Protein AF-0000000078755987 (afdb_homodimer)

Foldseek 3Di:
DPPPPCDPVNVVVVVVVCPVVDDDPLDDDDDPVRVVLLVQLLVVLVVLLVVVPAAEDDFDQKDAPLLDDPLQVVFWDWDADPVRHIMTGAQDVQSRVLLVVLVVVVVPDFFDKHKYKYWAWHATNDDDPDPDHRIFTKIKMKIKGPPSQVCVLVQLVSVQCSCCPSPVFAKEKEKWWCLLVVLVCVQQNPQSVVCQVVVPLQSQLVSCCPRFVQDSVLSSVQSCCLSPNDVPDDHDPSLVSGDPSNNVSLVVTCVQRVVSVVSCVVVVHHYDYRHDHDDPGPQAHTMKMFMDTPPADGTQKIKHKGQVSSCSNPVDGMTMIMMMGGSVSD/DPPPPCDPVNVVVVVVVCPVPDDDQLDDDDDPVRVVLLVQLLVVLVVLLVVVPAAEDDFDQKDAPLLDDPLQVVFWDWDADPVRHIMTGAQDVQSRVLLVVLVVVVVDDAFDKHKYKYWAWHATNDDNPDPDHRIFTKIKMKIKGPPSQVCVLVQLVSVQCSCCPSPVFAKEKEKWWCLLVVLVCVQQNPQSVVCQVVVPLQSQLVSCCPRFVQDSVLSSVQSCCLNPNDVPDDHDPSLVSGDPSNNVSLVVTCVQRVVSVVSCVVVVHHYDYRYDHDDPGPQAHTMKMFMDTPPADGTQKIKHKGQVSSCSNPVDGMTMIMMMGGSVSD

pLDDT: mean 88.84, std 12.53, range [28.09, 98.62]

Solvent-accessible surface area (backbone atoms only — not comparable to full-atom values): 34770 Å² total; per-residue (Å²): 135,84,76,79,72,78,48,72,70,56,54,53,52,51,52,48,56,48,38,34,62,48,63,45,91,53,36,60,62,35,50,50,68,56,30,51,50,51,50,51,46,49,49,53,42,49,50,54,47,42,74,73,65,37,39,50,38,40,71,42,64,52,34,33,60,66,47,49,63,72,90,48,52,84,29,45,39,45,33,51,46,90,85,61,48,68,34,18,49,37,64,54,64,66,47,53,51,48,35,53,49,51,57,52,39,77,72,45,92,68,67,63,68,43,46,35,27,37,76,50,68,34,32,39,42,67,58,95,85,50,96,58,65,26,59,42,38,27,44,31,39,41,28,35,14,60,70,21,61,75,44,49,61,56,51,55,49,52,55,51,47,39,37,38,74,65,64,70,44,72,56,41,33,40,28,26,22,44,51,28,39,50,42,48,32,75,75,56,37,69,64,44,56,53,24,55,75,64,61,33,36,70,62,40,12,50,48,35,26,73,74,56,64,26,52,66,75,40,13,44,55,46,25,37,44,37,67,57,57,54,90,91,58,72,83,61,76,49,56,72,56,46,56,67,70,44,44,52,23,42,52,50,23,50,53,59,24,46,52,47,41,53,56,35,46,76,69,74,42,54,58,45,69,40,64,48,59,78,70,90,54,86,47,55,67,33,46,31,36,39,27,38,37,86,94,50,92,58,64,47,28,44,35,32,26,27,36,60,50,44,44,72,58,35,99,50,90,43,36,23,24,38,36,40,32,42,57,73,80,107,136,84,75,80,71,78,48,72,69,55,54,52,52,52,52,46,55,47,38,33,60,48,64,46,91,53,36,58,64,36,49,51,68,58,30,50,53,50,51,52,47,49,51,51,44,49,49,54,46,40,74,74,65,37,40,49,39,42,73,42,63,52,32,34,59,66,47,47,61,74,90,49,54,83,28,43,41,44,33,52,47,88,86,61,51,67,33,18,49,36,63,56,65,66,48,53,53,50,36,51,49,49,58,52,40,77,73,45,90,68,66,63,67,44,48,36,26,40,76,48,67,32,32,38,45,66,59,89,89,43,96,56,65,26,59,43,38,26,44,31,42,42,30,34,13,60,71,21,60,75,45,49,61,54,51,55,48,51,55,49,47,39,39,38,73,65,64,68,44,72,58,41,33,40,30,26,22,44,52,29,41,51,42,48,33,75,74,57,37,69,63,44,57,52,23,57,75,66,61,33,36,68,59,39,11,50,48,36,24,75,74,57,66,26,51,66,75,39,14,45,56,46,26,38,45,36,66,56,58,54,91,90,58,73,82,59,78,51,56,74,54,46,54,68,69,43,44,51,23,42,53,50,22,50,54,59,25,47,53,46,40,54,56,34,46,77,70,74,41,54,57,44,69,40,62,49,60,77,70,90,52,86,45,56,67,34,48,32,37,38,27,38,39,88,94,51,92,58,63,45,27,42,35,31,26,27,35,60,50,44,44,72,58,35,100,51,91,43,34,22,24,38,37,39,31,43,59,73,81,108

InterPro domains:
  IPR004516 Histidine-tRNA ligase/ATP phosphoribosyltransferase regulatory subunit [PIRSF001549] (20-326)
  IPR004516 Histidine-tRNA ligase/ATP phosphoribosyltransferase regulatory subunit [PTHR43707] (21-166)
  IPR041715 Class II Histidinyl-tRNA synthetase (HisRS)-like catalytic core domain [PF13393] (33-329)
  IPR045864 Class II Aminoacyl-tRNA synthetase/Biotinyl protein ligase (BPL) and lipoyl protein ligase (LPL) [G3DSA:3.30.930.10] (18-330)
  IPR045864 Class II Aminoacyl-tRNA synthetase/Biotinyl protein ligase (BPL) and lipoyl protein ligase (LPL) [SSF55681] (33-327)

Radius of gyration: 30.18 Å; Cα contacts (8 Å, |Δi|>4): 1213; chains: 2; bounding box: 79×99×68 Å

Organism: Turneriella parva (strain ATCC BAA-1111 / DSM 21527 / NCTC 11395 / H) (NCBI:txid869212)

Secondary structure (DSSP, 8-state):
-------HHHHHHHHHHHHHHS--TT---B-HHHHHHHHHHHHHHHHHHHHTT-EE-B--SEE-GGGS-GGGGGG--EEE-TT--EEEE-S-HHHHHHHHHHHHHTTSSS---EEEEEEEEEE----TT----SEEEEEEEEEEETTGGGGHHHHHHHHHHHHHHHH---EEEEEEEHHHHHHHHHHH-HHHHHHHHTT-HHHHHHHHHHHH---HHHHHHHHHHHHSPPTTPPPPGGGGGS-HHHHHHHHHHHHHHHHHHHHHHHTT--EEE-SS---SSTT--SEEEEEEETT-SS-SEEEEE-HHHHHHHSS---EEEEEEEESTT-/-------HHHHHHHHHHHHHHS--TT---B-HHHHHHHHHHHHHHHHHHHHTT-EE-B--SEE-GGGS-GGGGGG--EEE-TT--EEEE-S-HHHHHHHHHHHHHTTSSS---EEEEEEEEEE----TTS---SEEEEEEEEEEETTGGGGHHHHHHHHHHHHHHHH---EEEEEEEHHHHHHHHHHH-HHHHHHHHTT-HHHHHHHHHHHH---HHHHHHHHHHHHSPPTTPPPPGGGGGS-HHHHHHHHHHHHHHHHHHHHHHHTT--EEE-S----SSTT--SEEEEEEETT-SS-SEEEEE-HHHHHHHSS---EEEEEEEESTT-

Nearest PDB structures (foldseek):
  1z7m-assembly1_B  TM=8.258E-01  e=7.450E-22  Lactococcus lactis
  8oy0-assembly1_D  TM=8.133E-01  e=8.380E-22  Acinetobacter baumannii ATCC 17978
  1adj-assembly1_A  TM=7.287E-01  e=1.320E-19  Thermus thermophilus
  4rdx-assembly1_A-2  TM=7.490E-01  e=2.984E-18  Thermus thermophilus HB27
  4yrn-assembly1_B  TM=6.758E-01  e=9.124E-18  Trypanosoma cruzi strain CL Brener

Sequence (660 aa):
MSGSANTPQAQGSAVEAYRKVSSPYGFSMYDVEATAAIEKASRHAQDIVRAHGFERIMPAMVDFPETFSEGTHAQMFTMKDNSGERLALRNDITSQVIKGYVRQISEKSGQKLRRFYYAAPVYKDVRKNYPLPREIYQIGCEVVGEKASAELGRLIAISDEILKKVFSLQAVTQITEVSLYNAFFEALGAPLAEAVARRDAPYFGSLLAEKLGVTTASASSLALWLLYPQENEAAPAAVADLPEAIRRALQQSEGAAQAKVADAAKNKIRTFWQPLAEPRSSYYSGVFFETFVAGFTDPIARGGEYHELVKRYAPVEAEACGFALDLLAIMSGSANTPQAQGSAVEAYRKVSSPYGFSMYDVEATAAIEKASRHAQDIVRAHGFERIMPAMVDFPETFSEGTHAQMFTMKDNSGERLALRNDITSQVIKGYVRQISEKSGQKLRRFYYAAPVYKDVRKNYPLPREIYQIGCEVVGEKASAELGRLIAISDEILKKVFSLQAVTQITEVSLYNAFFEALGAPLAEAVARRDAPYFGSLLAEKLGVTTASASSLALWLLYPQENEAAPAAVADLPEAIRRALQQSEGAAQAKVADAAKNKIRTFWQPLAEPRSSYYSGVFFETFVAGFTDPIARGGEYHELVKRYAPVEAEACGFALDLLAI

Structure (mmCIF, N/CA/C/O backbone):
data_AF-0000000078755987-model_v1
#
loop_
_entity.id
_entity.type
_entity.pdbx_description
1 polymer 'tRNA synthetase class II (G H P and S)'
#
loop_
_atom_site.group_PDB
_atom_site.id
_atom_site.type_symbol
_atom_site.label_atom_id
_atom_site.label_alt_id
_atom_site.label_comp_id
_atom_site.label_asym_id
_atom_site.label_entity_id
_atom_site.label_seq_id
_atom_site.pdbx_PDB_ins_code
_atom_site.Cartn_x
_atom_site.Cartn_y
_atom_site.Cartn_z
_atom_site.occupancy
_atom_site.B_iso_or_equiv
_atom_site.auth_seq_id
_atom_site.auth_comp_id
_atom_site.auth_asym_id
_atom_site.auth_atom_id
_atom_site.pdbx_PDB_model_num
ATOM 1 N N . MET A 1 1 ? 36.625 12.562 -37.469 1 28.09 1 MET A N 1
ATOM 2 C CA . MET A 1 1 ? 36.25 12.453 -36.062 1 28.09 1 MET A CA 1
ATOM 3 C C . MET A 1 1 ? 34.781 12.109 -35.906 1 28.09 1 MET A C 1
ATOM 5 O O . MET A 1 1 ? 33.938 12.992 -35.938 1 28.09 1 MET A O 1
ATOM 9 N N . SER A 1 2 ? 34.312 10.992 -36.5 1 33 2 SER A N 1
ATOM 10 C CA . SER A 1 2 ? 32.969 10.477 -36.719 1 33 2 SER A CA 1
ATOM 11 C C . SER A 1 2 ? 32.25 10.172 -35.375 1 33 2 SER A C 1
ATOM 13 O O . SER A 1 2 ? 32.75 9.375 -34.594 1 33 2 SER A O 1
ATOM 15 N N . GLY A 1 3 ? 31.641 11.219 -34.719 1 34.16 3 GLY A N 1
ATOM 16 C CA . GLY A 1 3 ? 30.828 11.117 -33.531 1 34.16 3 GLY A CA 1
ATOM 17 C C . GLY A 1 3 ? 29.781 10.023 -33.594 1 34.16 3 GLY A C 1
ATOM 18 O O . GLY A 1 3 ? 28.953 10.008 -34.5 1 34.16 3 GLY A O 1
ATOM 19 N N . SER A 1 4 ? 30.078 8.812 -33.25 1 31.98 4 SER A N 1
ATOM 20 C CA . SER A 1 4 ? 29.156 7.688 -33.156 1 31.98 4 SER A CA 1
ATOM 21 C C . SER A 1 4 ? 27.922 8.055 -32.344 1 31.98 4 SER A C 1
ATOM 23 O O . SER A 1 4 ? 27.984 8.195 -31.141 1 31.98 4 SER A O 1
ATOM 25 N N . ALA A 1 5 ? 27.031 8.82 -32.938 1 39.09 5 ALA A N 1
ATOM 26 C CA . ALA A 1 5 ? 25.656 9.062 -32.469 1 39.09 5 ALA A CA 1
ATOM 27 C C . ALA A 1 5 ? 25 7.766 -32.031 1 39.09 5 ALA A C 1
ATOM 29 O O . ALA A 1 5 ? 24.812 6.848 -32.844 1 39.09 5 ALA A O 1
ATOM 30 N N . ASN A 1 6 ? 25.031 7.43 -30.766 1 42.62 6 ASN A N 1
ATOM 31 C CA . ASN A 1 6 ? 24.266 6.344 -30.172 1 42.62 6 ASN A CA 1
ATOM 32 C C . ASN A 1 6 ? 22.828 6.34 -30.672 1 42.62 6 ASN A C 1
ATOM 34 O O . ASN A 1 6 ? 22.109 7.34 -30.547 1 42.62 6 ASN A O 1
ATOM 38 N N . THR A 1 7 ? 22.469 5.504 -31.469 1 46.44 7 THR A N 1
ATOM 39 C CA . THR A 1 7 ? 21.172 5.375 -32.125 1 46.44 7 THR A CA 1
ATOM 40 C C . THR A 1 7 ? 20.047 5.281 -31.109 1 46.44 7 THR A C 1
ATOM 42 O O . THR A 1 7 ? 20.234 4.75 -30.016 1 46.44 7 THR A O 1
ATOM 45 N N . PRO A 1 8 ? 18.938 6.004 -31.359 1 49.03 8 PRO A N 1
ATOM 46 C CA . PRO A 1 8 ? 17.734 5.969 -30.516 1 49.03 8 PRO A CA 1
ATOM 47 C C . PRO A 1 8 ? 17.375 4.559 -30.062 1 49.03 8 PRO A C 1
ATOM 49 O O . PRO A 1 8 ? 16.891 4.375 -28.938 1 49.03 8 PRO A O 1
ATOM 52 N N . GLN A 1 9 ? 17.594 3.564 -30.875 1 48.84 9 GLN A N 1
ATOM 53 C CA . GLN A 1 9 ? 17.328 2.184 -30.484 1 48.84 9 GLN A CA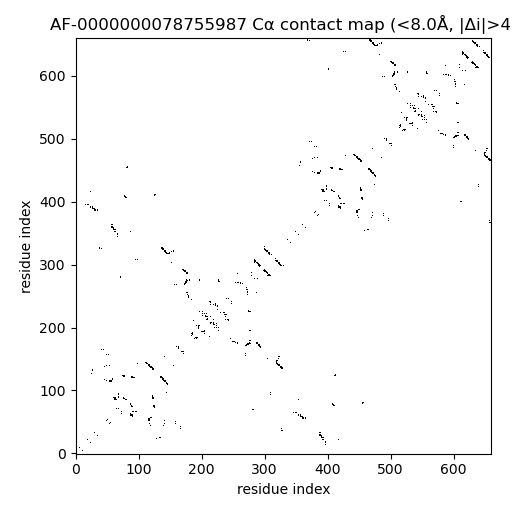 1
ATOM 54 C C . GLN A 1 9 ? 18.234 1.743 -29.344 1 48.84 9 GLN A C 1
ATOM 56 O O . GLN A 1 9 ? 17.797 1.031 -28.438 1 48.84 9 GLN A O 1
ATOM 61 N N . ALA A 1 10 ? 19.391 2.209 -29.375 1 53.59 10 ALA A N 1
ATOM 62 C CA . ALA A 1 10 ? 20.375 1.846 -28.359 1 53.59 10 ALA A CA 1
ATOM 63 C C . ALA A 1 10 ? 20.062 2.52 -27.031 1 53.59 10 ALA A C 1
ATOM 65 O O . ALA A 1 10 ? 20.203 1.908 -25.969 1 53.59 10 ALA A O 1
ATOM 66 N N . GLN A 1 11 ? 19.609 3.727 -27.078 1 50.91 11 GLN A N 1
ATOM 67 C CA . GLN A 1 11 ? 19.234 4.473 -25.875 1 50.91 11 GLN A CA 1
ATOM 68 C C . GLN A 1 11 ? 18.016 3.854 -25.203 1 50.91 11 GLN A C 1
ATOM 70 O O . GLN A 1 11 ? 17.938 3.785 -23.984 1 50.91 11 GLN A O 1
ATOM 75 N N . GLY A 1 12 ? 17.062 3.318 -25.984 1 56.19 12 GLY A N 1
ATOM 76 C CA . GLY A 1 12 ? 15.891 2.641 -25.453 1 56.19 12 GLY A CA 1
ATOM 77 C C . GLY A 1 12 ? 16.219 1.37 -24.703 1 56.19 12 GLY A C 1
ATOM 78 O O . GLY A 1 12 ? 15.688 1.122 -23.625 1 56.19 12 GLY A O 1
ATOM 79 N N . SER A 1 13 ? 17.234 0.667 -25.312 1 70.31 13 SER A N 1
ATOM 80 C CA . SER A 1 13 ? 17.641 -0.594 -24.703 1 70.31 13 SER A CA 1
ATOM 81 C C . SER A 1 13 ? 18.359 -0.36 -23.391 1 70.31 13 SER A C 1
ATOM 83 O O . SER A 1 13 ? 18.125 -1.065 -22.406 1 70.31 13 SER A O 1
ATOM 85 N N . ALA A 1 14 ? 19.172 0.733 -23.297 1 68.44 14 ALA A N 1
ATOM 86 C CA . ALA A 1 14 ? 19.906 1.025 -22.062 1 68.44 14 ALA A CA 1
ATOM 87 C C . ALA A 1 14 ? 18.953 1.477 -20.953 1 68.44 14 ALA A C 1
ATOM 89 O O . ALA A 1 14 ? 19.125 1.102 -19.797 1 68.44 14 ALA A O 1
ATOM 90 N N . VAL A 1 15 ? 17.984 2.283 -21.406 1 77.31 15 VAL A N 1
ATOM 91 C CA . VAL A 1 15 ? 17 2.779 -20.453 1 77.31 15 VAL A CA 1
ATOM 92 C C . VAL A 1 15 ? 16.188 1.614 -19.906 1 77.31 15 VAL A C 1
ATOM 94 O O . VAL A 1 15 ? 15.938 1.532 -18.688 1 77.31 15 VAL A O 1
ATOM 97 N N . GLU A 1 16 ? 15.898 0.765 -20.734 1 79.56 16 GLU A N 1
ATOM 98 C CA . GLU A 1 16 ? 15.141 -0.407 -20.312 1 79.56 16 GLU A CA 1
ATOM 99 C C . GLU A 1 16 ? 15.953 -1.289 -19.375 1 79.56 16 GLU A C 1
ATOM 101 O O . GLU A 1 16 ? 15.43 -1.804 -18.375 1 79.56 16 GLU A O 1
ATOM 106 N N . ALA A 1 17 ? 17.156 -1.492 -19.688 1 77.31 17 ALA A N 1
ATOM 107 C CA . ALA A 1 17 ? 18.047 -2.293 -18.859 1 77.31 17 ALA A CA 1
ATOM 108 C C . ALA A 1 17 ? 18.203 -1.665 -17.484 1 77.31 17 ALA A C 1
ATOM 110 O O . ALA A 1 17 ? 18.203 -2.369 -16.469 1 77.31 17 ALA A O 1
ATOM 111 N N . TYR A 1 18 ? 18.359 -0.397 -17.516 1 78.5 18 TYR A N 1
ATOM 112 C CA . TYR A 1 18 ? 18.469 0.331 -16.25 1 78.5 18 TYR A CA 1
ATOM 113 C C . TYR A 1 18 ? 17.203 0.165 -15.414 1 78.5 18 TYR A C 1
ATOM 115 O O . TYR A 1 18 ? 17.281 -0.13 -14.219 1 78.5 18 TYR A O 1
ATOM 123 N N . ARG A 1 19 ? 16.109 0.266 -16.062 1 82.69 19 ARG A N 1
ATOM 124 C CA . ARG A 1 19 ? 14.828 0.232 -15.367 1 82.69 19 ARG A CA 1
ATOM 125 C C . ARG A 1 19 ? 14.523 -1.168 -14.836 1 82.69 19 ARG A C 1
ATOM 127 O O . ARG A 1 19 ? 13.812 -1.325 -13.844 1 82.69 19 ARG A O 1
ATOM 134 N N . LYS A 1 20 ? 15.117 -2.043 -15.43 1 78.62 20 LYS A N 1
ATOM 135 C CA . LYS A 1 20 ? 14.914 -3.43 -15.031 1 78.62 20 LYS A CA 1
ATOM 136 C C . LYS A 1 20 ? 15.578 -3.721 -13.688 1 78.62 20 LYS A C 1
ATOM 138 O O . LYS A 1 20 ? 15.117 -4.574 -12.93 1 78.62 20 LYS A O 1
ATOM 143 N N . VAL A 1 21 ? 16.578 -2.939 -13.359 1 80.5 21 VAL A N 1
ATOM 144 C CA . VAL A 1 21 ? 17.344 -3.312 -12.18 1 80.5 21 VAL A CA 1
ATOM 145 C C . VAL A 1 21 ? 17.328 -2.162 -11.172 1 80.5 21 VAL A C 1
ATOM 147 O O . VAL A 1 21 ? 17.938 -2.264 -10.094 1 80.5 21 VAL A O 1
ATOM 150 N N . SER A 1 22 ? 16.656 -1.163 -11.492 1 86.06 22 SER A N 1
ATOM 151 C CA . SER A 1 22 ? 16.609 0.005 -10.625 1 86.06 22 SER A CA 1
ATOM 152 C C . SER A 1 22 ? 15.18 0.272 -10.148 1 86.06 22 SER A C 1
ATOM 154 O O . SER A 1 22 ? 14.234 -0.373 -10.609 1 86.06 22 SER A O 1
ATOM 156 N N . SER A 1 23 ? 15.086 1.089 -9.141 1 88.69 23 SER A N 1
ATOM 157 C CA . SER A 1 23 ? 13.781 1.535 -8.656 1 88.69 23 SER A CA 1
ATOM 158 C C . SER A 1 23 ? 13.516 2.986 -9.047 1 88.69 23 SER A C 1
ATOM 160 O O . SER A 1 23 ? 14.445 3.793 -9.125 1 88.69 23 SER A O 1
ATOM 162 N N . PRO A 1 24 ? 12.25 3.285 -9.305 1 90.94 24 PRO A N 1
ATOM 163 C CA . PRO A 1 24 ? 11.945 4.695 -9.562 1 90.94 24 PRO A CA 1
ATOM 164 C C . PRO A 1 24 ? 12.328 5.605 -8.398 1 90.94 24 PRO A C 1
ATOM 166 O O . PRO A 1 24 ? 12.359 5.164 -7.246 1 90.94 24 PRO A O 1
ATOM 169 N N . TYR A 1 25 ? 12.562 6.867 -8.711 1 88.5 25 TYR A N 1
ATOM 170 C CA . TYR A 1 25 ? 12.898 7.863 -7.703 1 88.5 25 TYR A CA 1
ATOM 171 C C . TYR A 1 25 ? 11.828 7.922 -6.621 1 88.5 25 TYR A C 1
ATOM 173 O O . TYR A 1 25 ? 10.633 8 -6.922 1 88.5 25 TYR A O 1
ATOM 181 N N . GLY A 1 26 ? 12.266 7.859 -5.367 1 88.44 26 GLY A N 1
ATOM 182 C CA . GLY A 1 26 ? 11.367 8.031 -4.234 1 88.44 26 GLY A CA 1
ATOM 183 C C . GLY A 1 26 ? 10.703 6.742 -3.801 1 88.44 26 GLY A C 1
ATOM 184 O O . GLY A 1 26 ? 9.922 6.73 -2.844 1 88.44 26 GLY A O 1
ATOM 185 N N . PHE A 1 27 ? 10.938 5.738 -4.551 1 89.62 27 PHE A N 1
ATOM 186 C CA . PHE A 1 27 ? 10.398 4.426 -4.219 1 89.62 27 PHE A CA 1
ATOM 187 C C . PHE A 1 27 ? 11.516 3.418 -3.994 1 89.62 27 PHE A C 1
ATOM 189 O O . PHE A 1 27 ? 12.484 3.375 -4.762 1 89.62 27 PHE A O 1
ATOM 196 N N . SER A 1 28 ? 11.469 2.734 -2.922 1 82 28 SER A N 1
ATOM 197 C CA . SER A 1 28 ? 12.516 1.756 -2.641 1 82 28 SER A CA 1
ATOM 198 C C . SER A 1 28 ? 11.953 0.544 -1.904 1 82 28 SER A C 1
ATOM 200 O O . SER A 1 28 ? 10.977 0.661 -1.161 1 82 28 SER A O 1
ATOM 202 N N . MET A 1 29 ? 12.609 -0.524 -2.145 1 85.44 29 MET A N 1
ATOM 203 C CA . MET A 1 29 ? 12.367 -1.691 -1.302 1 85.44 29 MET A CA 1
ATOM 204 C C . MET A 1 29 ? 13.141 -1.584 0.008 1 85.44 29 MET A C 1
ATOM 206 O O . MET A 1 29 ? 14.312 -1.202 0.013 1 85.44 29 MET A O 1
ATOM 210 N N . TYR A 1 30 ? 12.5 -1.856 1.082 1 89.12 30 TYR A N 1
ATOM 211 C CA . TYR A 1 30 ? 13.188 -1.934 2.365 1 89.12 30 TYR A CA 1
ATOM 212 C C . TYR A 1 30 ? 13.711 -3.342 2.621 1 89.12 30 TYR A C 1
ATOM 214 O O . TYR A 1 30 ? 12.969 -4.32 2.494 1 89.12 30 TYR A O 1
ATOM 222 N N . ASP A 1 31 ? 14.93 -3.424 2.963 1 90.44 31 ASP A N 1
ATOM 223 C CA . ASP A 1 31 ? 15.523 -4.73 3.234 1 90.44 31 ASP A CA 1
ATOM 224 C C . ASP A 1 31 ? 15.094 -5.25 4.605 1 90.44 31 ASP A C 1
ATOM 226 O O . ASP A 1 31 ? 14.25 -4.648 5.27 1 90.44 31 ASP A O 1
ATOM 230 N N . VAL A 1 32 ? 15.641 -6.34 5 1 93.75 32 VAL A N 1
ATOM 231 C CA . VAL A 1 32 ? 15.227 -7.062 6.199 1 93.75 32 VAL A CA 1
ATOM 232 C C . VAL A 1 32 ? 15.414 -6.176 7.43 1 93.75 32 VAL A C 1
ATOM 234 O O . VAL A 1 32 ? 14.508 -6.047 8.258 1 93.75 32 VAL A O 1
ATOM 237 N N . GLU A 1 33 ? 16.562 -5.543 7.52 1 93.94 33 GLU A N 1
ATOM 238 C CA . GLU A 1 33 ? 16.875 -4.723 8.688 1 93.94 33 GLU A CA 1
ATOM 239 C C . GLU A 1 33 ? 15.961 -3.504 8.766 1 93.94 33 GLU A C 1
ATOM 241 O O . GLU A 1 33 ? 15.375 -3.221 9.812 1 93.94 33 GLU A O 1
ATOM 246 N N . ALA A 1 34 ? 15.867 -2.807 7.672 1 92.62 34 ALA A N 1
ATOM 247 C CA . ALA A 1 34 ? 14.992 -1.637 7.617 1 92.62 34 ALA A CA 1
ATOM 248 C C . ALA A 1 34 ? 13.539 -2.025 7.875 1 92.62 34 ALA A C 1
ATOM 250 O O . ALA A 1 34 ? 12.828 -1.323 8.594 1 92.62 34 ALA A O 1
ATOM 251 N N . THR A 1 35 ? 13.117 -3.119 7.301 1 94.88 35 THR A N 1
ATOM 252 C CA . THR A 1 35 ? 11.758 -3.607 7.492 1 94.88 35 THR A CA 1
ATOM 253 C C . THR A 1 35 ? 11.484 -3.906 8.961 1 94.88 35 THR A C 1
ATOM 255 O O . THR A 1 35 ? 10.445 -3.527 9.5 1 94.88 35 THR A O 1
ATOM 258 N N . ALA A 1 36 ? 12.406 -4.543 9.602 1 95.62 36 ALA A N 1
ATOM 259 C CA . ALA A 1 36 ? 12.25 -4.875 11.016 1 95.62 36 ALA A CA 1
ATOM 260 C C . ALA A 1 36 ? 12.133 -3.615 11.867 1 95.62 36 ALA A C 1
ATOM 262 O O . ALA A 1 36 ? 11.32 -3.562 12.797 1 95.62 36 ALA A O 1
ATOM 263 N N . ALA A 1 37 ? 12.906 -2.621 11.531 1 95.31 37 ALA A N 1
ATOM 264 C CA . ALA A 1 37 ? 12.859 -1.356 12.266 1 95.31 37 ALA A CA 1
ATOM 265 C C . ALA A 1 37 ? 11.516 -0.658 12.07 1 95.31 37 ALA A C 1
ATOM 267 O O . ALA A 1 37 ? 10.922 -0.169 13.039 1 95.31 37 ALA A O 1
ATOM 268 N N . ILE A 1 38 ? 11.062 -0.636 10.883 1 94.5 38 ILE A N 1
ATOM 269 C CA . ILE A 1 38 ? 9.781 -0.01 10.555 1 94.5 38 ILE A CA 1
ATOM 270 C C . ILE A 1 38 ? 8.648 -0.745 11.273 1 94.5 38 ILE A C 1
ATOM 272 O O . ILE A 1 38 ? 7.777 -0.116 11.875 1 94.5 38 ILE A O 1
ATOM 276 N N . GLU A 1 39 ? 8.68 -2.029 11.172 1 94.88 39 GLU A N 1
ATOM 277 C CA . GLU A 1 39 ? 7.641 -2.842 11.797 1 94.88 39 GLU A CA 1
ATOM 278 C C . GLU A 1 39 ? 7.609 -2.627 13.305 1 94.88 39 GLU A C 1
ATOM 280 O O . GLU A 1 39 ? 6.535 -2.516 13.898 1 94.88 39 GLU A O 1
ATOM 285 N N . LYS A 1 40 ? 8.773 -2.643 13.906 1 96.31 40 LYS A N 1
ATOM 286 C CA . LYS A 1 40 ? 8.859 -2.445 15.352 1 96.31 40 LYS A CA 1
ATOM 287 C C . LYS A 1 40 ? 8.289 -1.088 15.75 1 96.31 40 LYS A C 1
ATOM 289 O O . LYS A 1 40 ? 7.457 -1.001 16.656 1 96.31 40 LYS A O 1
ATOM 294 N N . ALA A 1 41 ? 8.711 -0.06 15.094 1 97 41 ALA A N 1
ATOM 295 C CA . ALA A 1 41 ? 8.242 1.292 15.391 1 97 41 ALA A CA 1
ATOM 296 C C . ALA A 1 41 ? 6.734 1.415 15.156 1 97 41 ALA A C 1
ATOM 298 O O . ALA A 1 41 ? 6.016 1.987 15.977 1 97 41 ALA A O 1
ATOM 299 N N . SER A 1 42 ? 6.309 0.899 14.055 1 97.31 42 SER A N 1
ATOM 300 C CA . SER A 1 42 ? 4.895 0.956 13.703 1 97.31 42 SER A CA 1
ATOM 301 C C . SER A 1 42 ? 4.039 0.231 14.734 1 97.31 42 SER A C 1
ATOM 303 O O . SER A 1 42 ? 3.006 0.749 15.172 1 97.31 42 SER A O 1
ATOM 305 N N . ARG A 1 43 ? 4.445 -0.924 15.086 1 96.44 43 ARG A N 1
ATOM 306 C CA . ARG A 1 43 ? 3.695 -1.71 16.062 1 96.44 43 ARG A CA 1
ATOM 307 C C . ARG A 1 43 ? 3.6 -0.979 17.391 1 96.44 43 ARG A C 1
ATOM 309 O O . ARG A 1 43 ? 2.523 -0.907 18 1 96.44 43 ARG A O 1
ATOM 316 N N . HIS A 1 44 ? 4.711 -0.499 17.828 1 98.25 44 HIS A N 1
ATOM 317 C CA . HIS A 1 44 ? 4.723 0.222 19.094 1 98.25 44 HIS A CA 1
ATOM 318 C C . HIS A 1 44 ? 3.826 1.454 19.031 1 98.25 44 HIS A C 1
ATOM 320 O O . HIS A 1 44 ? 3.066 1.719 19.969 1 98.25 44 HIS A O 1
ATOM 326 N N . ALA A 1 45 ? 3.891 2.221 17.984 1 98.38 45 ALA A N 1
ATOM 327 C CA . ALA A 1 45 ? 3.047 3.4 17.812 1 98.38 45 ALA A CA 1
ATOM 328 C C . ALA A 1 45 ? 1.569 3.021 17.797 1 98.38 45 ALA A C 1
ATOM 330 O O . ALA A 1 45 ? 0.744 3.693 18.422 1 98.38 45 ALA A O 1
ATOM 331 N N . GLN A 1 46 ? 1.272 1.984 17.094 1 98.25 46 GLN A N 1
ATOM 332 C CA . GLN A 1 46 ? -0.11 1.52 17.031 1 98.25 46 GLN A CA 1
ATOM 333 C C . GLN A 1 46 ? -0.607 1.079 18.406 1 98.25 46 GLN A C 1
ATOM 335 O O . GLN A 1 46 ? -1.771 1.297 18.75 1 98.25 46 GLN A O 1
ATOM 340 N N . ASP A 1 47 ? 0.268 0.423 19.125 1 98.38 47 ASP A N 1
ATOM 341 C CA . ASP A 1 47 ? -0.102 0.014 20.469 1 98.38 47 ASP A CA 1
ATOM 342 C C . ASP A 1 47 ? -0.491 1.221 21.328 1 98.38 47 ASP A C 1
ATOM 344 O O . ASP A 1 47 ? -1.455 1.161 22.094 1 98.38 47 ASP A O 1
ATOM 348 N N . ILE A 1 48 ? 0.222 2.271 21.219 1 98.56 48 ILE A N 1
ATOM 349 C CA . ILE A 1 48 ? -0.062 3.496 21.953 1 98.56 48 ILE A CA 1
ATOM 350 C C . ILE A 1 48 ? -1.435 4.035 21.562 1 98.56 48 ILE A C 1
ATOM 352 O O . ILE A 1 48 ? -2.262 4.344 22.422 1 98.56 48 ILE A O 1
ATOM 356 N N . VAL A 1 49 ? -1.695 4.125 20.297 1 98.56 49 VAL A N 1
ATOM 357 C CA . VAL A 1 49 ? -2.945 4.68 19.781 1 98.56 49 VAL A CA 1
ATOM 358 C C . VAL A 1 49 ? -4.117 3.801 20.219 1 98.56 49 VAL A C 1
ATOM 360 O O . VAL A 1 49 ? -5.156 4.309 20.641 1 98.56 49 VAL A O 1
ATOM 363 N N . ARG A 1 50 ? -3.924 2.506 20.141 1 98 50 ARG A N 1
ATOM 364 C CA . ARG A 1 50 ? -4.961 1.57 20.562 1 98 50 ARG A CA 1
ATOM 365 C C . ARG A 1 50 ? -5.262 1.723 22.062 1 98 50 ARG A C 1
ATOM 367 O O . ARG A 1 50 ? -6.418 1.63 22.469 1 98 50 ARG A O 1
ATOM 374 N N . ALA A 1 51 ? -4.23 1.886 22.812 1 98.38 51 ALA A N 1
ATOM 375 C CA . ALA A 1 51 ? -4.395 2.053 24.25 1 98.38 51 ALA A CA 1
ATOM 376 C C . ALA A 1 51 ? -5.219 3.297 24.578 1 98.38 51 ALA A C 1
ATOM 378 O O . ALA A 1 51 ? -5.844 3.381 25.641 1 98.38 51 ALA A O 1
ATOM 379 N N . HIS A 1 52 ? -5.242 4.246 23.672 1 98.12 52 HIS A N 1
ATOM 380 C CA . HIS A 1 52 ? -6.02 5.469 23.844 1 98.12 52 HIS A CA 1
ATOM 381 C C . HIS A 1 52 ? -7.43 5.305 23.297 1 98.12 52 HIS A C 1
ATOM 383 O O . HIS A 1 52 ? -8.188 6.277 23.219 1 98.12 52 HIS A O 1
ATOM 389 N N . GLY A 1 53 ? -7.777 4.105 22.797 1 97.69 53 GLY A N 1
ATOM 390 C CA . GLY A 1 53 ? -9.156 3.793 22.469 1 97.69 53 GLY A CA 1
ATOM 391 C C . GLY A 1 53 ? -9.477 3.986 21 1 97.69 53 GLY A C 1
ATOM 392 O O . GLY A 1 53 ? -10.648 4.055 20.625 1 97.69 53 GLY A O 1
ATOM 393 N N . PHE A 1 54 ? -8.531 4.121 20.188 1 98.25 54 PHE A N 1
ATOM 394 C CA . PHE A 1 54 ? -8.773 4.258 18.766 1 98.25 54 PHE A CA 1
ATOM 395 C C . PHE A 1 54 ? -8.914 2.891 18.094 1 98.25 54 PHE A C 1
ATOM 397 O O . PHE A 1 54 ? -8.297 1.919 18.547 1 98.25 54 PHE A O 1
ATOM 404 N N . GLU A 1 55 ? -9.727 2.867 17.031 1 97 55 GLU A N 1
ATOM 405 C CA . GLU A 1 55 ? -9.945 1.643 16.266 1 97 55 GLU A CA 1
ATOM 406 C C . GLU A 1 55 ? -9.367 1.756 14.859 1 97 55 GLU A C 1
ATOM 408 O O . GLU A 1 55 ? -9.5 2.795 14.211 1 97 55 GLU A O 1
ATOM 413 N N . ARG A 1 56 ? -8.797 0.696 14.43 1 97.31 56 ARG A N 1
ATOM 414 C CA . ARG A 1 56 ? -8.078 0.743 13.156 1 97.31 56 ARG A CA 1
ATOM 415 C C . ARG A 1 56 ? -9.039 0.593 11.984 1 97.31 56 ARG A C 1
ATOM 417 O O . ARG A 1 56 ? -9.977 -0.209 12.039 1 97.31 56 ARG A O 1
ATOM 424 N N . ILE A 1 57 ? -8.805 1.338 10.977 1 95.88 57 ILE A N 1
ATOM 425 C CA . ILE A 1 57 ? -9.445 1.176 9.68 1 95.88 57 ILE A CA 1
ATOM 426 C C . ILE A 1 57 ? -8.375 1.067 8.586 1 95.88 57 ILE A C 1
ATOM 428 O O . ILE A 1 57 ? -7.223 1.446 8.805 1 95.88 57 ILE A O 1
ATOM 432 N N . MET A 1 58 ? -8.773 0.532 7.492 1 94.5 58 MET A N 1
ATOM 433 C CA . MET A 1 58 ? -7.867 0.373 6.363 1 94.5 58 MET A CA 1
ATOM 434 C C . MET A 1 58 ? -8.461 0.984 5.098 1 94.5 58 MET A C 1
ATOM 436 O O . MET A 1 58 ? -9.203 0.321 4.371 1 94.5 58 MET A O 1
ATOM 440 N N . PRO A 1 59 ? -8.094 2.213 4.809 1 93.56 59 PRO A N 1
ATOM 441 C CA . PRO A 1 59 ? -8.562 2.826 3.562 1 93.56 59 PRO A CA 1
ATOM 442 C C . PRO A 1 59 ? -7.906 2.217 2.324 1 93.56 59 PRO A C 1
ATOM 444 O O . PRO A 1 59 ? -6.812 1.654 2.412 1 93.56 59 PRO A O 1
ATOM 447 N N . ALA A 1 60 ? -8.609 2.385 1.246 1 91.69 60 ALA A N 1
ATOM 448 C CA . ALA A 1 60 ? -8.094 1.861 -0.017 1 91.69 60 ALA A CA 1
ATOM 449 C C . ALA A 1 60 ? -6.875 2.646 -0.481 1 91.69 60 ALA A C 1
ATOM 451 O O . ALA A 1 60 ? -6.758 3.844 -0.213 1 91.69 60 ALA A O 1
ATOM 452 N N . MET A 1 61 ? -6.051 1.963 -1.196 1 94.5 61 MET A N 1
ATOM 453 C CA . MET A 1 61 ? -4.859 2.615 -1.73 1 94.5 61 MET A CA 1
ATOM 454 C C . MET A 1 61 ? -5.215 3.518 -2.906 1 94.5 61 MET A C 1
ATOM 456 O O . MET A 1 61 ? -4.547 4.527 -3.146 1 94.5 61 MET A O 1
ATOM 460 N N . VAL A 1 62 ? -6.18 3.113 -3.645 1 95.69 62 VAL A N 1
ATOM 461 C CA . VAL A 1 62 ? -6.617 3.82 -4.844 1 95.69 62 VAL A CA 1
ATOM 462 C C . VAL A 1 62 ? -8.031 4.363 -4.637 1 95.69 62 VAL A C 1
ATOM 464 O O . VAL A 1 62 ? -8.883 3.686 -4.055 1 95.69 62 VAL A O 1
ATOM 467 N N . ASP A 1 63 ? -8.234 5.602 -5.039 1 95.69 63 ASP A N 1
ATOM 468 C CA . ASP A 1 63 ? -9.539 6.25 -4.969 1 95.69 63 ASP A CA 1
ATOM 469 C C . ASP A 1 63 ? -9.734 7.211 -6.141 1 95.69 63 ASP A C 1
ATOM 471 O O . ASP A 1 63 ? -8.852 7.348 -6.992 1 95.69 63 ASP A O 1
ATOM 475 N N . PHE A 1 64 ? -10.961 7.746 -6.234 1 95.31 64 PHE A N 1
ATOM 476 C CA . PHE A 1 64 ? -11.188 8.805 -7.211 1 95.31 64 PHE A CA 1
ATOM 477 C C . PHE A 1 64 ? -10.43 10.07 -6.824 1 95.31 64 PHE A C 1
ATOM 479 O O . PHE A 1 64 ? -10.359 10.414 -5.645 1 95.31 64 PHE A O 1
ATOM 486 N N . PRO A 1 65 ? -9.883 10.781 -7.855 1 94.81 65 PRO A N 1
ATOM 487 C CA . PRO A 1 65 ? -9.219 12.055 -7.547 1 94.81 65 PRO A CA 1
ATOM 488 C C . PRO A 1 65 ? -10.125 13.016 -6.773 1 94.81 65 PRO A C 1
ATOM 490 O O . PRO A 1 65 ? -9.633 13.805 -5.957 1 94.81 65 PRO A O 1
ATOM 493 N N . GLU A 1 66 ? -11.414 12.953 -6.949 1 93.06 66 GLU A N 1
ATOM 494 C CA . GLU A 1 66 ? -12.398 13.859 -6.355 1 93.06 66 GLU A CA 1
ATOM 495 C C . GLU A 1 66 ? -12.484 13.656 -4.844 1 93.06 66 GLU A C 1
ATOM 497 O O . GLU A 1 66 ? -13.039 14.5 -4.137 1 93.06 66 GLU A O 1
ATOM 502 N N . THR A 1 67 ? -11.984 12.523 -4.426 1 93.06 67 THR A N 1
ATOM 503 C CA . THR A 1 67 ? -11.969 12.258 -2.992 1 93.06 67 THR A CA 1
ATOM 504 C C . THR A 1 67 ? -11.055 13.234 -2.268 1 93.06 67 THR A C 1
ATOM 506 O O . THR A 1 67 ? -11.312 13.609 -1.12 1 93.06 67 THR A O 1
ATOM 509 N N . PHE A 1 68 ? -10.062 13.711 -2.951 1 92.06 68 PHE A N 1
ATOM 510 C CA . PHE A 1 68 ? -9 14.469 -2.297 1 92.06 68 PHE A CA 1
ATOM 511 C C . PHE A 1 68 ? -9.148 15.961 -2.58 1 92.06 68 PHE A C 1
ATOM 513 O O . PHE A 1 68 ? -9.703 16.344 -3.609 1 92.06 68 PHE A O 1
ATOM 520 N N . SER A 1 69 ? -8.625 16.688 -1.625 1 81.5 69 SER A N 1
ATOM 521 C CA . SER A 1 69 ? -8.719 18.141 -1.737 1 81.5 69 SER A CA 1
ATOM 522 C C . SER A 1 69 ? -7.965 18.656 -2.959 1 81.5 69 SER A C 1
ATOM 524 O O . SER A 1 69 ? -6.914 18.109 -3.318 1 81.5 69 SER A O 1
ATOM 526 N N . GLU A 1 70 ? -8.422 19.703 -3.414 1 73.75 70 GLU A N 1
ATOM 527 C CA . GLU A 1 70 ? -7.891 20.281 -4.641 1 73.75 70 GLU A CA 1
ATOM 528 C C . GLU A 1 70 ? -6.434 20.719 -4.465 1 73.75 70 GLU A C 1
ATOM 530 O O . GLU A 1 70 ? -5.633 20.594 -5.395 1 73.75 70 GLU A O 1
ATOM 535 N N . GLY A 1 71 ? -6.121 21.172 -3.385 1 71.75 71 GLY A N 1
ATOM 536 C CA . GLY A 1 71 ? -4.773 21.656 -3.127 1 71.75 71 GLY A CA 1
ATOM 537 C C . GLY A 1 71 ? -3.725 20.562 -3.236 1 71.75 71 GLY A C 1
ATOM 538 O O . GLY A 1 71 ? -2.531 20.859 -3.355 1 71.75 71 GLY A O 1
ATOM 539 N N . THR A 1 72 ? -4.137 19.328 -3.338 1 74.31 72 THR A N 1
ATOM 540 C CA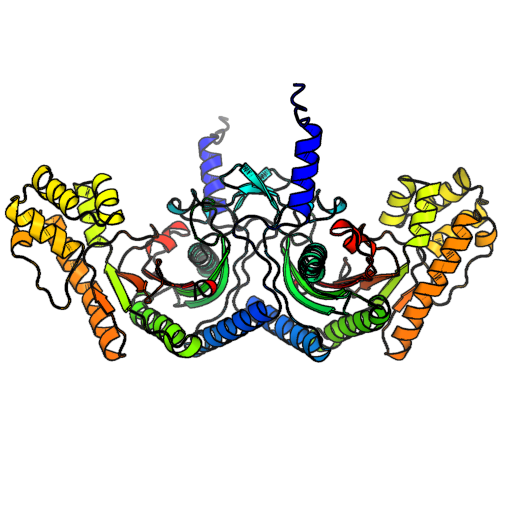 . THR A 1 72 ? -3.176 18.234 -3.361 1 74.31 72 THR A CA 1
ATOM 541 C C . THR A 1 72 ? -3.064 17.641 -4.766 1 74.31 72 THR A C 1
ATOM 543 O O . THR A 1 72 ? -2.24 16.766 -5.008 1 74.31 72 THR A O 1
ATOM 546 N N . HIS A 1 73 ? -3.795 18.156 -5.645 1 77.31 73 HIS A N 1
ATOM 547 C CA . HIS A 1 73 ? -3.908 17.531 -6.957 1 77.31 73 HIS A CA 1
ATOM 548 C C . HIS A 1 73 ? -2.602 17.641 -7.734 1 77.31 73 HIS A C 1
ATOM 550 O O . HIS A 1 73 ? -2.27 16.766 -8.531 1 77.31 73 HIS A O 1
ATOM 556 N N . ALA A 1 74 ? -1.909 18.672 -7.398 1 80.75 74 ALA A N 1
ATOM 557 C CA . ALA A 1 74 ? -0.669 18.891 -8.141 1 80.75 74 ALA A CA 1
ATOM 558 C C . ALA A 1 74 ? 0.346 17.781 -7.844 1 80.75 74 ALA A C 1
ATOM 560 O O . ALA A 1 74 ? 1.214 17.5 -8.672 1 80.75 74 ALA A O 1
ATOM 561 N N . GLN A 1 75 ? 0.172 17.141 -6.738 1 87.44 75 GLN A N 1
ATOM 562 C CA . GLN A 1 75 ? 1.129 16.109 -6.34 1 87.44 75 GLN A CA 1
ATOM 563 C C . GLN A 1 75 ? 0.484 14.727 -6.336 1 87.44 75 GLN A C 1
ATOM 565 O O . GLN A 1 75 ? 0.947 13.82 -5.641 1 87.44 75 GLN A O 1
ATOM 570 N N . MET A 1 76 ? -0.473 14.68 -7.102 1 93.19 76 MET A N 1
ATOM 571 C CA . MET A 1 76 ? -1.213 13.422 -7.09 1 93.19 76 MET A CA 1
ATOM 572 C C . MET A 1 76 ? -0.769 12.516 -8.234 1 93.19 76 MET A C 1
ATOM 574 O O . MET A 1 76 ? -0.587 12.984 -9.359 1 93.19 76 MET A O 1
ATOM 578 N N . PHE A 1 77 ? -0.497 11.25 -7.93 1 96.06 77 PHE A N 1
ATOM 579 C CA . PHE A 1 77 ? -0.343 10.25 -8.977 1 96.06 77 PHE A CA 1
ATOM 580 C C . PHE A 1 77 ? -1.701 9.828 -9.523 1 96.06 77 PHE A C 1
ATOM 582 O O . PHE A 1 77 ? -2.555 9.344 -8.781 1 96.06 77 PHE A O 1
ATOM 589 N N . THR A 1 78 ? -1.853 10 -10.766 1 95.81 78 THR A N 1
ATOM 590 C CA . THR A 1 78 ? -3.119 9.617 -11.383 1 95.81 78 THR A CA 1
ATOM 591 C C . THR A 1 78 ? -2.9 8.547 -12.445 1 95.81 78 THR A C 1
ATOM 593 O O . THR A 1 78 ? -1.799 8.414 -12.984 1 95.81 78 THR A O 1
ATOM 596 N N . MET A 1 79 ? -3.926 7.773 -12.695 1 96.19 79 MET A N 1
ATOM 597 C CA . MET A 1 79 ? -3.906 6.727 -13.711 1 96.19 79 MET A CA 1
ATOM 598 C C . MET A 1 79 ? -5.297 6.508 -14.289 1 96.19 79 MET A C 1
ATOM 600 O O . MET A 1 79 ? -6.281 7.043 -13.773 1 96.19 79 MET A O 1
ATOM 604 N N . LYS A 1 80 ? -5.316 5.805 -15.414 1 94.69 80 LYS A N 1
ATOM 605 C CA . LYS A 1 80 ? -6.574 5.363 -16 1 94.69 80 LYS A CA 1
ATOM 606 C C . LYS A 1 80 ? -6.699 3.842 -15.961 1 94.69 80 LYS A C 1
ATOM 608 O O . LYS A 1 80 ? -5.734 3.127 -16.25 1 94.69 80 LYS A O 1
ATOM 613 N N . ASP A 1 81 ? -7.867 3.477 -15.562 1 92.81 81 ASP A N 1
ATOM 614 C CA . ASP A 1 81 ? -8.055 2.029 -15.594 1 92.81 81 ASP A CA 1
ATOM 615 C C . ASP A 1 81 ? -8.469 1.56 -16.984 1 92.81 81 ASP A C 1
ATOM 617 O O . ASP A 1 81 ? -8.523 2.355 -17.922 1 92.81 81 ASP A O 1
ATOM 621 N N . ASN A 1 82 ? -8.75 0.271 -17.094 1 88.94 82 ASN A N 1
ATOM 622 C CA . ASN A 1 82 ? -9.016 -0.32 -18.406 1 88.94 82 ASN A CA 1
ATOM 623 C C . ASN A 1 82 ? -10.32 0.198 -19 1 88.94 82 ASN A C 1
ATOM 625 O O . ASN A 1 82 ? -10.562 0.056 -20.188 1 88.94 82 ASN A O 1
ATOM 629 N N . SER A 1 83 ? -11.18 0.774 -18.203 1 88.56 83 SER A N 1
ATOM 630 C CA . SER A 1 83 ? -12.422 1.353 -18.703 1 88.56 83 SER A CA 1
ATOM 631 C C . SER A 1 83 ? -12.258 2.834 -19.016 1 88.56 83 SER A C 1
ATOM 633 O O . SER A 1 83 ? -13.195 3.484 -19.484 1 88.56 83 SER A O 1
ATOM 635 N N . GLY A 1 84 ? -11.133 3.338 -18.672 1 91.75 84 GLY A N 1
ATOM 636 C CA . GLY A 1 84 ? -10.867 4.746 -18.922 1 91.75 84 GLY A CA 1
ATOM 637 C C . GLY A 1 84 ? -11.172 5.633 -17.734 1 91.75 84 GLY A C 1
ATOM 638 O O . GLY A 1 84 ? -11.016 6.852 -17.812 1 91.75 84 GLY A O 1
ATOM 639 N N . GLU A 1 85 ? -11.555 5.008 -16.719 1 92.38 85 GLU A N 1
ATOM 640 C CA . GLU A 1 85 ? -11.859 5.762 -15.508 1 92.38 85 GLU A CA 1
ATOM 641 C C . GLU A 1 85 ? -10.586 6.312 -14.859 1 92.38 85 GLU A C 1
ATOM 643 O O . GLU A 1 85 ? -9.602 5.59 -14.703 1 92.38 85 GLU A O 1
ATOM 648 N N . ARG A 1 86 ? -10.688 7.609 -14.477 1 94.5 86 ARG A N 1
ATOM 649 C CA . ARG A 1 86 ? -9.547 8.25 -13.836 1 94.5 86 ARG A CA 1
ATOM 650 C C . ARG A 1 86 ? -9.477 7.891 -12.359 1 94.5 86 ARG A C 1
ATOM 652 O O . ARG A 1 86 ? -10.453 8.062 -11.625 1 94.5 86 ARG A O 1
ATOM 659 N N . LEU A 1 87 ? -8.328 7.398 -11.945 1 96.12 87 LEU A N 1
ATOM 660 C CA . LEU A 1 87 ? -8.062 7.004 -10.57 1 96.12 87 LEU A CA 1
ATOM 661 C C . LEU A 1 87 ? -6.832 7.719 -10.031 1 96.12 87 LEU A C 1
ATOM 663 O O . LEU A 1 87 ? -6.074 8.32 -10.789 1 96.12 87 LEU A O 1
ATOM 667 N N . ALA A 1 88 ? -6.672 7.707 -8.727 1 96.62 88 ALA A N 1
ATOM 668 C CA . ALA A 1 88 ? -5.512 8.32 -8.086 1 96.62 88 ALA A CA 1
ATOM 669 C C . ALA A 1 88 ? -4.988 7.445 -6.953 1 96.62 88 ALA A C 1
ATOM 671 O O . ALA A 1 88 ? -5.766 6.801 -6.246 1 96.62 88 ALA A O 1
ATOM 672 N N . LEU A 1 89 ? -3.646 7.402 -6.812 1 96.69 89 LEU A N 1
ATOM 673 C CA . LEU A 1 89 ? -3.102 6.938 -5.543 1 96.69 89 LEU A CA 1
ATOM 674 C C . LEU A 1 89 ? -3.461 7.898 -4.414 1 96.69 89 LEU A C 1
ATOM 676 O O . LEU A 1 89 ? -3.416 9.117 -4.594 1 96.69 89 LEU A O 1
ATOM 680 N N . ARG A 1 90 ? -3.773 7.301 -3.324 1 96.12 90 ARG A N 1
ATOM 681 C CA . ARG A 1 90 ? -4.137 8.164 -2.205 1 96.12 90 ARG A CA 1
ATOM 682 C C . ARG A 1 90 ? -2.979 9.078 -1.817 1 96.12 90 ARG A C 1
ATOM 684 O O . ARG A 1 90 ? -1.832 8.633 -1.731 1 96.12 90 ARG A O 1
ATOM 691 N N . ASN A 1 91 ? -3.252 10.297 -1.549 1 94.5 91 ASN A N 1
ATOM 692 C CA . ASN A 1 91 ? -2.24 11.242 -1.083 1 94.5 91 ASN A CA 1
ATOM 693 C C . ASN A 1 91 ? -2.65 11.898 0.232 1 94.5 91 ASN A C 1
ATOM 695 O O . ASN A 1 91 ? -1.961 12.797 0.726 1 94.5 91 ASN A O 1
ATOM 699 N N . ASP A 1 92 ? -3.801 11.461 0.737 1 94.69 92 ASP A N 1
ATOM 700 C CA . ASP A 1 92 ? -4.352 11.938 2.004 1 94.69 92 ASP A CA 1
ATOM 701 C C . ASP A 1 92 ? -5.355 10.938 2.576 1 94.69 92 ASP A C 1
ATOM 703 O O . ASP A 1 92 ? -6.449 10.773 2.037 1 94.69 92 ASP A O 1
ATOM 707 N N . ILE A 1 93 ? -5.07 10.383 3.686 1 96.44 93 ILE A N 1
ATOM 708 C CA . ILE A 1 93 ? -5.918 9.336 4.238 1 96.44 93 ILE A CA 1
ATOM 709 C C . ILE A 1 93 ? -7.078 9.961 5.012 1 96.44 93 ILE A C 1
ATOM 711 O O . ILE A 1 93 ? -8.172 9.398 5.059 1 96.44 93 ILE A O 1
ATOM 715 N N . THR A 1 94 ? -6.883 11.156 5.559 1 96.06 94 THR A N 1
ATOM 716 C CA . THR A 1 94 ? -7.938 11.844 6.297 1 96.06 94 THR A CA 1
ATOM 717 C C . THR A 1 94 ? -9.188 11.992 5.438 1 96.06 94 THR A C 1
ATOM 719 O O . THR A 1 94 ? -10.297 11.688 5.891 1 96.06 94 THR A O 1
ATOM 722 N N . SER A 1 95 ? -9.016 12.438 4.242 1 94.38 95 SER A N 1
ATOM 723 C CA . SER A 1 95 ? -10.141 12.602 3.318 1 94.38 95 SER A CA 1
ATOM 724 C C . SER A 1 95 ? -10.898 11.297 3.127 1 94.38 95 SER A C 1
ATOM 726 O O . SER A 1 95 ? -12.133 11.281 3.115 1 94.38 95 SER A O 1
ATOM 728 N N . GLN A 1 96 ? -10.172 10.219 2.99 1 95 96 GLN A N 1
ATOM 729 C CA . GLN A 1 96 ? -10.797 8.922 2.777 1 95 96 GLN A CA 1
ATOM 730 C C . GLN A 1 96 ? -11.562 8.469 4.02 1 95 96 GLN A C 1
ATOM 732 O O . GLN A 1 96 ? -12.648 7.895 3.91 1 95 96 GLN A O 1
ATOM 737 N N . VAL A 1 97 ? -11 8.688 5.188 1 94.44 97 VAL A N 1
ATOM 738 C CA . VAL A 1 97 ? -11.641 8.281 6.438 1 94.44 97 VAL A CA 1
ATOM 739 C C . VAL A 1 97 ? -12.961 9.031 6.609 1 94.44 97 VAL A C 1
ATOM 741 O O . VAL A 1 97 ? -13.984 8.43 6.93 1 94.44 97 VAL A O 1
ATOM 744 N N . ILE A 1 98 ? -12.914 10.312 6.367 1 92.31 98 ILE A N 1
ATOM 745 C CA . ILE A 1 98 ? -14.109 11.125 6.543 1 92.31 98 ILE A CA 1
ATOM 746 C C . ILE A 1 98 ? -15.156 10.734 5.504 1 92.31 98 ILE A C 1
ATOM 748 O O . ILE A 1 98 ? -16.344 10.617 5.82 1 92.31 98 ILE A O 1
ATOM 752 N N . LYS A 1 99 ? -14.742 10.539 4.266 1 91 99 LYS A N 1
ATOM 753 C CA . LYS A 1 99 ? -15.633 10.031 3.219 1 91 99 LYS A CA 1
ATOM 754 C C . LYS A 1 99 ? -16.312 8.734 3.646 1 91 99 LYS A C 1
ATOM 756 O O . LYS A 1 99 ? -17.516 8.578 3.48 1 91 99 LYS A O 1
ATOM 761 N N . GLY A 1 100 ? -15.539 7.793 4.195 1 87.56 100 GLY A N 1
ATOM 762 C CA . GLY A 1 100 ? -16.078 6.523 4.668 1 87.56 100 GLY A CA 1
ATOM 763 C C . GLY A 1 100 ? -17.031 6.68 5.832 1 87.56 100 GLY A C 1
ATOM 764 O O . GLY A 1 100 ? -18.062 5.996 5.895 1 87.56 100 GLY A O 1
ATOM 765 N N . TYR A 1 101 ? -16.75 7.504 6.77 1 83.88 101 TYR A N 1
ATOM 766 C CA . TYR A 1 101 ? -17.594 7.77 7.934 1 83.88 101 TYR A CA 1
ATOM 767 C C . TYR A 1 101 ? -18.953 8.305 7.512 1 83.88 101 TYR A C 1
ATOM 769 O O . TYR A 1 101 ? -19.984 7.84 8 1 83.88 101 TYR A O 1
ATOM 777 N N . VAL A 1 102 ? -18.922 9.234 6.637 1 83.06 102 VAL A N 1
ATOM 778 C CA . VAL A 1 102 ? -20.156 9.883 6.219 1 83.06 102 VAL A CA 1
ATOM 779 C C . VAL A 1 102 ? -21.047 8.883 5.492 1 83.06 102 VAL A C 1
ATOM 781 O O . VAL A 1 102 ? -22.281 8.938 5.613 1 83.06 102 VAL A O 1
ATOM 784 N N . ARG A 1 103 ? -20.391 8.047 4.758 1 77.81 103 ARG A N 1
ATOM 785 C CA . ARG A 1 103 ? -21.156 7.012 4.062 1 77.81 103 ARG A CA 1
ATOM 786 C C . ARG A 1 103 ? -21.844 6.082 5.055 1 77.81 103 ARG A C 1
ATOM 788 O O . ARG A 1 103 ? -22.969 5.637 4.82 1 77.81 103 ARG A O 1
ATOM 795 N N . GLN A 1 104 ? -21.203 5.832 6.129 1 71.62 104 GLN A N 1
ATOM 796 C CA . GLN A 1 104 ? -21.75 4.918 7.129 1 71.62 104 GLN A CA 1
ATOM 797 C C . GLN A 1 104 ? -22.844 5.586 7.945 1 71.62 104 GLN A C 1
ATOM 799 O O . GLN A 1 104 ? -23.828 4.938 8.32 1 71.62 104 GLN A O 1
ATOM 804 N N . ILE A 1 105 ? -22.672 6.797 8.414 1 64.69 105 ILE A N 1
ATOM 805 C CA . ILE A 1 105 ? -23.641 7.488 9.258 1 64.69 105 ILE A CA 1
ATOM 806 C C . ILE A 1 105 ? -24.891 7.832 8.43 1 64.69 105 ILE A C 1
ATOM 808 O O . ILE A 1 105 ? -25.984 7.914 8.969 1 64.69 105 ILE A O 1
ATOM 812 N N . SER A 1 106 ? -24.703 8.32 7.27 1 56.72 106 SER A N 1
ATOM 813 C CA . SER A 1 106 ? -25.906 8.594 6.488 1 56.72 106 SER A CA 1
ATOM 814 C C . SER A 1 106 ? -26.875 7.414 6.527 1 56.72 106 SER A C 1
ATOM 816 O O . SER A 1 106 ? -28.094 7.594 6.418 1 56.72 106 SER A O 1
ATOM 818 N N . GLU A 1 107 ? -26.312 6.25 6.734 1 53.94 107 GLU A N 1
ATOM 819 C CA . GLU A 1 107 ? -27.172 5.066 6.785 1 53.94 107 GLU A CA 1
ATOM 820 C C . GLU A 1 107 ? -27.75 4.863 8.188 1 53.94 107 GLU A C 1
ATOM 822 O O . GLU A 1 107 ? -28.797 4.242 8.344 1 53.94 107 GLU A O 1
ATOM 827 N N . LYS A 1 108 ? -26.906 5.141 9.219 1 52.28 108 LYS A N 1
ATOM 828 C CA . LYS A 1 108 ? -27.391 4.844 10.57 1 52.28 108 LYS A CA 1
ATOM 829 C C . LYS A 1 108 ? -27.719 6.129 11.328 1 52.28 108 LYS A C 1
ATOM 831 O O . LYS A 1 108 ? -27.281 7.215 10.938 1 52.28 108 LYS A O 1
ATOM 836 N N . SER A 1 109 ? -28.516 6.098 12.359 1 46.69 109 SER A N 1
ATOM 837 C CA . SER A 1 109 ? -29.031 7.027 13.352 1 46.69 109 SER A CA 1
ATOM 838 C C . SER A 1 109 ? -27.906 7.637 14.18 1 46.69 109 SER A C 1
ATOM 840 O O . SER A 1 109 ? -27.031 6.922 14.672 1 46.69 109 SER A O 1
ATOM 842 N N . GLY A 1 110 ? -27.609 8.961 14.172 1 57.97 110 GLY A N 1
ATOM 843 C CA . GLY A 1 110 ? -27.016 10.031 14.961 1 57.97 110 GLY A CA 1
ATOM 844 C C . GLY A 1 110 ? -25.516 10.172 14.766 1 57.97 110 GLY A C 1
ATOM 845 O O . GLY A 1 110 ? -24.875 9.281 14.211 1 57.97 110 GLY A O 1
ATOM 846 N N . GLN A 1 111 ? -24.938 11.391 14.891 1 67.38 111 GLN A N 1
ATOM 847 C CA . GLN A 1 111 ? -23.547 11.852 14.797 1 67.38 111 GLN A CA 1
ATOM 848 C C . GLN A 1 111 ? -22.734 11.391 16 1 67.38 111 GLN A C 1
ATOM 850 O O . GLN A 1 111 ? -22.25 12.211 16.781 1 67.38 111 GLN A O 1
ATOM 855 N N . LYS A 1 112 ? -22.609 10.031 16.188 1 80.88 112 LYS A N 1
ATOM 856 C CA . LYS A 1 112 ? -21.828 9.484 17.297 1 80.88 112 LYS A CA 1
ATOM 857 C C . LYS A 1 112 ? -20.344 9.711 17.094 1 80.88 112 LYS A C 1
ATOM 859 O O . LYS A 1 112 ? -19.859 9.648 15.953 1 80.88 112 LYS A O 1
ATOM 864 N N . LEU A 1 113 ? -19.703 10.039 18.25 1 91.25 113 LEU A N 1
ATOM 865 C CA . LEU A 1 113 ? -18.25 10.25 18.25 1 91.25 113 LEU A CA 1
ATOM 866 C C . LEU A 1 113 ? -17.516 8.961 17.891 1 91.25 113 LEU A C 1
ATOM 868 O O . LEU A 1 113 ? -17.766 7.91 18.484 1 91.25 113 LEU A O 1
ATOM 872 N N . ARG A 1 114 ? -16.672 9.008 16.875 1 93.69 114 ARG A N 1
ATOM 873 C CA . ARG A 1 114 ? -15.867 7.875 16.453 1 93.69 114 ARG A CA 1
ATOM 874 C C . ARG A 1 114 ? -14.383 8.227 16.469 1 93.69 114 ARG A C 1
ATOM 876 O O . ARG A 1 114 ? -14.008 9.359 16.141 1 93.69 114 ARG A O 1
ATOM 883 N N . ARG A 1 115 ? -13.555 7.293 16.875 1 97.25 115 ARG A N 1
ATOM 884 C CA . ARG A 1 115 ? -12.102 7.41 16.906 1 97.25 115 ARG A CA 1
ATOM 885 C C . ARG A 1 115 ? -11.445 6.348 16.047 1 97.25 115 ARG A C 1
ATOM 887 O O . ARG A 1 115 ? -11.477 5.16 16.375 1 97.25 115 ARG A O 1
ATOM 894 N N . PHE A 1 116 ? -10.844 6.773 14.977 1 97.44 116 PHE A N 1
ATOM 895 C CA . PHE A 1 116 ? -10.195 5.863 14.039 1 97.44 116 PHE A CA 1
ATOM 896 C C . PHE A 1 116 ? -8.688 6.098 14.008 1 97.44 116 PHE A C 1
ATOM 898 O O . PHE A 1 116 ? -8.219 7.199 14.305 1 97.44 116 PHE A O 1
ATOM 905 N N . TYR A 1 117 ? -7.953 5.066 13.719 1 98.31 117 TYR A N 1
ATOM 906 C CA . TYR A 1 117 ? -6.559 5.27 13.344 1 98.31 117 TYR A CA 1
ATOM 907 C C . TYR A 1 117 ? -6.176 4.391 12.156 1 98.31 117 TYR A C 1
ATOM 909 O O . TYR A 1 117 ? -6.906 3.461 11.812 1 98.31 117 TYR A O 1
ATOM 917 N N . TYR A 1 118 ? -5.168 4.742 11.531 1 97.94 118 TYR A N 1
ATOM 918 C CA . TYR A 1 118 ? -4.605 3.979 10.422 1 97.94 118 TYR A CA 1
ATOM 919 C C . TYR A 1 118 ? -3.084 3.963 10.492 1 97.94 118 TYR A C 1
ATOM 921 O O . TYR A 1 118 ? -2.477 4.801 11.164 1 97.94 118 TYR A O 1
ATOM 929 N N . ALA A 1 119 ? -2.496 2.975 9.961 1 97.19 119 ALA A N 1
ATOM 930 C CA . ALA A 1 119 ? -1.065 2.842 9.695 1 97.19 119 ALA A CA 1
ATOM 931 C C . ALA A 1 119 ? -0.81 2.424 8.25 1 97.19 119 ALA A C 1
ATOM 933 O O . ALA A 1 119 ? -0.934 1.245 7.906 1 97.19 119 ALA A O 1
ATOM 934 N N . ALA A 1 120 ? -0.533 3.352 7.441 1 95.81 120 ALA A N 1
ATOM 935 C CA . ALA A 1 120 ? -0.469 3.088 6.004 1 95.81 120 ALA A CA 1
ATOM 936 C C . ALA A 1 120 ? 0.277 4.203 5.277 1 95.81 120 ALA A C 1
ATOM 938 O O . ALA A 1 120 ? 0.394 5.316 5.789 1 95.81 120 ALA A O 1
ATOM 939 N N . PRO A 1 121 ? 0.743 3.936 4.109 1 95 121 PRO A N 1
ATOM 940 C CA . PRO A 1 121 ? 1.462 4.965 3.354 1 95 121 PRO A CA 1
ATOM 941 C C . PRO A 1 121 ? 0.526 5.887 2.576 1 95 121 PRO A C 1
ATOM 943 O O . PRO A 1 121 ? -0.605 5.504 2.266 1 95 121 PRO A O 1
ATOM 946 N N . VAL A 1 122 ? 0.981 7.078 2.299 1 95.25 122 VAL A N 1
ATOM 947 C CA . VAL A 1 122 ? 0.444 7.98 1.284 1 95.25 122 VAL A CA 1
ATOM 948 C C . VAL A 1 122 ? 1.508 8.258 0.225 1 95.25 122 VAL A C 1
ATOM 950 O O . VAL A 1 122 ? 2.697 8.031 0.456 1 95.25 122 VAL A O 1
ATOM 953 N N . TYR A 1 123 ? 1.038 8.75 -0.905 1 94.69 123 TYR A N 1
ATOM 954 C CA . TYR A 1 123 ? 1.938 8.938 -2.037 1 94.69 123 TYR A CA 1
ATOM 955 C C . TYR A 1 123 ? 1.835 10.359 -2.584 1 94.69 123 TYR A C 1
ATOM 957 O O . TYR A 1 123 ? 0.733 10.875 -2.797 1 94.69 123 TYR A O 1
ATOM 965 N N . LYS A 1 124 ? 2.963 10.945 -2.773 1 92.38 124 LYS A N 1
ATOM 966 C CA . LYS A 1 124 ? 3.018 12.297 -3.324 1 92.38 124 LYS A CA 1
ATOM 967 C C . LYS A 1 124 ? 3.975 12.367 -4.512 1 92.38 124 LYS A C 1
ATOM 969 O O . LYS A 1 124 ? 5.137 11.977 -4.398 1 92.38 124 LYS A O 1
ATOM 974 N N . ASP A 1 125 ? 3.457 12.828 -5.605 1 93.06 125 ASP A N 1
ATOM 975 C CA . ASP A 1 125 ? 4.262 12.984 -6.812 1 93.06 125 ASP A CA 1
ATOM 976 C C . ASP A 1 125 ? 5.098 14.258 -6.758 1 93.06 125 ASP A C 1
ATOM 978 O O . ASP A 1 125 ? 4.809 15.227 -7.465 1 93.06 125 ASP A O 1
ATOM 982 N N . VAL A 1 126 ? 6.117 14.188 -5.996 1 85.25 126 VAL A N 1
ATOM 983 C CA . VAL A 1 126 ? 6.996 15.344 -5.863 1 85.25 126 VAL A CA 1
ATOM 984 C C . VAL A 1 126 ? 8.102 15.281 -6.914 1 85.25 126 VAL A C 1
ATOM 986 O O . VAL A 1 126 ? 8.469 14.203 -7.367 1 85.25 126 VAL A O 1
ATOM 989 N N . ARG A 1 127 ? 8.414 16.438 -7.41 1 73.94 127 ARG A N 1
ATOM 990 C CA . ARG A 1 127 ? 9.43 16.516 -8.453 1 73.94 127 ARG A CA 1
ATOM 991 C C . ARG A 1 127 ? 10.773 15.992 -7.957 1 73.94 127 ARG A C 1
ATOM 993 O O . ARG A 1 127 ? 11.055 16.031 -6.758 1 73.94 127 ARG A O 1
ATOM 1000 N N . LYS A 1 128 ? 11.484 15.656 -9.156 1 64.69 128 LYS A N 1
ATOM 1001 C CA . LYS A 1 128 ? 12.852 15.172 -8.977 1 64.69 128 LYS A CA 1
ATOM 1002 C C . LYS A 1 128 ? 13.75 16.266 -8.406 1 64.69 128 LYS A C 1
ATOM 1004 O O . LYS A 1 128 ? 13.547 17.453 -8.695 1 64.69 128 LYS A O 1
ATOM 1009 N N . ASN A 1 129 ? 14.266 16.312 -7.113 1 59.19 129 ASN A N 1
ATOM 1010 C CA . ASN A 1 129 ? 15.211 17.188 -6.426 1 59.19 129 ASN A CA 1
ATOM 1011 C C . ASN A 1 129 ? 14.633 17.703 -5.105 1 59.19 129 ASN A C 1
ATOM 1013 O O . ASN A 1 129 ? 15.281 18.484 -4.406 1 59.19 129 ASN A O 1
ATOM 1017 N N . TYR A 1 130 ? 13.492 17.281 -4.996 1 59.38 130 TYR A N 1
ATOM 1018 C CA . TYR A 1 130 ? 12.977 17.547 -3.66 1 59.38 130 TYR A CA 1
ATOM 1019 C C . TYR A 1 130 ? 13.219 16.359 -2.73 1 59.38 130 TYR A C 1
ATOM 1021 O O . TYR A 1 130 ? 12.945 15.219 -3.088 1 59.38 130 TYR A O 1
ATOM 1029 N N . PRO A 1 131 ? 13.984 16.547 -1.809 1 61.09 131 PRO A N 1
ATOM 1030 C CA . PRO A 1 131 ? 14.383 15.461 -0.903 1 61.09 131 PRO A CA 1
ATOM 1031 C C . PRO A 1 131 ? 13.195 14.852 -0.155 1 61.09 131 PRO A C 1
ATOM 1033 O O . PRO A 1 131 ? 13.25 14.688 1.065 1 61.09 131 PRO A O 1
ATOM 1036 N N . LEU A 1 132 ? 12.031 14.945 -0.796 1 65.94 132 LEU A N 1
ATOM 1037 C CA . LEU A 1 132 ? 10.914 14.344 -0.08 1 65.94 132 LEU A CA 1
ATOM 1038 C C . LEU A 1 132 ? 10.586 12.961 -0.64 1 65.94 132 LEU A C 1
ATOM 1040 O O . LEU A 1 132 ? 10.711 12.727 -1.845 1 65.94 132 LEU A O 1
ATOM 1044 N N . PRO A 1 133 ? 10.227 12.164 0.282 1 78.5 133 PRO A N 1
ATOM 1045 C CA . PRO A 1 133 ? 9.828 10.828 -0.169 1 78.5 133 PRO A CA 1
ATOM 1046 C C . PRO A 1 133 ? 8.492 10.836 -0.91 1 78.5 133 PRO A C 1
ATOM 1048 O O . PRO A 1 133 ? 7.648 11.695 -0.661 1 78.5 133 PRO A O 1
ATOM 1051 N N . ARG A 1 134 ? 8.398 10.016 -1.888 1 91.69 134 ARG A N 1
ATOM 1052 C CA . ARG A 1 134 ? 7.152 9.875 -2.629 1 91.69 134 ARG A CA 1
ATOM 1053 C C . ARG A 1 134 ? 6.227 8.875 -1.953 1 91.69 134 ARG A C 1
ATOM 1055 O O . ARG A 1 134 ? 5.023 8.852 -2.225 1 91.69 134 ARG A O 1
ATOM 1062 N N . GLU A 1 135 ? 6.789 8.023 -1.195 1 91.69 135 GLU A N 1
ATOM 1063 C CA . GLU A 1 135 ? 6.059 7.094 -0.332 1 91.69 135 GLU A CA 1
ATOM 1064 C C . GLU A 1 135 ? 6.273 7.43 1.142 1 91.69 135 GLU A C 1
ATOM 1066 O O . GLU A 1 135 ? 7.395 7.336 1.648 1 91.69 135 GLU A O 1
ATOM 1071 N N . ILE A 1 136 ? 5.223 7.84 1.82 1 92.19 136 ILE A N 1
ATOM 1072 C CA . ILE A 1 136 ? 5.293 8.297 3.205 1 92.19 136 ILE A CA 1
ATOM 1073 C C . ILE A 1 136 ? 4.449 7.383 4.09 1 92.19 136 ILE A C 1
ATOM 1075 O O . ILE A 1 136 ? 3.219 7.363 3.98 1 92.19 136 ILE A O 1
ATOM 1079 N N . TYR A 1 137 ? 5.09 6.641 4.977 1 93.69 137 TYR A N 1
ATOM 1080 C CA . TYR A 1 137 ? 4.359 5.781 5.902 1 93.69 137 TYR A CA 1
ATOM 1081 C C . TYR A 1 137 ? 3.867 6.574 7.109 1 93.69 137 TYR A C 1
ATOM 1083 O O . TYR A 1 137 ? 4.668 7.148 7.852 1 93.69 137 TYR A O 1
ATOM 1091 N N . GLN A 1 138 ? 2.578 6.559 7.273 1 96.38 138 GLN A N 1
ATOM 1092 C CA . GLN A 1 138 ? 1.981 7.402 8.305 1 96.38 138 GLN A CA 1
ATOM 1093 C C . GLN A 1 138 ? 1.24 6.562 9.336 1 96.38 138 GLN A C 1
ATOM 1095 O O . GLN A 1 138 ? 0.669 5.52 9.008 1 96.38 138 GLN A O 1
ATOM 1100 N N . ILE A 1 139 ? 1.31 7.055 10.523 1 97.75 139 ILE A N 1
ATOM 1101 C CA . ILE A 1 139 ? 0.338 6.707 11.555 1 97.75 139 ILE A CA 1
ATOM 1102 C C . ILE A 1 139 ? -0.578 7.898 11.82 1 97.75 139 ILE A C 1
ATOM 1104 O O . ILE A 1 139 ? -0.107 8.984 12.164 1 97.75 139 ILE A O 1
ATOM 1108 N N . GLY A 1 140 ? -1.852 7.688 11.648 1 98.12 140 GLY A N 1
ATOM 1109 C CA . GLY A 1 140 ? -2.768 8.805 11.82 1 98.12 140 GLY A CA 1
ATOM 1110 C C . GLY A 1 140 ? -3.982 8.453 12.656 1 98.12 140 GLY A C 1
ATOM 1111 O O . GLY A 1 140 ? -4.34 7.277 12.781 1 98.12 140 GLY A O 1
ATOM 1112 N N . CYS A 1 141 ? -4.52 9.438 13.25 1 98.62 141 CYS A N 1
ATOM 1113 C CA . CYS A 1 141 ? -5.738 9.359 14.047 1 98.62 141 CYS A CA 1
ATOM 1114 C C . CYS A 1 141 ? -6.777 10.359 13.562 1 98.62 141 CYS A C 1
ATOM 1116 O O . CYS A 1 141 ? -6.434 11.492 13.203 1 98.62 141 CYS A O 1
ATOM 1118 N N . GLU A 1 142 ? -7.98 9.898 13.531 1 97.81 142 GLU A N 1
ATOM 1119 C CA . GLU A 1 142 ? -9.117 10.742 13.156 1 97.81 142 GLU A CA 1
ATOM 1120 C C . GLU A 1 142 ? -10.242 10.633 14.172 1 97.81 142 GLU A C 1
ATOM 1122 O O . GLU A 1 142 ? -10.641 9.531 14.555 1 97.81 142 GLU A O 1
ATOM 1127 N N . VAL A 1 143 ? -10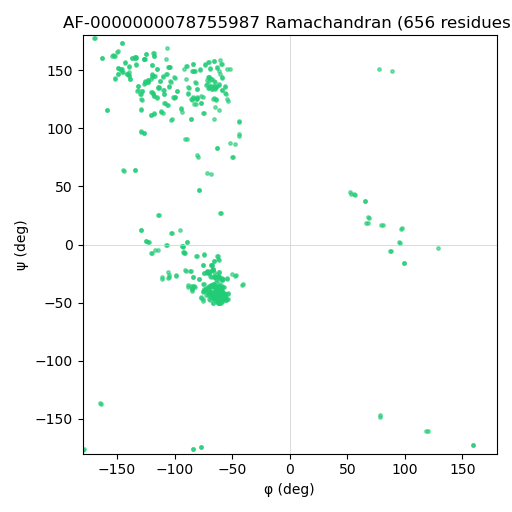.703 11.742 14.609 1 97.44 143 VAL A N 1
ATOM 1128 C CA . VAL A 1 143 ? -11.867 11.812 15.484 1 97.44 143 VAL A CA 1
ATOM 1129 C C . VAL A 1 143 ? -12.984 12.586 14.789 1 97.44 143 VAL A C 1
ATOM 1131 O O . VAL A 1 143 ? -12.781 13.711 14.336 1 97.44 143 VAL A O 1
ATOM 1134 N N . VAL A 1 144 ? -14.141 12 14.734 1 94.5 144 VAL A N 1
ATOM 1135 C CA . VAL A 1 144 ? -15.25 12.625 14.031 1 94.5 144 VAL A CA 1
ATOM 1136 C C . VAL A 1 144 ? -16.547 12.422 14.812 1 94.5 144 VAL A C 1
ATOM 1138 O O . VAL A 1 144 ? -16.734 11.383 15.445 1 94.5 144 VAL A O 1
ATOM 1141 N N . GLY A 1 145 ? -17.438 13.422 14.719 1 91.75 145 GLY A N 1
ATOM 1142 C CA . GLY A 1 145 ? -18.734 13.359 15.391 1 91.75 145 GLY A CA 1
ATOM 1143 C C . GLY A 1 145 ? -18.938 14.477 16.391 1 91.75 145 GLY A C 1
ATOM 1144 O O . GLY A 1 145 ? -18.266 15.508 16.328 1 91.75 145 GLY A O 1
ATOM 1145 N N . GLU A 1 146 ? -19.859 14.273 17.297 1 88.75 146 GLU A N 1
ATOM 1146 C CA . GLU A 1 146 ? -20.203 15.289 18.281 1 88.75 146 GLU A CA 1
ATOM 1147 C C . GLU A 1 146 ? -19.047 15.555 19.234 1 88.75 146 GLU A C 1
ATOM 1149 O O . GLU A 1 146 ? -18.453 14.617 19.781 1 88.75 146 GLU A O 1
ATOM 1154 N N . LYS A 1 147 ? -18.625 16.781 19.375 1 91.38 147 LYS A N 1
ATOM 1155 C CA . LYS A 1 147 ? -17.625 17.266 20.312 1 91.38 147 LYS A CA 1
ATOM 1156 C C . LYS A 1 147 ? -16.234 16.75 19.969 1 91.38 147 LYS A C 1
ATOM 1158 O O . LYS A 1 147 ? -15.391 16.578 20.844 1 91.38 147 LYS A O 1
ATOM 1163 N N . ALA A 1 148 ? -16.031 16.391 18.734 1 94.75 148 ALA A N 1
ATOM 1164 C CA . ALA A 1 148 ? -14.742 15.875 18.312 1 94.75 148 ALA A CA 1
ATOM 1165 C C . ALA A 1 148 ? -13.633 16.891 18.562 1 94.75 148 ALA A C 1
ATOM 1167 O O . ALA A 1 148 ? -12.5 16.516 18.891 1 94.75 148 ALA A O 1
ATOM 1168 N N . SER A 1 149 ? -13.922 18.156 18.5 1 93.19 149 SER A N 1
ATOM 1169 C CA . SER A 1 149 ? -12.922 19.219 18.625 1 93.19 149 SER A CA 1
ATOM 1170 C C . SER A 1 149 ? -12.312 19.219 20.031 1 93.19 149 SER A C 1
ATOM 1172 O O . SER A 1 149 ? -11.164 19.625 20.203 1 93.19 149 SER A O 1
ATOM 1174 N N . ALA A 1 150 ? -13.062 18.766 20.969 1 94.06 150 ALA A N 1
ATOM 1175 C CA . ALA A 1 150 ? -12.594 18.719 22.344 1 94.06 150 ALA A CA 1
ATOM 1176 C C . ALA A 1 150 ? -11.43 17.734 22.5 1 94.06 150 ALA A C 1
ATOM 1178 O O . ALA A 1 150 ? -10.688 17.797 23.484 1 94.06 150 ALA A O 1
ATOM 1179 N N . GLU A 1 151 ? -11.227 16.906 21.516 1 95.75 151 GLU A N 1
ATOM 1180 C CA . GLU A 1 151 ? -10.211 15.852 21.594 1 95.75 151 GLU A CA 1
ATOM 1181 C C . GLU A 1 151 ? -8.883 16.328 21.016 1 95.75 151 GLU A C 1
ATOM 1183 O O . GLU A 1 151 ? -7.875 15.617 21.094 1 95.75 151 GLU A O 1
ATOM 1188 N N . LEU A 1 152 ? -8.781 17.516 20.5 1 96.56 152 LEU A N 1
ATOM 1189 C CA . LEU A 1 152 ? -7.57 17.969 19.812 1 96.56 152 LEU A CA 1
ATOM 1190 C C . LEU A 1 152 ? -6.383 17.969 20.781 1 96.56 152 LEU A C 1
ATOM 1192 O O . LEU A 1 152 ? -5.273 17.578 20.391 1 96.56 152 LEU A O 1
ATOM 1196 N N . GLY A 1 153 ? -6.613 18.438 21.984 1 95.31 153 GLY A N 1
ATOM 1197 C CA . GLY A 1 153 ? -5.547 18.375 22.984 1 95.31 153 GLY A CA 1
ATOM 1198 C C . GLY A 1 153 ? -5.012 16.969 23.203 1 95.31 153 GLY A C 1
ATOM 1199 O O . GLY A 1 153 ? -3.799 16.781 23.297 1 95.31 153 GLY A O 1
ATOM 1200 N N . ARG A 1 154 ? -5.895 16.031 23.297 1 95.75 154 ARG A N 1
ATOM 1201 C CA . ARG A 1 154 ? -5.531 14.633 23.453 1 95.75 154 ARG A CA 1
ATOM 1202 C C . ARG A 1 154 ? -4.727 14.133 22.266 1 95.75 154 ARG A C 1
ATOM 1204 O O . ARG A 1 154 ? -3.768 13.375 22.422 1 95.75 154 ARG A O 1
ATOM 1211 N N . LEU A 1 155 ? -5.102 14.523 21.094 1 97.75 155 LEU A N 1
ATOM 1212 C CA . LEU A 1 155 ? -4.41 14.109 19.891 1 97.75 155 LEU A CA 1
ATOM 1213 C C . LEU A 1 155 ? -2.982 14.648 19.859 1 97.75 155 LEU A C 1
ATOM 1215 O O . LEU A 1 155 ? -2.055 13.938 19.469 1 97.75 155 LEU A O 1
ATOM 1219 N N . ILE A 1 156 ? -2.824 15.875 20.25 1 97.38 156 ILE A N 1
ATOM 1220 C CA . ILE A 1 156 ? -1.487 16.438 20.359 1 97.38 156 ILE A CA 1
ATOM 1221 C C . ILE A 1 156 ? -0.661 15.617 21.344 1 97.38 156 ILE A C 1
ATOM 1223 O O . ILE A 1 156 ? 0.501 15.305 21.078 1 97.38 156 ILE A O 1
ATOM 1227 N N . ALA A 1 157 ? -1.257 15.203 22.453 1 97.19 157 ALA A N 1
ATOM 1228 C CA . ALA A 1 157 ? -0.572 14.422 23.469 1 97.19 157 ALA A CA 1
ATOM 1229 C C . ALA A 1 157 ? -0.182 13.047 22.938 1 97.19 157 ALA A C 1
ATOM 1231 O O . ALA A 1 157 ? 0.91 12.547 23.234 1 97.19 157 ALA A O 1
ATOM 1232 N N . ILE A 1 158 ? -1.058 12.406 22.234 1 97.75 158 ILE A N 1
ATOM 1233 C CA . ILE A 1 158 ? -0.786 11.094 21.656 1 97.75 158 ILE A CA 1
ATOM 1234 C C . ILE A 1 158 ? 0.392 11.188 20.688 1 97.75 158 ILE A C 1
ATOM 1236 O O . ILE A 1 158 ? 1.296 10.352 20.719 1 97.75 158 ILE A O 1
ATOM 1240 N N . SER A 1 159 ? 0.355 12.203 19.844 1 97.62 159 SER A N 1
ATOM 1241 C CA . SER A 1 159 ? 1.458 12.422 18.922 1 97.62 159 SER A CA 1
ATOM 1242 C C . SER A 1 159 ? 2.779 12.594 19.656 1 97.62 159 SER A C 1
ATOM 1244 O O . SER A 1 159 ? 3.789 11.992 19.281 1 97.62 159 SER A O 1
ATOM 1246 N N . ASP A 1 160 ? 2.768 13.359 20.672 1 97.38 160 ASP A N 1
ATOM 1247 C CA . ASP A 1 160 ? 3.963 13.586 21.484 1 97.38 160 ASP A CA 1
ATOM 1248 C C . ASP A 1 160 ? 4.418 12.297 22.156 1 97.38 160 ASP A C 1
ATOM 1250 O O . ASP A 1 160 ? 5.613 12.016 22.234 1 97.38 160 ASP A O 1
ATOM 1254 N N . GLU A 1 161 ? 3.496 11.562 22.688 1 97.56 161 GLU A N 1
ATOM 1255 C CA . GLU A 1 161 ? 3.795 10.297 23.344 1 97.56 161 GLU A CA 1
ATOM 1256 C C . GLU A 1 161 ? 4.496 9.336 22.391 1 97.56 161 GLU A C 1
ATOM 1258 O O . GLU A 1 161 ? 5.473 8.68 22.766 1 97.56 161 GLU A O 1
ATOM 1263 N N . ILE A 1 162 ? 4.027 9.227 21.188 1 98.12 162 ILE A N 1
ATOM 1264 C CA . ILE A 1 162 ? 4.648 8.359 20.203 1 98.12 162 ILE A CA 1
ATOM 1265 C C . ILE A 1 162 ? 6.09 8.797 19.953 1 98.12 162 ILE A C 1
ATOM 1267 O O . ILE A 1 162 ? 7.004 7.969 19.969 1 98.12 162 ILE A O 1
ATOM 1271 N N . LEU A 1 163 ? 6.297 10.078 19.781 1 97.38 163 LEU A N 1
ATOM 1272 C CA . LEU A 1 163 ? 7.629 10.594 19.5 1 97.38 163 LEU A CA 1
ATOM 1273 C C . LEU A 1 163 ? 8.586 10.305 20.641 1 97.38 163 LEU A C 1
ATOM 1275 O O . LEU A 1 163 ? 9.734 9.922 20.422 1 97.38 163 LEU A O 1
ATOM 1279 N N . LYS A 1 164 ? 8.133 10.422 21.828 1 96.81 164 LYS A N 1
ATOM 1280 C CA . LYS A 1 164 ? 8.961 10.211 23.016 1 96.81 164 LYS A CA 1
ATOM 1281 C C . LYS A 1 164 ? 9.203 8.727 23.25 1 96.81 164 LYS A C 1
ATOM 1283 O O . LYS A 1 164 ? 10.352 8.297 23.422 1 96.81 164 LYS A O 1
ATOM 1288 N N . LYS A 1 165 ? 8.195 7.91 23.219 1 97.56 165 LYS A N 1
ATOM 1289 C CA . LYS A 1 165 ? 8.289 6.523 23.656 1 97.56 165 LYS A CA 1
ATOM 1290 C C . LYS A 1 165 ? 8.812 5.621 22.547 1 97.56 165 LYS A C 1
ATOM 1292 O O . LYS A 1 165 ? 9.508 4.637 22.812 1 97.56 165 LYS A O 1
ATOM 1297 N N . VAL A 1 166 ? 8.438 5.91 21.344 1 97.62 166 VAL A N 1
ATOM 1298 C CA . VAL A 1 166 ? 8.82 5.035 20.25 1 97.62 166 VAL A CA 1
ATOM 1299 C C . VAL A 1 166 ? 10.18 5.469 19.688 1 97.62 166 VAL A C 1
ATOM 1301 O O . VAL A 1 166 ? 11.023 4.633 19.375 1 97.62 166 VAL A O 1
ATOM 1304 N N . PHE A 1 167 ? 10.414 6.785 19.688 1 95.62 167 PHE A N 1
ATOM 1305 C CA . PHE A 1 167 ? 11.57 7.258 18.938 1 95.62 167 PHE A CA 1
ATOM 1306 C C . PHE A 1 167 ? 12.547 7.988 19.844 1 95.62 167 PHE A C 1
ATOM 1308 O O . PHE A 1 167 ? 13.617 8.406 19.406 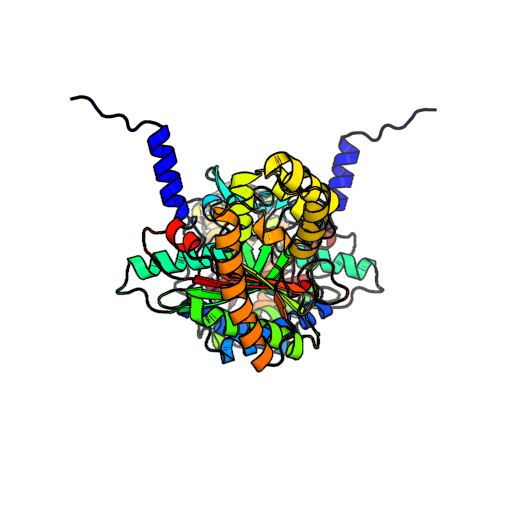1 95.62 167 PHE A O 1
ATOM 1315 N N . SER A 1 168 ? 12.203 8.234 21.078 1 95.38 168 SER A N 1
ATOM 1316 C CA . SER A 1 168 ? 13.039 8.953 22.031 1 95.38 168 SER A CA 1
ATOM 1317 C C . SER A 1 168 ? 13.414 10.336 21.516 1 95.38 168 SER A C 1
ATOM 1319 O O . SER A 1 168 ? 14.57 10.742 21.609 1 95.38 168 SER A O 1
ATOM 1321 N N . LEU A 1 169 ? 12.453 10.969 20.953 1 94.06 169 LEU A N 1
ATOM 1322 C CA . LEU A 1 169 ? 12.688 12.289 20.375 1 94.06 169 LEU A CA 1
ATOM 1323 C C . LEU A 1 169 ? 11.992 13.367 21.203 1 94.06 169 LEU A C 1
ATOM 1325 O O . LEU A 1 169 ? 10.883 13.156 21.688 1 94.06 169 LEU A O 1
ATOM 1329 N N . GLN A 1 170 ? 12.648 14.461 21.25 1 93.19 170 GLN A N 1
ATOM 1330 C CA . GLN A 1 170 ? 12.047 15.68 21.781 1 93.19 170 GLN A CA 1
ATOM 1331 C C . GLN A 1 170 ? 11.57 16.594 20.656 1 93.19 170 GLN A C 1
ATOM 1333 O O . GLN A 1 170 ? 12.328 16.906 19.75 1 93.19 170 GLN A O 1
ATOM 1338 N N . ALA A 1 171 ? 10.312 16.922 20.812 1 95.69 171 ALA A N 1
ATOM 1339 C CA . ALA A 1 171 ? 9.711 17.703 19.734 1 95.69 171 ALA A CA 1
ATOM 1340 C C . ALA A 1 171 ? 9.07 18.984 20.266 1 95.69 171 ALA A C 1
ATOM 1342 O O . ALA A 1 171 ? 8.938 19.156 21.484 1 95.69 171 ALA A O 1
ATOM 1343 N N . VAL A 1 172 ? 8.914 19.875 19.375 1 95.5 172 VAL A N 1
ATOM 1344 C CA . VAL A 1 172 ? 8.164 21.094 19.656 1 95.5 172 VAL A CA 1
ATOM 1345 C C . VAL A 1 172 ? 6.965 21.188 18.719 1 95.5 172 VAL A C 1
ATOM 1347 O O . VAL A 1 172 ? 7.102 20.984 17.516 1 95.5 172 VAL A O 1
ATOM 1350 N N . THR A 1 173 ? 5.84 21.453 19.312 1 96.38 173 THR A N 1
ATOM 1351 C CA . THR A 1 173 ? 4.617 21.531 18.531 1 96.38 173 THR A CA 1
ATOM 1352 C C . THR A 1 173 ? 4.164 22.984 18.375 1 96.38 173 THR A C 1
ATOM 1354 O O . THR A 1 173 ? 3.947 23.672 19.375 1 96.38 173 THR A O 1
ATOM 1357 N N . GLN A 1 174 ? 4.09 23.422 17.125 1 95.12 174 GLN A N 1
ATOM 1358 C CA . GLN A 1 174 ? 3.543 24.734 16.766 1 95.12 174 GLN A CA 1
ATOM 1359 C C . GLN A 1 174 ? 2.023 24.672 16.656 1 95.12 174 GLN A C 1
ATOM 1361 O O . GLN A 1 174 ? 1.479 23.828 15.938 1 95.12 174 GLN A O 1
ATOM 1366 N N . ILE A 1 175 ? 1.336 25.562 17.375 1 96 175 ILE A N 1
ATOM 1367 C CA . ILE A 1 175 ? -0.123 25.594 17.359 1 96 175 ILE A CA 1
ATOM 1368 C C . ILE A 1 175 ? -0.599 26.906 16.75 1 96 175 ILE A C 1
ATOM 1370 O O . ILE A 1 175 ? -0.127 27.984 17.141 1 96 175 ILE A O 1
ATOM 1374 N N . THR A 1 176 ? -1.46 26.781 15.75 1 95.12 176 THR A N 1
ATOM 1375 C CA . THR A 1 176 ? -2.018 27.938 15.062 1 95.12 176 THR A CA 1
ATOM 1376 C C . THR A 1 176 ? -3.523 27.781 14.867 1 95.12 176 THR A C 1
ATOM 1378 O O . THR A 1 176 ? -4.074 26.703 15.117 1 95.12 176 THR A O 1
ATOM 1381 N N . GLU A 1 177 ? -4.176 28.875 14.633 1 94.19 177 GLU A N 1
ATOM 1382 C CA . GLU A 1 177 ? -5.59 28.875 14.266 1 94.19 177 GLU A CA 1
ATOM 1383 C C . GLU A 1 177 ? -5.824 29.625 12.969 1 94.19 177 GLU A C 1
ATOM 1385 O O . GLU A 1 177 ? -5.227 30.688 12.742 1 94.19 177 GLU A O 1
ATOM 1390 N N . VAL A 1 178 ? -6.68 29.125 12.141 1 93.06 178 VAL A N 1
ATOM 1391 C CA . VAL A 1 178 ? -6.73 29.438 10.719 1 93.06 178 VAL A CA 1
ATOM 1392 C C . VAL A 1 178 ? -7.32 30.844 10.523 1 93.06 178 VAL A C 1
ATOM 1394 O O . VAL A 1 178 ? -7.07 31.484 9.508 1 93.06 178 VAL A O 1
ATOM 1397 N N . SER A 1 179 ? -8.109 31.391 11.406 1 92.56 179 SER A N 1
ATOM 1398 C CA . SER A 1 179 ? -8.914 32.594 11.18 1 92.56 179 SER A CA 1
ATOM 1399 C C . SER A 1 179 ? -8.047 33.781 10.797 1 92.56 179 SER A C 1
ATOM 1401 O O . SER A 1 179 ? -8.43 34.594 9.945 1 92.56 179 SER A O 1
ATOM 1403 N N . LEU A 1 180 ? -6.91 33.875 11.453 1 94.44 180 LEU A N 1
ATOM 1404 C CA . LEU A 1 180 ? -6.059 35.031 11.172 1 94.44 180 LEU A CA 1
ATOM 1405 C C . LEU A 1 180 ? -5.52 34.969 9.75 1 94.44 180 LEU A C 1
ATOM 1407 O O . LEU A 1 180 ? -5.52 35.969 9.039 1 94.44 180 LEU A O 1
ATOM 1411 N N . TYR A 1 181 ? -5.031 33.812 9.359 1 95.81 181 TYR A N 1
ATOM 1412 C CA . TYR A 1 181 ? -4.566 33.656 7.984 1 95.81 181 TYR A CA 1
ATOM 1413 C C . TYR A 1 181 ? -5.664 34 6.992 1 95.81 181 TYR A C 1
ATOM 1415 O O . TYR A 1 181 ? -5.422 34.75 6.027 1 95.81 181 TYR A O 1
ATOM 1423 N N . ASN A 1 182 ? -6.844 33.562 7.25 1 93.94 182 ASN A N 1
ATOM 1424 C CA . ASN A 1 182 ? -7.969 33.812 6.355 1 93.94 182 ASN A CA 1
ATOM 1425 C C . ASN A 1 182 ? -8.266 35.312 6.258 1 93.94 182 ASN A C 1
ATOM 1427 O O . ASN A 1 182 ? -8.516 35.844 5.168 1 93.94 182 ASN A O 1
ATOM 1431 N N . ALA A 1 183 ? -8.289 35.938 7.328 1 95.81 183 ALA A N 1
ATOM 1432 C CA . ALA A 1 183 ? -8.578 37.375 7.359 1 95.81 183 ALA A CA 1
ATOM 1433 C C . ALA A 1 183 ? -7.531 38.156 6.57 1 95.81 183 ALA A C 1
ATOM 1435 O O . ALA A 1 183 ? -7.875 39.031 5.781 1 95.81 183 ALA A O 1
ATOM 1436 N N . PHE A 1 184 ? -6.262 37.812 6.797 1 96.75 184 PHE A N 1
ATOM 1437 C CA . PHE A 1 184 ? -5.195 38.469 6.051 1 96.75 184 PHE A CA 1
ATOM 1438 C C . PHE A 1 184 ? -5.309 38.156 4.562 1 96.75 184 PHE A C 1
ATOM 1440 O O . PHE A 1 184 ? -5.039 39.031 3.719 1 96.75 184 PHE A O 1
ATOM 1447 N N . PHE A 1 185 ? -5.645 36.938 4.27 1 95.56 185 PHE A N 1
ATOM 1448 C CA . PHE A 1 185 ? -5.73 36.531 2.873 1 95.56 185 PHE A CA 1
ATOM 1449 C C . PHE A 1 185 ? -6.832 37.312 2.154 1 95.56 185 PHE A C 1
ATOM 1451 O O . PHE A 1 185 ? -6.688 37.656 0.981 1 95.56 185 PHE A O 1
ATOM 1458 N N . GLU A 1 186 ? -7.93 37.469 2.779 1 95.25 186 GLU A N 1
ATOM 1459 C CA . GLU A 1 186 ? -9.016 38.25 2.201 1 95.25 186 GLU A CA 1
ATOM 1460 C C . GLU A 1 186 ? -8.562 39.656 1.866 1 95.25 186 GLU A C 1
ATOM 1462 O O . GLU A 1 186 ? -8.977 40.25 0.857 1 95.25 186 GLU A O 1
ATOM 1467 N N . ALA A 1 187 ? -7.758 40.188 2.654 1 95.5 187 ALA A N 1
ATOM 1468 C CA . ALA A 1 187 ? -7.328 41.594 2.516 1 95.5 187 ALA A CA 1
ATOM 1469 C C . ALA A 1 187 ? -6.16 41.688 1.541 1 95.5 187 ALA A C 1
ATOM 1471 O O . ALA A 1 187 ? -6.059 42.688 0.797 1 95.5 187 ALA A O 1
ATOM 1472 N N . LEU A 1 188 ? -5.254 40.719 1.583 1 96.56 188 LEU A N 1
ATOM 1473 C CA . LEU A 1 188 ? -3.984 40.906 0.887 1 96.56 188 LEU A CA 1
ATOM 1474 C C . LEU A 1 188 ? -3.9 39.969 -0.323 1 96.56 188 LEU A C 1
ATOM 1476 O O . LEU A 1 188 ? -3.074 40.188 -1.213 1 96.56 188 LEU A O 1
ATOM 1480 N N . GLY A 1 189 ? -4.574 38.844 -0.268 1 94.5 189 GLY A N 1
ATOM 1481 C CA . GLY A 1 189 ? -4.602 37.938 -1.395 1 94.5 189 GLY A CA 1
ATOM 1482 C C . GLY A 1 189 ? -3.342 37.094 -1.513 1 94.5 189 GLY A C 1
ATOM 1483 O O . GLY A 1 189 ? -2.758 36.688 -0.503 1 94.5 189 GLY A O 1
ATOM 1484 N N . ALA A 1 190 ? -2.951 36.75 -2.756 1 93.31 190 ALA A N 1
ATOM 1485 C CA . ALA A 1 190 ? -1.877 35.844 -3.102 1 93.31 190 ALA A CA 1
ATOM 1486 C C . ALA A 1 190 ? -0.542 36.312 -2.529 1 93.31 190 ALA A C 1
ATOM 1488 O O . ALA A 1 190 ? 0.281 35.469 -2.111 1 93.31 190 ALA A O 1
ATOM 1489 N N . PRO A 1 191 ? -0.326 37.562 -2.494 1 95.19 191 PRO A N 1
ATOM 1490 C CA . PRO A 1 191 ? 0.946 38.031 -1.933 1 95.19 191 PRO A CA 1
ATOM 1491 C C . PRO A 1 191 ? 1.151 37.594 -0.488 1 95.19 191 PRO A C 1
ATOM 1493 O O . PRO A 1 191 ? 2.287 37.344 -0.066 1 95.19 191 PRO A O 1
ATOM 1496 N N . LEU A 1 192 ? 0.08 37.406 0.274 1 96.06 192 LEU A N 1
ATOM 1497 C CA . LEU A 1 192 ? 0.198 36.906 1.635 1 96.06 192 LEU A CA 1
ATOM 1498 C C . LEU A 1 192 ? 0.788 35.5 1.637 1 96.06 192 LEU A C 1
ATOM 1500 O O . LEU A 1 192 ? 1.688 35.188 2.424 1 96.06 192 LEU A O 1
ATOM 1504 N N . ALA A 1 193 ? 0.188 34.719 0.815 1 93.19 193 ALA A N 1
ATOM 1505 C CA . ALA A 1 193 ? 0.625 33.312 0.75 1 93.19 193 ALA A CA 1
ATOM 1506 C C . ALA A 1 193 ? 2.127 33.219 0.497 1 93.19 193 ALA A C 1
ATOM 1508 O O . ALA A 1 193 ? 2.824 32.438 1.138 1 93.19 193 ALA A O 1
ATOM 1509 N N . GLU A 1 194 ? 2.613 34 -0.352 1 93.94 194 GLU A N 1
ATOM 1510 C CA . GLU A 1 194 ? 4.039 34.031 -0.666 1 93.94 194 GLU A CA 1
ATOM 1511 C C . GLU A 1 194 ? 4.859 34.5 0.54 1 93.94 194 GLU A C 1
ATOM 1513 O O . GLU A 1 194 ? 5.875 33.875 0.869 1 93.94 194 GLU A O 1
ATOM 1518 N N . ALA A 1 195 ? 4.418 35.531 1.16 1 95.62 195 ALA A N 1
ATOM 1519 C CA . ALA A 1 195 ? 5.137 36.094 2.305 1 95.62 195 ALA A CA 1
ATOM 1520 C C . ALA A 1 195 ? 5.211 35.062 3.447 1 95.62 195 ALA A C 1
ATOM 1522 O O . ALA A 1 195 ? 6.254 34.938 4.082 1 95.62 195 ALA A O 1
ATOM 1523 N N . VAL A 1 196 ? 4.113 34.438 3.676 1 94.75 196 VAL A N 1
ATOM 1524 C CA . VAL A 1 196 ? 4.027 33.469 4.789 1 94.75 196 VAL A CA 1
ATOM 1525 C C . VAL A 1 196 ? 4.824 32.219 4.465 1 94.75 196 VAL A C 1
ATOM 1527 O O . VAL A 1 196 ? 5.582 31.734 5.305 1 94.75 196 VAL A O 1
ATOM 1530 N N . ALA A 1 197 ? 4.699 31.734 3.232 1 88.88 197 ALA A N 1
ATOM 1531 C CA . ALA A 1 197 ? 5.422 30.531 2.814 1 88.88 197 ALA A CA 1
ATOM 1532 C C . ALA A 1 197 ? 6.93 30.734 2.928 1 88.88 197 ALA A C 1
ATOM 1534 O O . ALA A 1 197 ? 7.656 29.828 3.332 1 88.88 197 ALA A O 1
ATOM 1535 N N . ARG A 1 198 ? 7.367 31.891 2.621 1 91.62 198 ARG A N 1
ATOM 1536 C CA . ARG A 1 198 ? 8.797 32.188 2.643 1 91.62 198 ARG A CA 1
ATOM 1537 C C . ARG A 1 198 ? 9.219 32.75 4 1 91.62 198 ARG A C 1
ATOM 1539 O O . ARG A 1 198 ? 10.398 33 4.227 1 91.62 198 ARG A O 1
ATOM 1546 N N . ARG A 1 199 ? 8.266 32.969 4.793 1 93.06 199 ARG A N 1
ATOM 1547 C CA . ARG A 1 199 ? 8.5 33.625 6.07 1 93.06 199 ARG A CA 1
ATOM 1548 C C . ARG A 1 199 ? 9.258 34.938 5.875 1 93.06 199 ARG A C 1
ATOM 1550 O O . ARG A 1 199 ? 10.258 35.188 6.547 1 93.06 199 ARG A O 1
ATOM 1557 N N . ASP A 1 200 ? 8.812 35.688 4.895 1 96.12 200 ASP A N 1
ATOM 1558 C CA . ASP A 1 200 ? 9.445 36.938 4.488 1 96.12 200 ASP A CA 1
ATOM 1559 C C . ASP A 1 200 ? 8.844 38.125 5.234 1 96.12 200 ASP A C 1
ATOM 1561 O O . ASP A 1 200 ? 8.008 38.844 4.691 1 96.12 200 ASP A O 1
ATOM 1565 N N . ALA A 1 201 ? 9.484 38.406 6.371 1 94.94 201 ALA A N 1
ATOM 1566 C CA . ALA A 1 201 ? 8.945 39.438 7.246 1 94.94 201 ALA A CA 1
ATOM 1567 C C . ALA A 1 201 ? 9.039 40.812 6.586 1 94.94 201 ALA A C 1
ATOM 1569 O O . ALA A 1 201 ? 8.094 41.625 6.641 1 94.94 201 ALA A O 1
ATOM 1570 N N . PRO A 1 202 ? 10.141 41.156 5.926 1 95.56 202 PRO A N 1
ATOM 1571 C CA . PRO A 1 202 ? 10.211 42.469 5.258 1 95.56 202 PRO A CA 1
ATOM 1572 C C . PRO A 1 202 ? 9.141 42.625 4.176 1 95.56 202 PRO A C 1
ATOM 1574 O O . PRO A 1 202 ? 8.492 43.656 4.102 1 95.56 202 PRO A O 1
ATOM 1577 N N . TYR A 1 203 ? 9.031 41.625 3.434 1 96.75 203 TYR A N 1
ATOM 1578 C CA . TYR A 1 203 ? 8.016 41.688 2.387 1 96.75 203 TYR A CA 1
ATOM 1579 C C . TYR A 1 203 ? 6.617 41.781 2.982 1 96.75 203 TYR A C 1
ATOM 1581 O O . TYR A 1 203 ? 5.809 42.594 2.537 1 96.75 203 TYR A O 1
ATOM 1589 N N . PHE A 1 204 ? 6.344 41.031 3.93 1 97.06 204 PHE A N 1
ATOM 1590 C CA . PHE A 1 204 ? 5.051 41.094 4.602 1 97.06 204 PHE A CA 1
ATOM 1591 C C . PHE A 1 204 ? 4.812 42.469 5.199 1 97.06 204 PHE A C 1
ATOM 1593 O O . PHE A 1 204 ? 3.711 43.031 5.098 1 97.06 204 PHE A O 1
ATOM 1600 N N . GLY A 1 205 ? 5.801 43.031 5.801 1 96.25 205 GLY A N 1
ATOM 1601 C CA . GLY A 1 205 ? 5.707 44.375 6.324 1 96.25 205 GLY A CA 1
ATOM 1602 C C . GLY A 1 205 ? 5.34 45.406 5.266 1 96.25 205 GLY A C 1
ATOM 1603 O O . GLY A 1 205 ? 4.523 46.312 5.516 1 96.25 205 GLY A O 1
ATOM 1604 N N . SER A 1 206 ? 5.949 45.25 4.152 1 96.75 206 SER A N 1
ATOM 1605 C CA . SER A 1 206 ? 5.645 46.156 3.059 1 96.75 206 SER A CA 1
ATOM 1606 C C . SER A 1 206 ? 4.188 46.062 2.629 1 96.75 206 SER A C 1
ATOM 1608 O O . SER A 1 206 ? 3.553 47.062 2.281 1 96.75 206 SER A O 1
ATOM 1610 N N . LEU A 1 207 ? 3.67 44.844 2.619 1 96.88 207 LEU A N 1
ATOM 1611 C CA . LEU A 1 207 ? 2.27 44.625 2.279 1 96.88 207 LEU A CA 1
ATOM 1612 C C . LEU A 1 207 ? 1.351 45.281 3.299 1 96.88 207 LEU A C 1
ATOM 1614 O O . LEU A 1 207 ? 0.341 45.875 2.932 1 96.88 207 LEU A O 1
ATOM 1618 N N . LEU A 1 208 ? 1.698 45.188 4.562 1 96.56 208 LEU A N 1
ATOM 1619 C CA . LEU A 1 208 ? 0.91 45.781 5.629 1 96.56 208 LEU A CA 1
ATOM 1620 C C . LEU A 1 208 ? 0.857 47.281 5.473 1 96.56 208 LEU A C 1
ATOM 1622 O O . LEU A 1 208 ? -0.205 47.906 5.625 1 96.56 208 LEU A O 1
ATOM 1626 N N . ALA A 1 209 ? 1.959 47.844 5.16 1 95.06 209 ALA A N 1
ATOM 1627 C CA . ALA A 1 209 ? 2.053 49.281 5.023 1 95.06 209 ALA A CA 1
ATOM 1628 C C . ALA A 1 209 ? 1.298 49.781 3.789 1 95.06 209 ALA A C 1
ATOM 1630 O O . ALA A 1 209 ? 0.517 50.719 3.865 1 95.06 209 ALA A O 1
ATOM 1631 N N . GLU A 1 210 ? 1.517 49.156 2.754 1 95.25 210 GLU A N 1
ATOM 1632 C CA . GLU A 1 210 ? 0.998 49.594 1.466 1 95.25 210 GLU A CA 1
ATOM 1633 C C . GLU A 1 210 ? -0.5 49.344 1.352 1 95.25 210 GLU A C 1
ATOM 1635 O O . GLU A 1 210 ? -1.241 50.156 0.809 1 95.25 210 GLU A O 1
ATOM 1640 N N . LYS A 1 211 ? -0.913 48.219 1.863 1 95.25 211 LYS A N 1
ATOM 1641 C CA . LYS A 1 211 ? -2.27 47.781 1.552 1 95.25 211 LYS A CA 1
ATOM 1642 C C . LYS A 1 211 ? -3.197 47.969 2.748 1 95.25 211 LYS A C 1
ATOM 1644 O O . LYS A 1 211 ? -4.414 48.094 2.586 1 95.25 211 LYS A O 1
ATOM 1649 N N . LEU A 1 212 ? -2.641 48 3.914 1 95.19 212 LEU A N 1
ATOM 1650 C CA . LEU A 1 212 ? -3.514 48.062 5.082 1 95.19 212 LEU A CA 1
ATOM 1651 C C . LEU A 1 212 ? -3.297 49.344 5.844 1 95.19 212 LEU A C 1
ATOM 1653 O O . LEU A 1 212 ? -3.949 49.594 6.863 1 95.19 212 LEU A O 1
ATOM 1657 N N . GLY A 1 213 ? -2.326 50.156 5.426 1 91.56 213 GLY A N 1
ATOM 1658 C CA . GLY A 1 213 ? -2.143 51.5 5.992 1 91.56 213 GLY A CA 1
ATOM 1659 C C . GLY A 1 213 ? -1.424 51.469 7.328 1 91.56 213 GLY A C 1
ATOM 1660 O O . GLY A 1 213 ? -1.485 52.438 8.086 1 91.56 213 GLY A O 1
ATOM 1661 N N . VAL A 1 214 ? -0.825 50.438 7.609 1 92.38 214 VAL A N 1
ATOM 1662 C CA . VAL A 1 214 ? -0.009 50.375 8.82 1 92.38 214 VAL A CA 1
ATOM 1663 C C . VAL A 1 214 ? 1.262 51.188 8.633 1 92.38 214 VAL A C 1
ATOM 1665 O O . VAL A 1 214 ? 1.866 51.188 7.555 1 92.38 214 VAL A O 1
ATOM 1668 N N . THR A 1 215 ? 1.651 51.969 9.672 1 91.19 215 THR A N 1
ATOM 1669 C CA . THR A 1 215 ? 2.869 52.75 9.539 1 91.19 215 THR A CA 1
ATOM 1670 C C . THR A 1 215 ? 4.078 51.844 9.32 1 91.19 215 THR A C 1
ATOM 1672 O O . THR A 1 215 ? 4.137 50.75 9.844 1 91.19 215 THR A O 1
ATOM 1675 N N . THR A 1 216 ? 5.039 52.344 8.609 1 86.62 216 THR A N 1
ATOM 1676 C CA . THR A 1 216 ? 6.199 51.531 8.242 1 86.62 216 THR A CA 1
ATOM 1677 C C . THR A 1 216 ? 6.906 51 9.477 1 86.62 216 THR A C 1
ATOM 1679 O O . THR A 1 216 ? 7.316 49.844 9.508 1 86.62 216 THR A O 1
ATOM 1682 N N . ALA A 1 217 ? 7.055 51.844 10.414 1 84.12 217 ALA A N 1
ATOM 1683 C CA . ALA A 1 217 ? 7.723 51.438 11.641 1 84.12 217 ALA A CA 1
ATOM 1684 C C . ALA A 1 217 ? 6.941 50.312 12.344 1 84.12 217 ALA A C 1
ATOM 1686 O O . ALA A 1 217 ? 7.531 49.344 12.828 1 84.12 217 ALA A O 1
ATOM 1687 N N . SER A 1 218 ? 5.688 50.438 12.305 1 91.31 218 SER A N 1
ATOM 1688 C CA . SER A 1 218 ? 4.824 49.469 12.984 1 91.31 218 SER A CA 1
ATOM 1689 C C . SER A 1 218 ? 4.684 48.188 12.172 1 91.31 218 SER A C 1
ATOM 1691 O O . SER A 1 218 ? 4.531 47.125 12.734 1 91.31 218 SER A O 1
ATOM 1693 N N . ALA A 1 219 ? 4.793 48.375 10.883 1 94.25 219 ALA A N 1
ATOM 1694 C CA . ALA A 1 219 ? 4.59 47.25 9.969 1 94.25 219 ALA A CA 1
ATOM 1695 C C . ALA A 1 219 ? 5.684 46.219 10.141 1 94.25 219 ALA A C 1
ATOM 1697 O O . ALA A 1 219 ? 5.41 45 10.125 1 94.25 219 ALA A O 1
ATOM 1698 N N . SER A 1 220 ? 6.891 46.688 10.273 1 92.5 220 SER A N 1
ATOM 1699 C CA . SER A 1 220 ? 8.023 45.781 10.438 1 92.5 220 SER A CA 1
ATOM 1700 C C . SER A 1 220 ? 7.906 44.969 11.727 1 92.5 220 SER A C 1
ATOM 1702 O O . SER A 1 220 ? 8.086 43.75 11.711 1 92.5 220 SER A O 1
ATOM 1704 N N . SER A 1 221 ? 7.641 45.656 12.781 1 91.62 221 SER A N 1
ATOM 1705 C CA . SER A 1 221 ? 7.52 45 14.07 1 91.62 221 SER A CA 1
ATOM 1706 C C . SER A 1 221 ? 6.348 44 14.078 1 91.62 221 SER A C 1
ATOM 1708 O O . SER A 1 221 ? 6.445 42.906 14.641 1 91.62 221 SER A O 1
ATOM 1710 N N . LEU A 1 222 ? 5.297 44.406 13.523 1 94.25 222 LEU A N 1
ATOM 1711 C CA . LEU A 1 222 ? 4.113 43.562 13.453 1 94.25 222 LEU A CA 1
ATOM 1712 C C . LEU A 1 222 ? 4.383 42.312 12.625 1 94.25 222 LEU A C 1
ATOM 1714 O O . LEU A 1 222 ? 4.023 41.188 13.023 1 94.25 222 LEU A O 1
ATOM 1718 N N . ALA A 1 223 ? 4.984 42.469 11.477 1 95.75 223 ALA A N 1
ATOM 1719 C CA . ALA A 1 223 ? 5.324 41.375 10.609 1 95.75 223 ALA A CA 1
ATOM 1720 C C . ALA A 1 223 ? 6.242 40.375 11.32 1 95.75 223 ALA A C 1
ATOM 1722 O O . ALA A 1 223 ? 6.051 39.156 11.211 1 95.75 223 ALA A O 1
ATOM 1723 N N . LEU A 1 224 ? 7.23 40.844 12.016 1 93.81 224 LEU A N 1
ATOM 1724 C CA . LEU A 1 224 ? 8.172 40 12.742 1 93.81 224 LEU A CA 1
ATOM 1725 C C . LEU A 1 224 ? 7.461 39.219 13.836 1 93.81 224 LEU A C 1
ATOM 1727 O O . LEU A 1 224 ? 7.727 38.031 14.016 1 93.81 224 LEU A O 1
ATOM 1731 N N . TRP A 1 225 ? 6.605 39.844 14.539 1 94.25 225 TRP A N 1
ATOM 1732 C CA . TRP A 1 225 ? 5.883 39.188 15.617 1 94.25 225 TRP A CA 1
ATOM 1733 C C . TRP A 1 225 ? 4.953 38.125 15.062 1 94.25 225 TRP A C 1
ATOM 1735 O O . TRP A 1 225 ? 4.84 37.031 15.633 1 94.25 225 TRP A O 1
ATOM 1745 N N . LEU A 1 226 ? 4.277 38.375 14 1 95.25 226 LEU A N 1
ATOM 1746 C CA . LEU A 1 226 ? 3.309 37.469 13.414 1 95.25 226 LEU A CA 1
ATOM 1747 C C . LEU A 1 226 ? 4 36.219 12.836 1 95.25 226 LEU A C 1
ATOM 1749 O O . LEU A 1 226 ? 3.467 35.125 12.906 1 95.25 226 LEU A O 1
ATOM 1753 N N . LEU A 1 227 ? 5.203 36.406 12.297 1 94.88 227 LEU A N 1
ATOM 1754 C CA . LEU A 1 227 ? 5.883 35.312 11.609 1 94.88 227 LEU A CA 1
ATOM 1755 C C . LEU A 1 227 ? 6.91 34.656 12.516 1 94.88 227 LEU A C 1
ATOM 1757 O O . LEU A 1 227 ? 7.25 33.5 12.328 1 94.88 227 LEU A O 1
ATOM 1761 N N . TYR A 1 228 ? 7.43 35.438 13.5 1 92.75 2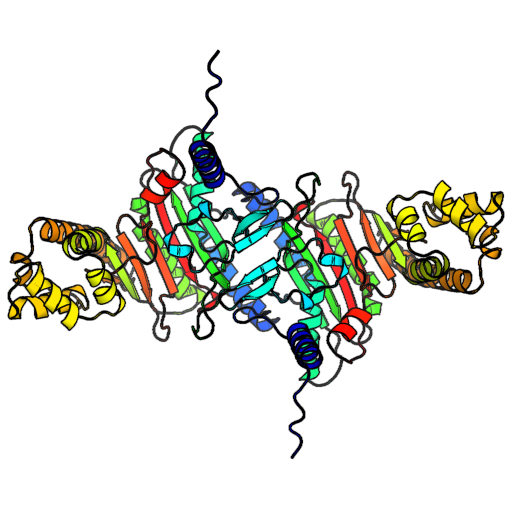28 TYR A N 1
ATOM 1762 C CA . TYR A 1 228 ? 8.477 34.938 14.383 1 92.75 228 TYR A CA 1
ATOM 1763 C C . TYR A 1 228 ? 8.18 35.281 15.836 1 92.75 228 TYR A C 1
ATOM 1765 O O . TYR A 1 228 ? 8.984 35.938 16.5 1 92.75 228 TYR A O 1
ATOM 1773 N N . PRO A 1 229 ? 7.117 34.719 16.297 1 89.06 229 PRO A N 1
ATOM 1774 C CA . PRO A 1 229 ? 6.809 35.062 17.688 1 89.06 229 PRO A CA 1
ATOM 1775 C C . PRO A 1 229 ? 7.824 34.469 18.672 1 89.06 229 PRO A C 1
ATOM 1777 O O . PRO A 1 229 ? 8.32 33.375 18.484 1 89.06 229 PRO A O 1
ATOM 1780 N N . GLN A 1 230 ? 8.195 35.312 19.609 1 83.19 230 GLN A N 1
ATOM 1781 C CA . GLN A 1 230 ? 9.023 34.812 20.703 1 83.19 230 GLN A CA 1
ATOM 1782 C C . GLN A 1 230 ? 8.164 34.312 21.859 1 83.19 230 GLN A C 1
ATOM 1784 O O . GLN A 1 230 ? 7.008 34.688 22 1 83.19 230 GLN A O 1
ATOM 1789 N N . GLU A 1 231 ? 8.766 33.375 22.594 1 76.12 231 GLU A N 1
ATOM 1790 C CA . GLU A 1 231 ? 8.055 32.844 23.75 1 76.12 231 GLU A CA 1
ATOM 1791 C C . GLU A 1 231 ? 7.598 33.938 24.688 1 76.12 231 GLU A C 1
ATOM 1793 O O . GLU A 1 231 ? 8.391 34.812 25.047 1 76.12 231 GLU A O 1
ATOM 1798 N N . ASN A 1 232 ? 6.32 34.031 25 1 70.31 232 ASN A N 1
ATOM 1799 C CA . ASN A 1 232 ? 5.703 34.938 25.953 1 70.31 232 ASN A CA 1
ATOM 1800 C C . ASN A 1 232 ? 5.77 36.375 25.469 1 70.31 232 ASN A C 1
ATOM 1802 O O . ASN A 1 232 ? 5.68 37.312 26.281 1 70.31 232 ASN A O 1
ATOM 1806 N N . GLU A 1 233 ? 5.988 36.531 24.234 1 80.5 233 GLU A N 1
ATOM 1807 C CA . GLU A 1 233 ? 6.012 37.906 23.703 1 80.5 233 GLU A CA 1
ATOM 1808 C C . GLU A 1 233 ? 4.602 38.469 23.547 1 80.5 233 GLU A C 1
ATOM 1810 O O . GLU A 1 233 ? 3.717 37.781 23 1 80.5 233 GLU A O 1
ATOM 1815 N N . ALA A 1 234 ? 4.434 39.594 24.094 1 82.5 234 ALA A N 1
ATOM 1816 C CA . ALA A 1 234 ? 3.139 40.25 23.953 1 82.5 234 ALA A CA 1
ATOM 1817 C C . ALA A 1 234 ? 2.945 40.812 22.547 1 82.5 234 ALA A C 1
ATOM 1819 O O . ALA A 1 234 ? 3.918 41.125 21.859 1 82.5 234 ALA A O 1
ATOM 1820 N N . ALA A 1 235 ? 1.717 40.938 22.172 1 87.69 235 ALA A N 1
ATOM 1821 C CA . ALA A 1 235 ? 1.391 41.562 20.875 1 87.69 235 ALA A CA 1
ATOM 1822 C C . ALA A 1 235 ? 1.834 43 20.844 1 87.69 235 ALA A C 1
ATOM 1824 O O . ALA A 1 235 ? 1.671 43.75 21.828 1 87.69 235 ALA A O 1
ATOM 1825 N N . PRO A 1 236 ? 2.412 43.406 19.781 1 88 236 PRO A N 1
ATOM 1826 C CA . PRO A 1 236 ? 2.805 44.812 19.656 1 88 236 PRO A CA 1
ATOM 1827 C C . PRO A 1 236 ? 1.606 45.75 19.609 1 88 236 PRO A C 1
ATOM 1829 O O . PRO A 1 236 ? 0.522 45.375 19.172 1 88 236 PRO A O 1
ATOM 1832 N N . ALA A 1 237 ? 1.895 46.969 19.953 1 87.44 237 ALA A N 1
ATOM 1833 C CA . ALA A 1 237 ? 0.861 48 19.938 1 87.44 237 ALA A CA 1
ATOM 1834 C C . ALA A 1 237 ? 0.319 48.219 18.531 1 87.44 237 ALA A C 1
ATOM 1836 O O . ALA A 1 237 ? -0.844 48.594 18.359 1 87.44 237 ALA A O 1
ATOM 1837 N N . ALA A 1 238 ? 1.132 47.938 17.609 1 88.25 238 ALA A N 1
ATOM 1838 C CA . ALA A 1 238 ? 0.812 48.156 16.203 1 88.25 238 ALA A CA 1
ATOM 1839 C C . ALA A 1 238 ? -0.387 47.312 15.773 1 88.25 238 ALA A C 1
ATOM 1841 O O . ALA A 1 238 ? -0.981 47.531 14.719 1 88.25 238 ALA A O 1
ATOM 1842 N N . VAL A 1 239 ? -0.803 46.375 16.562 1 92.44 239 VAL A N 1
ATOM 1843 C CA . VAL A 1 239 ? -1.974 45.531 16.281 1 92.44 239 VAL A CA 1
ATOM 1844 C C . VAL A 1 239 ? -3.215 46.406 16.156 1 92.44 239 VAL A C 1
ATOM 1846 O O . VAL A 1 239 ? -4.121 46.125 15.375 1 92.44 239 VAL A O 1
ATOM 1849 N N . ALA A 1 240 ? -3.135 47.5 16.875 1 90.31 240 ALA A N 1
ATOM 1850 C CA . ALA A 1 240 ? -4.27 48.438 16.891 1 90.31 240 ALA A CA 1
ATOM 1851 C C . ALA A 1 240 ? -4.461 49.062 15.516 1 90.31 240 ALA A C 1
ATOM 1853 O O . ALA A 1 240 ? -5.555 49.562 15.195 1 90.31 240 ALA A O 1
ATOM 1854 N N . ASP A 1 241 ? -3.473 49.125 14.703 1 89.75 241 ASP A N 1
ATOM 1855 C CA . ASP A 1 241 ? -3.512 49.781 13.391 1 89.75 241 ASP A CA 1
ATOM 1856 C C . ASP A 1 241 ? -4.16 48.875 12.352 1 89.75 241 ASP A C 1
ATOM 1858 O O . ASP A 1 241 ? -4.504 49.312 11.25 1 89.75 241 ASP A O 1
ATOM 1862 N N . LEU A 1 242 ? -4.387 47.625 12.719 1 94.56 242 LEU A N 1
ATOM 1863 C CA . LEU A 1 242 ? -4.961 46.688 11.773 1 94.56 242 LEU A CA 1
ATOM 1864 C C . LEU A 1 242 ? -6.465 46.906 11.625 1 94.56 242 LEU A C 1
ATOM 1866 O O . LEU A 1 242 ? -7.117 47.375 12.555 1 94.56 242 LEU A O 1
ATOM 1870 N N . PRO A 1 243 ? -6.922 46.562 10.422 1 94.31 243 PRO A N 1
ATOM 1871 C CA . PRO A 1 243 ? -8.375 46.594 10.25 1 94.31 243 PRO A CA 1
ATOM 1872 C C . PRO A 1 243 ? -9.109 45.75 11.305 1 94.31 243 PRO A C 1
ATOM 1874 O O . PRO A 1 243 ? -8.602 44.75 11.75 1 94.31 243 PRO A O 1
ATOM 1877 N N . GLU A 1 244 ? -10.336 46.188 11.602 1 94.75 244 GLU A N 1
ATOM 1878 C CA . GLU A 1 244 ? -11.141 45.562 12.664 1 94.75 244 GLU A CA 1
ATOM 1879 C C . GLU A 1 244 ? -11.328 44.062 12.43 1 94.75 244 GLU A C 1
ATOM 1881 O O . GLU A 1 244 ? -11.242 43.281 13.375 1 94.75 244 GLU A O 1
ATOM 1886 N N . ALA A 1 245 ? -11.594 43.719 11.234 1 94.94 245 ALA A N 1
ATOM 1887 C CA . ALA A 1 245 ? -11.82 42.312 10.906 1 94.94 245 ALA A CA 1
ATOM 1888 C C . ALA A 1 245 ? -10.586 41.469 11.242 1 94.94 245 ALA A C 1
ATOM 1890 O O . ALA A 1 245 ? -10.719 40.312 11.727 1 94.94 245 ALA A O 1
ATOM 1891 N N . ILE A 1 246 ? -9.422 41.938 11.023 1 96.19 246 ILE A N 1
ATOM 1892 C CA . ILE A 1 246 ? -8.172 41.25 11.266 1 96.19 246 ILE A CA 1
ATOM 1893 C C . ILE A 1 246 ? -7.883 41.219 12.766 1 96.19 246 ILE A C 1
ATOM 1895 O O . ILE A 1 246 ? -7.43 40.188 13.297 1 96.19 246 ILE A O 1
ATOM 1899 N N . ARG A 1 247 ? -8.164 42.25 13.445 1 95.88 247 ARG A N 1
ATOM 1900 C CA . ARG A 1 247 ? -7.992 42.281 14.891 1 95.88 247 ARG A CA 1
ATOM 1901 C C . ARG A 1 247 ? -8.891 41.25 15.57 1 95.88 247 ARG A C 1
ATOM 1903 O O . ARG A 1 247 ? -8.469 40.562 16.5 1 95.88 247 ARG A O 1
ATOM 1910 N N . ARG A 1 248 ? -10.07 41.188 15.141 1 95.62 248 ARG A N 1
ATOM 1911 C CA . ARG A 1 248 ? -11 40.188 15.695 1 95.62 248 ARG A CA 1
ATOM 1912 C C . ARG A 1 248 ? -10.508 38.781 15.453 1 95.62 248 ARG A C 1
ATOM 1914 O O . ARG A 1 248 ? -10.586 37.938 16.344 1 95.62 248 ARG A O 1
ATOM 1921 N N . ALA A 1 249 ? -10.07 38.562 14.242 1 95.88 249 ALA A N 1
ATOM 1922 C CA . ALA A 1 249 ? -9.523 37.25 13.906 1 95.88 249 ALA A CA 1
ATOM 1923 C C . ALA A 1 249 ? -8.312 36.906 14.773 1 95.88 249 ALA A C 1
ATOM 1925 O O . ALA A 1 249 ? -8.133 35.781 15.188 1 95.88 249 ALA A O 1
ATOM 1926 N N . LEU A 1 250 ? -7.453 37.875 14.969 1 95 250 LEU A N 1
ATOM 1927 C CA . LEU A 1 250 ? -6.281 37.719 15.82 1 95 250 LEU A CA 1
ATOM 1928 C C . LEU A 1 250 ? -6.691 37.312 17.234 1 95 250 LEU A C 1
ATOM 1930 O O . LEU A 1 250 ? -6.105 36.406 17.812 1 95 250 LEU A O 1
ATOM 1934 N N . GLN A 1 251 ? -7.668 38 17.766 1 93.69 251 GLN A N 1
ATOM 1935 C CA . GLN A 1 251 ? -8.148 37.688 19.109 1 93.69 251 GLN A CA 1
ATOM 1936 C C . GLN A 1 251 ? -8.719 36.281 19.172 1 93.69 251 GLN A C 1
ATOM 1938 O O . GLN A 1 251 ? -8.461 35.562 20.141 1 93.69 251 GLN A O 1
ATOM 1943 N N . GLN A 1 252 ? -9.438 35.969 18.234 1 92.62 252 GLN A N 1
ATOM 1944 C CA . GLN A 1 252 ? -10.008 34.625 18.156 1 92.62 252 GLN A CA 1
ATOM 1945 C C . GLN A 1 252 ? -8.914 33.562 18.078 1 92.62 252 GLN A C 1
ATOM 1947 O O . GLN A 1 252 ? -8.969 32.562 18.797 1 92.62 252 GLN A O 1
ATOM 1952 N N . SER A 1 253 ? -8.031 33.781 17.188 1 92.88 253 SER A N 1
ATOM 1953 C CA . SER A 1 253 ? -6.926 32.844 16.984 1 92.88 253 SER A CA 1
ATOM 1954 C C . SER A 1 253 ? -6.109 32.688 18.25 1 92.88 253 SER A C 1
ATOM 1956 O O . SER A 1 253 ? -5.797 31.547 18.656 1 92.88 253 SER A O 1
ATOM 1958 N N . GLU A 1 254 ? -5.754 33.781 18.875 1 90.75 254 GLU A N 1
ATOM 1959 C CA . GLU A 1 254 ? -4.977 33.75 20.109 1 90.75 254 GLU A CA 1
ATOM 1960 C C . GLU A 1 254 ? -5.703 32.969 21.203 1 90.75 254 GLU A C 1
ATOM 1962 O O . GLU A 1 254 ? -5.109 32.125 21.859 1 90.75 254 GLU A O 1
ATOM 1967 N N . GLY A 1 255 ? -6.945 33.219 21.359 1 91.31 255 GLY A N 1
ATOM 1968 C CA . GLY A 1 255 ? -7.723 32.531 22.391 1 91.31 255 GLY A CA 1
ATOM 1969 C C . GLY A 1 255 ? -7.781 31.031 22.203 1 91.31 255 GLY A C 1
ATOM 1970 O O . GLY A 1 255 ? -7.52 30.266 23.125 1 91.31 255 GLY A O 1
ATOM 1971 N N . ALA A 1 256 ? -8.109 30.656 21.047 1 91.75 256 ALA A N 1
ATOM 1972 C CA . ALA A 1 256 ? -8.281 29.25 20.734 1 91.75 256 ALA A CA 1
ATOM 1973 C C . ALA A 1 256 ? -6.953 28.5 20.828 1 91.75 256 ALA A C 1
ATOM 1975 O O . ALA A 1 256 ? -6.875 27.422 21.422 1 91.75 256 ALA A O 1
ATOM 1976 N N . ALA A 1 257 ? -5.934 29.031 20.266 1 91 257 ALA A N 1
ATOM 1977 C CA . ALA A 1 257 ? -4.625 28.391 20.219 1 91 257 ALA A CA 1
ATOM 1978 C C . ALA A 1 257 ? -3.984 28.359 21.609 1 91 257 ALA A C 1
ATOM 1980 O O . ALA A 1 257 ? -3.402 27.344 22 1 91 257 ALA A O 1
ATOM 1981 N N . GLN A 1 258 ? -4.113 29.422 22.281 1 87.94 258 GLN A N 1
ATOM 1982 C CA . GLN A 1 258 ? -3.477 29.5 23.594 1 87.94 258 GLN A CA 1
ATOM 1983 C C . GLN A 1 258 ? -4.117 28.531 24.578 1 87.94 258 GLN A C 1
ATOM 1985 O O . GLN A 1 258 ? -3.436 28 25.453 1 87.94 258 GLN A O 1
ATOM 1990 N N . ALA A 1 259 ? -5.34 28.344 24.438 1 90.62 259 ALA A N 1
ATOM 1991 C CA . ALA A 1 259 ? -6 27.344 25.281 1 90.62 259 ALA A CA 1
ATOM 1992 C C . ALA A 1 259 ? -5.367 25.969 25.078 1 90.62 259 ALA A C 1
ATOM 1994 O O . ALA A 1 259 ? -5.16 25.219 26.047 1 90.62 259 ALA A O 1
ATOM 1995 N N . LYS A 1 260 ? -5.055 25.641 23.859 1 92 260 LYS A N 1
ATOM 1996 C CA . LYS A 1 260 ? -4.422 24.359 23.547 1 92 260 LYS A CA 1
ATOM 1997 C C . LYS A 1 260 ? -2.986 24.328 24.078 1 92 260 LYS A C 1
ATOM 1999 O O . LYS A 1 260 ? -2.52 23.281 24.547 1 92 260 LYS A O 1
ATOM 2004 N N . VAL A 1 261 ? -2.314 25.438 23.969 1 88.75 261 VAL A N 1
ATOM 2005 C CA . VAL A 1 261 ? -0.954 25.547 24.484 1 88.75 261 VAL A CA 1
ATOM 2006 C C . VAL A 1 261 ? -0.955 25.312 25.984 1 88.75 261 VAL A C 1
ATOM 2008 O O . VAL A 1 261 ? -0.13 24.547 26.5 1 88.75 261 VAL A O 1
ATOM 2011 N N . ALA A 1 262 ? -1.848 25.875 26.609 1 88.25 262 ALA A N 1
ATOM 2012 C CA . ALA A 1 262 ? -1.954 25.734 28.062 1 88.25 262 ALA A CA 1
ATOM 2013 C C . ALA A 1 262 ? -2.244 24.281 28.453 1 88.25 262 ALA A C 1
ATOM 2015 O O . ALA A 1 262 ? -1.659 23.766 29.406 1 88.25 262 ALA A O 1
ATOM 2016 N N . ASP A 1 263 ? -3.121 23.703 27.766 1 90 263 ASP A N 1
ATOM 2017 C CA . ASP A 1 263 ? -3.459 22.312 28.016 1 90 263 ASP A CA 1
ATOM 2018 C C . ASP A 1 263 ? -2.244 21.406 27.812 1 90 263 ASP A C 1
ATOM 2020 O O . ASP A 1 263 ? -2.01 20.484 28.594 1 90 263 ASP A O 1
ATOM 2024 N N . ALA A 1 264 ? -1.514 21.656 26.75 1 90.62 264 ALA A N 1
ATOM 2025 C CA . ALA A 1 264 ? -0.32 20.875 26.438 1 90.62 264 ALA A CA 1
ATOM 2026 C C . ALA A 1 264 ? 0.729 21.016 27.531 1 90.62 264 ALA A C 1
ATOM 2028 O O . ALA A 1 264 ? 1.411 20.047 27.875 1 90.62 264 ALA A O 1
ATOM 2029 N N . ALA A 1 265 ? 0.823 22.203 28.031 1 86.38 265 ALA A N 1
ATOM 2030 C CA . ALA A 1 265 ? 1.797 22.469 29.078 1 86.38 265 ALA A CA 1
ATOM 2031 C C . ALA A 1 265 ? 1.509 21.625 30.328 1 86.38 265 ALA A C 1
ATOM 2033 O O . ALA A 1 265 ? 2.434 21.141 30.984 1 86.38 265 ALA A O 1
ATOM 2034 N N . LYS A 1 266 ? 0.304 21.375 30.625 1 90.06 266 LYS A N 1
ATOM 2035 C CA . LYS A 1 266 ? -0.085 20.547 31.766 1 90.06 266 LYS A CA 1
ATOM 2036 C C . LYS A 1 266 ? 0.415 19.109 31.594 1 90.06 266 LYS A C 1
ATOM 2038 O O . LYS A 1 266 ? 0.646 18.406 32.562 1 90.06 266 LYS A O 1
ATOM 2043 N N . ASN A 1 267 ? 0.611 18.719 30.406 1 89.06 267 ASN A N 1
ATOM 2044 C CA . ASN A 1 267 ? 1.053 17.359 30.094 1 89.06 267 ASN A CA 1
ATOM 2045 C C . ASN A 1 267 ? 2.537 17.328 29.734 1 89.06 267 ASN A C 1
ATOM 2047 O O . ASN A 1 267 ? 3.018 16.344 29.156 1 89.06 267 ASN A O 1
ATOM 2051 N N . LYS A 1 268 ? 3.27 18.453 29.938 1 92.19 268 LYS A N 1
ATOM 2052 C CA . LYS A 1 268 ? 4.707 18.562 29.719 1 92.19 268 LYS A CA 1
ATOM 2053 C C . LYS A 1 268 ? 5.055 18.406 28.25 1 92.19 268 LYS A C 1
ATOM 2055 O O . LYS A 1 268 ? 6.016 17.719 27.906 1 92.19 268 LYS A O 1
ATOM 2060 N N . ILE A 1 269 ? 4.207 18.938 27.438 1 95.75 269 ILE A N 1
ATOM 2061 C CA . ILE A 1 269 ? 4.449 18.969 26 1 95.75 269 ILE A CA 1
ATOM 2062 C C . ILE A 1 269 ? 4.938 20.359 25.609 1 95.75 269 ILE A C 1
ATOM 2064 O O . ILE A 1 269 ? 4.32 21.375 25.969 1 95.75 269 ILE A O 1
ATOM 2068 N N . ARG A 1 270 ? 6.039 20.406 24.938 1 94.5 270 ARG A N 1
ATOM 2069 C CA . ARG A 1 270 ? 6.57 21.688 24.484 1 94.5 270 ARG A CA 1
ATOM 2070 C C . ARG A 1 270 ? 5.777 22.219 23.281 1 94.5 270 ARG A C 1
ATOM 2072 O O . ARG A 1 270 ? 5.785 21.609 22.219 1 94.5 270 ARG A O 1
ATOM 2079 N N . THR A 1 271 ? 5.094 23.281 23.484 1 94.56 271 THR A N 1
ATOM 2080 C CA . THR A 1 271 ? 4.297 23.906 22.422 1 94.56 271 THR A CA 1
ATOM 2081 C C . THR A 1 271 ? 4.535 25.406 22.391 1 94.56 271 THR A C 1
ATOM 2083 O O . THR A 1 271 ? 5.098 25.984 23.328 1 94.56 271 THR A O 1
ATOM 2086 N N . PHE A 1 272 ? 4.191 26.031 21.266 1 91.62 272 PHE A N 1
ATOM 2087 C CA . PHE A 1 272 ? 4.117 27.484 21.188 1 91.62 272 PHE A CA 1
ATOM 2088 C C . PHE A 1 272 ? 3.051 27.922 20.188 1 91.62 272 PHE A C 1
ATOM 2090 O O . PHE A 1 272 ? 2.705 27.172 19.281 1 91.62 272 PHE A O 1
ATOM 2097 N N . TRP A 1 273 ? 2.549 29.047 20.453 1 93.69 273 TRP A N 1
ATOM 2098 C CA . TRP A 1 273 ? 1.562 29.625 19.547 1 93.69 273 TRP A CA 1
ATOM 2099 C C . TRP A 1 273 ? 2.24 30.375 18.406 1 93.69 273 TRP A C 1
ATOM 2101 O O . TRP A 1 273 ? 3.107 31.219 18.625 1 93.69 273 TRP A O 1
ATOM 2111 N N . GLN A 1 274 ? 1.919 30 17.188 1 94.31 274 GLN A N 1
ATOM 2112 C CA . GLN A 1 274 ? 2.293 30.703 15.969 1 94.31 274 GLN A CA 1
ATOM 2113 C C . GLN A 1 274 ? 1.12 31.516 15.422 1 94.31 274 GLN A C 1
ATOM 2115 O O . GLN A 1 274 ? 0.188 30.953 14.844 1 94.31 274 GLN A O 1
ATOM 2120 N N . PRO A 1 275 ? 1.221 32.781 15.555 1 94.12 275 PRO A N 1
ATOM 2121 C CA . PRO A 1 275 ? 0.053 33.594 15.18 1 94.12 275 PRO A CA 1
ATOM 2122 C C . PRO A 1 275 ? -0.339 33.406 13.711 1 94.12 275 PRO A C 1
ATOM 2124 O O . PRO A 1 275 ? -1.525 33.281 13.398 1 94.12 275 PRO A O 1
ATOM 2127 N N . LEU A 1 276 ? 0.66 33.406 12.828 1 95.56 276 LEU A N 1
ATOM 2128 C CA . LEU A 1 276 ? 0.355 33.375 11.406 1 95.56 276 LEU A CA 1
ATOM 2129 C C . LEU A 1 276 ? 1.142 32.281 10.695 1 95.56 276 LEU A C 1
ATOM 2131 O O . LEU A 1 276 ? 2.375 32.312 10.68 1 95.56 276 LEU A O 1
ATOM 2135 N N . ALA A 1 277 ? 0.415 31.359 10.195 1 94.06 277 ALA A N 1
ATOM 2136 C CA . ALA A 1 277 ? 0.955 30.297 9.367 1 94.06 277 ALA A CA 1
ATOM 2137 C C . ALA A 1 277 ? -0.068 29.828 8.328 1 94.06 277 ALA A C 1
ATOM 2139 O O . ALA A 1 277 ? -1.276 29.906 8.57 1 94.06 277 ALA A O 1
ATOM 2140 N N . GLU A 1 278 ? 0.452 29.438 7.195 1 90.62 278 GLU A N 1
ATOM 2141 C CA . GLU A 1 278 ? -0.431 28.859 6.188 1 90.62 278 GLU A CA 1
ATOM 2142 C C . GLU A 1 278 ? -0.722 27.391 6.48 1 90.62 278 GLU A C 1
ATOM 2144 O O . GLU A 1 278 ? 0.2 26.594 6.676 1 90.62 278 GLU A O 1
ATOM 2149 N N . PRO A 1 279 ? -1.986 27.078 6.559 1 84.75 279 PRO A N 1
ATOM 2150 C CA . PRO A 1 279 ? -2.281 25.641 6.711 1 84.75 279 PRO A CA 1
ATOM 2151 C C . PRO A 1 279 ? -1.87 24.828 5.492 1 84.75 279 PRO A C 1
ATOM 2153 O O . PRO A 1 279 ? -2.1 25.25 4.355 1 84.75 279 PRO A O 1
ATOM 2156 N N . ARG A 1 280 ? -1.234 23.719 5.703 1 77.19 280 ARG A N 1
ATOM 2157 C CA . ARG A 1 280 ? -0.788 22.875 4.602 1 77.19 280 ARG A CA 1
ATOM 2158 C C . ARG A 1 280 ? -1.973 22.219 3.898 1 77.19 280 ARG A C 1
ATOM 2160 O O . ARG A 1 280 ? -1.942 22.016 2.684 1 77.19 280 ARG A O 1
ATOM 2167 N N . SER A 1 281 ? -2.926 21.891 4.656 1 78.75 281 SER A N 1
ATOM 2168 C CA . SER A 1 281 ? -4.145 21.375 4.055 1 78.75 281 SER A CA 1
ATOM 2169 C C . SER A 1 281 ? -5.262 22.406 4.07 1 78.75 281 SER A C 1
ATOM 2171 O O . SER A 1 281 ? -5.543 23.016 5.109 1 78.75 281 SER A O 1
ATOM 2173 N N . SER A 1 282 ? -5.93 22.5 2.994 1 77.25 282 SER A N 1
ATOM 2174 C CA . SER A 1 282 ? -6.941 23.531 2.812 1 77.25 282 SER A CA 1
ATOM 2175 C C . SER A 1 282 ? -8.203 23.219 3.605 1 77.25 282 SER A C 1
ATOM 2177 O O . SER A 1 282 ? -9.07 24.078 3.781 1 77.25 282 SER A O 1
ATOM 2179 N N . TYR A 1 283 ? -8.203 22.031 4.133 1 84.94 283 TYR A N 1
ATOM 2180 C CA . TYR A 1 283 ? -9.469 21.688 4.766 1 84.94 283 TYR A CA 1
ATOM 2181 C C . TYR A 1 283 ? -9.453 22.016 6.25 1 84.94 283 TYR A C 1
ATOM 2183 O O . TYR A 1 283 ? -10.461 21.891 6.941 1 84.94 283 TYR A O 1
ATOM 2191 N N . TYR A 1 284 ? -8.383 22.516 6.77 1 89.44 284 TYR A N 1
ATOM 2192 C CA . TYR A 1 284 ? -8.383 22.906 8.172 1 89.44 284 TYR A CA 1
ATOM 2193 C C . TYR A 1 284 ? -9.336 24.078 8.414 1 89.44 284 TYR A C 1
ATOM 2195 O O . TYR A 1 284 ? -9.359 25.031 7.629 1 89.44 284 TYR A O 1
ATOM 2203 N N . SER A 1 285 ? -10.109 24.031 9.469 1 91.25 285 SER A N 1
ATOM 2204 C CA . SER A 1 285 ? -11.141 25.016 9.711 1 91.25 285 SER A CA 1
ATOM 2205 C C . SER A 1 285 ? -11.047 25.594 11.125 1 91.25 285 SER A C 1
ATOM 2207 O O . SER A 1 285 ? -11.953 26.281 11.586 1 91.25 285 SER A O 1
ATOM 2209 N N . GLY A 1 286 ? -10.047 25.391 11.828 1 93.25 286 GLY A N 1
ATOM 2210 C CA . GLY A 1 286 ? -9.789 25.859 13.18 1 93.25 286 GLY A CA 1
ATOM 2211 C C . GLY A 1 286 ? -8.336 25.75 13.586 1 93.25 286 GLY A C 1
ATOM 2212 O O . GLY A 1 286 ? -7.445 26.203 12.859 1 93.25 286 GLY A O 1
ATOM 2213 N N . VAL A 1 287 ? -8.195 25.281 14.82 1 96.06 287 VAL A N 1
ATOM 2214 C CA . VAL A 1 287 ? -6.832 25.109 15.328 1 96.06 287 VAL A CA 1
ATOM 2215 C C . VAL A 1 287 ? -6.129 24 14.562 1 96.06 287 VAL A C 1
ATOM 2217 O O . VAL A 1 287 ? -6.723 22.953 14.297 1 96.06 287 VAL A O 1
ATOM 2220 N N . PHE A 1 288 ? -4.918 24.25 14.148 1 96.44 288 PHE A N 1
ATOM 2221 C CA . PHE A 1 288 ? -4.059 23.219 13.562 1 96.44 288 PHE A CA 1
ATOM 2222 C C . PHE A 1 288 ? -2.652 23.297 14.148 1 96.44 288 PHE A C 1
ATOM 2224 O O . PHE A 1 288 ? -2.305 24.266 14.82 1 96.44 288 PHE A O 1
ATOM 2231 N N . PHE A 1 289 ? -1.917 22.219 13.992 1 96.75 289 PHE A N 1
ATOM 2232 C CA . PHE A 1 289 ? -0.591 22.188 14.594 1 96.75 289 PHE A CA 1
ATOM 2233 C C . PHE A 1 289 ? 0.395 21.453 13.695 1 96.75 289 PHE A C 1
ATOM 2235 O O . PHE A 1 289 ? -0.01 20.656 12.836 1 96.75 289 PHE A O 1
ATOM 2242 N N . GLU A 1 290 ? 1.611 21.703 13.836 1 95.81 290 GLU A N 1
ATOM 2243 C CA . GLU A 1 290 ? 2.762 21.031 13.25 1 95.81 290 GLU A CA 1
ATOM 2244 C C . GLU A 1 290 ? 3.824 20.719 14.297 1 95.81 290 GLU A C 1
ATOM 2246 O O . GLU A 1 290 ? 4.09 21.547 15.172 1 95.81 290 GLU A O 1
ATOM 2251 N N . THR A 1 291 ? 4.316 19.578 14.211 1 96.56 291 THR A N 1
ATOM 2252 C CA . THR A 1 291 ? 5.332 19.172 15.172 1 96.56 291 THR A CA 1
ATOM 2253 C C . THR A 1 291 ? 6.699 19.062 14.508 1 96.56 291 THR A C 1
ATOM 2255 O O . THR A 1 291 ? 6.848 18.406 13.477 1 96.56 291 THR A O 1
ATOM 2258 N N . PHE A 1 292 ? 7.668 19.656 15.211 1 94.94 292 PHE A N 1
ATOM 2259 C CA . PHE A 1 292 ? 9.016 19.734 14.672 1 94.94 292 PHE A CA 1
ATOM 2260 C C . PHE A 1 292 ? 10.008 19.031 15.594 1 94.94 292 PHE A C 1
ATOM 2262 O O . PHE A 1 292 ? 9.844 19.047 16.812 1 94.94 292 PHE A O 1
ATOM 2269 N N . VAL A 1 293 ? 10.93 18.406 15 1 93.94 293 VAL A N 1
ATOM 2270 C CA . VAL A 1 293 ? 12.062 17.797 15.688 1 93.94 293 VAL A CA 1
ATOM 2271 C C . VAL A 1 293 ? 13.367 18.359 15.133 1 93.94 293 VAL A C 1
ATOM 2273 O O . VAL A 1 293 ? 13.5 18.562 13.93 1 93.94 293 VAL A O 1
ATOM 2276 N N . ALA A 1 294 ? 14.266 18.578 16.047 1 89.62 294 ALA A N 1
ATOM 2277 C CA . ALA A 1 294 ? 15.562 19.094 15.625 1 89.62 294 ALA A CA 1
ATOM 2278 C C . ALA A 1 294 ? 16.234 18.141 14.641 1 89.62 294 ALA A C 1
ATOM 2280 O O . ALA A 1 294 ? 16.234 16.922 14.836 1 89.62 294 ALA A O 1
ATOM 2281 N N . GLY A 1 295 ? 16.734 18.766 13.555 1 85.19 295 GLY A N 1
ATOM 2282 C CA . GLY A 1 295 ? 17.438 17.969 12.562 1 85.19 295 GLY A CA 1
ATOM 2283 C C . GLY A 1 295 ? 16.578 17.609 11.367 1 85.19 295 GLY A C 1
ATOM 2284 O O . GLY A 1 295 ? 17.094 17.188 10.336 1 85.19 295 GLY A O 1
ATOM 2285 N N . PHE A 1 296 ? 15.336 17.781 11.562 1 82.56 296 PHE A N 1
ATOM 2286 C CA . PHE A 1 296 ? 14.43 17.547 10.445 1 82.56 296 PHE A CA 1
ATOM 2287 C C . PHE A 1 296 ? 13.961 18.875 9.844 1 82.56 296 PHE A C 1
ATOM 2289 O O . PHE A 1 296 ? 13.68 19.828 10.57 1 82.56 296 PHE A O 1
ATOM 2296 N N . THR A 1 297 ? 13.898 18.891 8.555 1 78.88 297 THR A N 1
ATOM 2297 C CA . THR A 1 297 ? 13.523 20.109 7.867 1 78.88 297 THR A CA 1
ATOM 2298 C C . THR A 1 297 ? 12.008 20.281 7.836 1 78.88 297 THR A C 1
ATOM 2300 O O . THR A 1 297 ? 11.5 21.391 7.957 1 78.88 297 THR A O 1
ATOM 2303 N N . ASP A 1 298 ? 11.312 19.203 7.699 1 85.62 298 ASP A N 1
ATOM 2304 C CA . ASP A 1 298 ? 9.859 19.234 7.602 1 85.62 298 ASP A CA 1
ATOM 2305 C C . ASP A 1 298 ? 9.211 18.781 8.906 1 85.62 298 ASP A C 1
ATOM 2307 O O . ASP A 1 298 ? 9.82 18.031 9.68 1 85.62 298 ASP A O 1
ATOM 2311 N N . PRO A 1 299 ? 8.031 19.281 9.125 1 92.25 299 PRO A N 1
ATOM 2312 C CA . PRO A 1 299 ? 7.336 18.75 10.297 1 92.25 299 PRO A CA 1
ATOM 2313 C C . PRO A 1 299 ? 7.141 17.234 10.227 1 92.25 299 PRO A C 1
ATOM 2315 O O . PRO A 1 299 ? 6.871 16.688 9.156 1 92.25 299 PRO A O 1
ATOM 2318 N N . ILE A 1 300 ? 7.25 16.625 11.352 1 94.5 300 ILE A N 1
ATOM 2319 C CA . ILE A 1 300 ? 7.164 15.164 11.406 1 94.5 300 ILE A CA 1
ATOM 2320 C C . ILE A 1 300 ? 5.715 14.742 11.641 1 94.5 300 ILE A C 1
ATOM 2322 O O . ILE A 1 300 ? 5.348 13.594 11.375 1 94.5 300 ILE A O 1
ATOM 2326 N N . ALA A 1 301 ? 4.902 15.68 12.195 1 96 301 ALA A N 1
ATOM 2327 C CA . ALA A 1 301 ? 3.477 15.438 12.398 1 96 301 ALA A CA 1
ATOM 2328 C C . ALA A 1 301 ? 2.662 16.688 12.109 1 96 301 ALA A C 1
ATOM 2330 O O . ALA A 1 301 ? 3.145 17.812 12.297 1 96 301 ALA A O 1
ATOM 2331 N N . ARG A 1 302 ? 1.491 16.469 11.602 1 96.19 302 ARG A N 1
ATOM 2332 C CA . ARG A 1 302 ? 0.537 17.547 11.336 1 96.19 302 ARG A CA 1
ATOM 2333 C C . ARG A 1 302 ? -0.879 17.125 11.711 1 96.19 302 ARG A C 1
ATOM 2335 O O . ARG A 1 302 ? -1.256 15.969 11.539 1 96.19 302 ARG A O 1
ATOM 2342 N N . GLY A 1 303 ? -1.625 18.094 12.18 1 96.75 303 GLY A N 1
ATOM 2343 C CA . GLY A 1 303 ? -3.01 17.812 12.531 1 96.75 303 GLY A CA 1
ATOM 2344 C C . GLY A 1 303 ? -3.809 19.078 12.82 1 96.75 303 GLY A C 1
ATOM 2345 O O . GLY A 1 303 ? -3.289 20.188 12.711 1 96.75 303 GLY A O 1
ATOM 2346 N N . GLY A 1 304 ? -5.066 18.828 13.094 1 97 304 GLY A N 1
ATOM 2347 C CA . GLY A 1 304 ? -5.934 19.969 13.391 1 97 304 GLY A CA 1
ATOM 2348 C C . GLY A 1 304 ? -7.406 19.656 13.195 1 97 304 GLY A C 1
ATOM 2349 O O . GLY A 1 304 ? -7.793 18.484 13.086 1 97 304 GLY A O 1
ATOM 2350 N N . GLU A 1 305 ? -8.141 20.734 13.305 1 96.38 305 GLU A N 1
ATOM 2351 C CA . GLU A 1 305 ? -9.586 20.672 13.102 1 96.38 305 GLU A CA 1
ATOM 2352 C C . GLU A 1 305 ? -9.945 20.875 11.633 1 96.38 305 GLU A C 1
ATOM 2354 O O . GLU A 1 305 ? -9.391 21.75 10.961 1 96.38 305 GLU A O 1
ATOM 2359 N N . TYR A 1 306 ? -10.867 20.031 11.117 1 94.62 306 TYR A N 1
ATOM 2360 C CA . TYR A 1 306 ? -11.258 20.141 9.719 1 94.62 306 TYR A CA 1
ATOM 2361 C C . TYR A 1 306 ? -12.734 19.844 9.539 1 94.62 306 TYR A C 1
ATOM 2363 O O . TYR A 1 306 ? -13.109 18.984 8.719 1 94.62 306 TYR A O 1
ATOM 2371 N N . HIS A 1 307 ? -13.57 20.609 10.086 1 91.75 307 HIS A N 1
ATOM 2372 C CA . HIS A 1 307 ? -15.016 20.422 10.094 1 91.75 307 HIS A CA 1
ATOM 2373 C C . HIS A 1 307 ? -15.602 20.547 8.695 1 91.75 307 HIS A C 1
ATOM 2375 O O . HIS A 1 307 ? -16.547 19.844 8.344 1 91.75 307 HIS A O 1
ATOM 2381 N N . GLU A 1 308 ? -15.016 21.375 7.949 1 87.69 308 GLU A N 1
ATOM 2382 C CA . GLU A 1 308 ? -15.539 21.641 6.613 1 87.69 308 GLU A CA 1
ATOM 2383 C C . GLU A 1 308 ? -15.328 20.453 5.684 1 87.69 308 GLU A C 1
ATOM 2385 O O . GLU A 1 308 ? -16.047 20.297 4.691 1 87.69 308 GLU A O 1
ATOM 2390 N N . LEU A 1 309 ? -14.352 19.656 6.012 1 90.31 309 LEU A N 1
ATOM 2391 C CA . LEU A 1 309 ? -14.102 18.469 5.203 1 90.31 309 LEU A CA 1
ATOM 2392 C C . LEU A 1 309 ? -15.305 17.531 5.227 1 90.31 309 LEU A C 1
ATOM 2394 O O . LEU A 1 309 ? -15.625 16.906 4.219 1 90.31 309 LEU A O 1
ATOM 2398 N N . VAL A 1 310 ? -15.961 17.453 6.359 1 88.88 310 VAL A N 1
ATOM 2399 C CA . VAL A 1 310 ? -17.141 16.609 6.5 1 88.88 310 VAL A CA 1
ATOM 2400 C C . VAL A 1 310 ? -18.234 17.062 5.531 1 88.88 310 VAL A C 1
ATOM 2402 O O . VAL A 1 310 ? -18.859 16.25 4.855 1 88.88 310 VAL A O 1
ATOM 2405 N N . LYS A 1 311 ? -18.344 18.328 5.363 1 87.19 311 LYS A N 1
ATOM 2406 C CA . LYS A 1 311 ? -19.391 18.906 4.531 1 87.19 311 LYS A CA 1
ATOM 2407 C C . LYS A 1 311 ? -19.125 18.656 3.051 1 87.19 311 LYS A C 1
ATOM 2409 O O . LYS A 1 311 ? -20.047 18.719 2.23 1 87.19 311 LYS A O 1
ATOM 2414 N N . ARG A 1 312 ? -17.953 18.438 2.824 1 87.25 312 ARG A N 1
ATOM 2415 C CA . ARG A 1 312 ? -17.578 18.156 1.443 1 87.25 312 ARG A CA 1
ATOM 2416 C C . ARG A 1 312 ? -18.234 16.859 0.957 1 87.25 312 ARG A C 1
ATOM 2418 O O . ARG A 1 312 ? -18.562 16.734 -0.227 1 87.25 312 ARG A O 1
ATOM 2425 N N . TYR A 1 313 ? -18.453 15.953 1.821 1 88.62 313 TYR A N 1
ATOM 2426 C CA . TYR A 1 313 ? -18.906 14.625 1.41 1 88.62 313 TYR A CA 1
ATOM 2427 C C . TYR A 1 313 ? -20.391 14.438 1.728 1 88.62 313 TYR A C 1
ATOM 2429 O O . TYR A 1 313 ? -21.047 13.578 1.144 1 88.62 313 TYR A O 1
ATOM 2437 N N . ALA A 1 314 ? -20.859 15.07 2.699 1 80.62 314 ALA A N 1
ATOM 2438 C CA . ALA A 1 314 ? -22.281 15.016 3.057 1 80.62 314 ALA A CA 1
ATOM 2439 C C . ALA A 1 314 ? -22.75 16.344 3.619 1 80.62 314 ALA A C 1
ATOM 2441 O O . ALA A 1 314 ? -21.984 17.078 4.238 1 80.62 314 ALA A O 1
ATOM 2442 N N . PRO A 1 315 ? -24.047 16.562 3.369 1 80.75 315 PRO A N 1
ATOM 2443 C CA . PRO A 1 315 ? -24.609 17.797 3.93 1 80.75 315 PRO A CA 1
ATOM 2444 C C . PRO A 1 315 ? -24.922 17.672 5.422 1 80.75 315 PRO A C 1
ATOM 2446 O O . PRO A 1 315 ? -26.062 17.875 5.84 1 80.75 315 PRO A O 1
ATOM 2449 N N . VAL A 1 316 ? -24.047 17.172 6.16 1 78.88 316 VAL A N 1
ATOM 2450 C CA . VAL A 1 316 ? -24.188 17.016 7.602 1 78.88 316 VAL A CA 1
ATOM 2451 C C . VAL A 1 316 ? -23.125 17.844 8.328 1 78.88 316 VAL A C 1
ATOM 2453 O O . VAL A 1 316 ? -22.031 18.062 7.789 1 78.88 316 VAL A O 1
ATOM 2456 N N . GLU A 1 317 ? -23.594 18.344 9.453 1 83.06 317 GLU A N 1
ATOM 2457 C CA . GLU A 1 317 ? -22.656 19.062 10.312 1 83.06 317 GLU A CA 1
ATOM 2458 C C . GLU A 1 317 ? -22.062 18.141 11.375 1 83.06 317 GLU A C 1
ATOM 2460 O O . GLU A 1 317 ? -22.797 17.484 12.125 1 83.06 317 GLU A O 1
ATOM 2465 N N . ALA A 1 318 ? -20.812 17.984 11.281 1 88.44 318 ALA A N 1
ATOM 2466 C CA . ALA A 1 318 ? -20.094 17.234 12.305 1 88.44 318 ALA A CA 1
ATOM 2467 C C . ALA A 1 318 ? -18.703 17.812 12.539 1 88.44 318 ALA A C 1
ATOM 2469 O O . ALA A 1 318 ? -18.094 18.391 11.633 1 88.44 318 ALA A O 1
ATOM 2470 N N . GLU A 1 319 ? -18.266 17.688 13.742 1 93.62 319 GLU A N 1
ATOM 2471 C CA . GLU A 1 319 ? -16.891 18.094 14.062 1 93.62 319 GLU A CA 1
ATOM 2472 C C . GLU A 1 319 ? -15.898 17 13.703 1 93.62 319 GLU A C 1
ATOM 2474 O O . GLU A 1 319 ? -16.234 15.812 13.695 1 93.62 319 GLU A O 1
ATOM 2479 N N . ALA A 1 320 ? -14.711 17.422 13.344 1 95.88 320 ALA A N 1
ATOM 2480 C CA . ALA A 1 320 ? -13.656 16.453 13.031 1 95.88 320 ALA A CA 1
ATOM 2481 C C . ALA A 1 320 ? -12.281 17.047 13.312 1 95.88 320 ALA A C 1
ATOM 2483 O O . ALA A 1 320 ? -12.047 18.234 13.078 1 95.88 320 ALA A O 1
ATOM 2484 N N . CYS A 1 321 ? -11.367 16.297 13.781 1 97.5 321 CYS A N 1
ATOM 2485 C CA . CYS A 1 321 ? -9.961 16.641 13.977 1 97.5 321 CYS A CA 1
ATOM 2486 C C . CYS A 1 321 ? -9.086 15.398 13.945 1 97.5 321 CYS A C 1
ATOM 2488 O O . CYS A 1 321 ? -9.594 14.273 14.055 1 97.5 321 CYS A O 1
ATOM 2490 N N . GLY A 1 322 ? -7.84 15.555 13.758 1 97.81 322 GLY A N 1
ATOM 2491 C CA . GLY A 1 322 ? -6.922 14.43 13.664 1 97.81 322 GLY A CA 1
ATOM 2492 C C . GLY A 1 322 ? -5.48 14.852 13.469 1 97.81 322 GLY A C 1
ATOM 2493 O O . GLY A 1 322 ? -5.156 16.031 13.562 1 97.81 322 GLY A O 1
ATOM 2494 N N . PHE A 1 323 ? -4.621 13.852 13.297 1 97.94 323 PHE A N 1
ATOM 2495 C CA . PHE A 1 323 ? -3.229 14.102 12.945 1 97.94 323 PHE A CA 1
ATOM 2496 C C . PHE A 1 323 ? -2.648 12.922 12.164 1 97.94 323 PHE A C 1
ATOM 2498 O O . PHE A 1 323 ? -3.238 11.844 12.141 1 97.94 323 PHE A O 1
ATOM 2505 N N . ALA A 1 324 ? -1.6 13.141 11.516 1 97.25 324 ALA A N 1
ATOM 2506 C CA . ALA A 1 324 ? -0.764 12.117 10.891 1 97.25 324 ALA A CA 1
ATOM 2507 C C . ALA A 1 324 ? 0.709 12.336 11.227 1 97.25 324 ALA A C 1
ATOM 2509 O O . ALA A 1 324 ? 1.2 13.461 11.195 1 97.25 324 ALA A O 1
ATOM 2510 N N . LEU A 1 325 ? 1.313 11.297 11.609 1 97.44 325 LEU A N 1
ATOM 2511 C CA . LEU A 1 325 ? 2.742 11.281 11.906 1 97.44 325 LEU A CA 1
ATOM 2512 C C . LEU A 1 325 ? 3.502 10.492 10.844 1 97.44 325 LEU A C 1
ATOM 2514 O O . LEU A 1 325 ? 3.129 9.367 10.516 1 97.44 325 LEU A O 1
ATOM 2518 N N . ASP A 1 326 ? 4.531 11.055 10.305 1 94.25 326 ASP A N 1
ATOM 2519 C CA . ASP A 1 326 ? 5.352 10.406 9.289 1 94.25 326 ASP A CA 1
ATOM 2520 C C . ASP A 1 326 ? 6.426 9.531 9.93 1 94.25 326 ASP A C 1
ATOM 2522 O O . ASP A 1 326 ? 7.48 10.023 10.336 1 94.25 326 ASP A O 1
ATOM 2526 N N . LEU A 1 327 ? 6.246 8.289 9.836 1 91.69 327 LEU A N 1
ATOM 2527 C CA . LEU A 1 327 ? 7.094 7.348 10.547 1 91.69 327 LEU A CA 1
ATOM 2528 C C . LEU A 1 327 ? 8.461 7.23 9.883 1 91.69 327 LEU A C 1
ATOM 2530 O O . LEU A 1 327 ? 9.484 7.195 10.57 1 91.69 327 LEU A O 1
ATOM 2534 N N . LEU A 1 328 ? 8.477 7.207 8.547 1 81.69 328 LEU A N 1
ATOM 2535 C CA . LEU A 1 328 ? 9.719 6.938 7.824 1 81.69 328 LEU A CA 1
ATOM 2536 C C . LEU A 1 328 ? 10.633 8.156 7.848 1 81.69 328 LEU A C 1
ATOM 2538 O O . LEU A 1 328 ? 11.828 8.047 7.559 1 81.69 328 LEU A O 1
ATOM 2542 N N . ALA A 1 329 ? 10.117 9.273 8.141 1 73.56 329 ALA A N 1
ATOM 2543 C CA . ALA A 1 329 ? 10.945 10.469 8.25 1 73.56 329 ALA A CA 1
ATOM 2544 C C . ALA A 1 329 ? 11.906 10.375 9.438 1 73.56 329 ALA A C 1
ATOM 2546 O O . ALA A 1 329 ? 12.922 11.062 9.477 1 73.56 329 ALA A O 1
ATOM 2547 N N . ILE A 1 330 ? 11.594 9.547 10.352 1 77.62 330 ILE A N 1
ATOM 2548 C CA . ILE A 1 330 ? 12.344 9.445 11.594 1 77.62 330 ILE A CA 1
ATOM 2549 C C . ILE A 1 330 ? 13.391 8.336 11.477 1 77.62 330 ILE A C 1
ATOM 2551 O O . ILE A 1 330 ? 14.508 8.461 11.984 1 77.62 330 ILE A O 1
ATOM 2555 N N . MET B 1 1 ? -43.781 17.156 -26.266 1 28.38 1 MET B N 1
ATOM 2556 C CA . MET B 1 1 ? -43.156 16.172 -25.406 1 28.38 1 MET B CA 1
ATOM 2557 C C . MET B 1 1 ? -41.656 16.438 -25.297 1 28.38 1 MET B C 1
ATOM 2559 O O . MET B 1 1 ? -40.875 16 -26.156 1 28.38 1 MET B O 1
ATOM 2563 N N . SER B 1 2 ? -41.219 17.609 -24.859 1 33.25 2 SER B N 1
ATOM 2564 C CA . SER B 1 2 ? -39.906 18.25 -24.797 1 33.25 2 SER B CA 1
ATOM 2565 C C . SER B 1 2 ? -38.969 17.469 -23.906 1 33.25 2 SER B C 1
ATOM 2567 O O . SER B 1 2 ? -39.219 17.281 -22.719 1 33.25 2 SER B O 1
ATOM 2569 N N . GLY B 1 3 ? -38.312 16.391 -24.453 1 34.22 3 GLY B N 1
ATOM 2570 C CA . GLY B 1 3 ? -37.312 15.562 -23.812 1 34.22 3 GLY B CA 1
ATOM 2571 C C . GLY B 1 3 ? -36.188 16.375 -23.203 1 34.22 3 GLY B C 1
ATOM 2572 O O . GLY B 1 3 ? -35.531 17.172 -23.891 1 34.22 3 GLY B O 1
ATOM 2573 N N . SER B 1 4 ? -36.281 16.844 -21.984 1 32.03 4 SER B N 1
ATOM 2574 C CA . SER B 1 4 ? -35.25 17.562 -21.234 1 32.03 4 SER B CA 1
ATOM 2575 C C . SER B 1 4 ? -33.938 16.812 -21.281 1 32.03 4 SER B C 1
ATOM 2577 O O . SER B 1 4 ? -33.781 15.758 -20.641 1 32.03 4 SER B O 1
ATOM 2579 N N . ALA B 1 5 ? -33.25 16.859 -22.391 1 39.12 5 ALA B N 1
ATOM 2580 C CA . ALA B 1 5 ? -31.859 16.469 -22.562 1 39.12 5 ALA B CA 1
ATOM 2581 C C . ALA B 1 5 ? -31 17 -21.422 1 39.12 5 ALA B C 1
ATOM 2583 O O . ALA B 1 5 ? -30.875 18.219 -21.234 1 39.12 5 ALA B O 1
ATOM 2584 N N . ASN B 1 6 ? -30.766 16.25 -20.375 1 43.03 6 ASN B N 1
ATOM 2585 C CA . ASN B 1 6 ? -29.797 16.547 -19.328 1 43.03 6 ASN B CA 1
ATOM 2586 C C . ASN B 1 6 ? -28.469 17.031 -19.922 1 43.03 6 ASN B C 1
ATOM 2588 O O . ASN B 1 6 ? -27.859 16.359 -20.734 1 43.03 6 ASN B O 1
ATOM 2592 N N . THR B 1 7 ? -28.188 18.203 -19.859 1 46.53 7 THR B N 1
ATOM 2593 C CA . THR B 1 7 ? -27.031 18.891 -20.422 1 46.53 7 THR B CA 1
ATOM 2594 C C . THR B 1 7 ? -25.734 18.266 -19.922 1 46.53 7 THR B C 1
ATOM 2596 O O . THR B 1 7 ? -25.656 17.766 -18.797 1 46.53 7 THR B O 1
ATOM 2599 N N . PRO B 1 8 ? -24.766 18.062 -20.859 1 49.22 8 PRO B N 1
ATOM 2600 C CA . PRO B 1 8 ? -23.438 17.547 -20.531 1 49.22 8 PRO B CA 1
ATOM 2601 C C . PRO B 1 8 ? -22.875 18.141 -19.25 1 49.22 8 PRO B C 1
ATOM 2603 O O . PRO B 1 8 ? -22.188 17.438 -18.5 1 49.22 8 PRO B O 1
ATOM 2606 N N . GLN B 1 9 ? -23.172 19.375 -18.969 1 49.09 9 GLN B N 1
ATOM 2607 C CA . GLN B 1 9 ? -22.703 20 -17.719 1 49.09 9 GLN B CA 1
ATOM 2608 C C . GLN B 1 9 ? -23.344 19.344 -16.5 1 49.09 9 GLN B C 1
ATOM 2610 O O . GLN B 1 9 ? -22.688 19.141 -15.484 1 49.09 9 GLN B O 1
ATOM 2615 N N . ALA B 1 10 ? -24.516 18.984 -16.656 1 53.75 10 ALA B N 1
ATOM 2616 C CA . ALA B 1 10 ? -25.266 18.375 -15.562 1 53.75 10 ALA B CA 1
ATOM 2617 C C . ALA B 1 10 ? -24.766 16.953 -15.305 1 53.75 10 ALA B C 1
ATOM 2619 O O . ALA B 1 10 ? -24.656 16.531 -14.148 1 53.75 10 ALA B O 1
ATOM 2620 N N . GLN B 1 11 ? -24.453 16.25 -16.344 1 51.22 11 GLN B N 1
ATOM 2621 C CA . GLN B 1 11 ? -23.938 14.891 -16.219 1 51.22 11 GLN B CA 1
ATOM 2622 C C . GLN B 1 11 ? -22.562 14.883 -15.562 1 51.22 11 GLN B C 1
ATOM 2624 O O . GLN B 1 11 ? -22.266 14 -14.75 1 51.22 11 GLN B O 1
ATOM 2629 N N . GLY B 1 12 ? -21.719 15.891 -15.836 1 56.66 12 GLY B N 1
ATOM 2630 C CA . GLY B 1 12 ? -20.406 16.016 -15.211 1 56.66 12 GLY B CA 1
ATOM 2631 C C . GLY B 1 12 ? -20.484 16.234 -13.711 1 56.66 12 GLY B C 1
ATOM 2632 O O . GLY B 1 12 ? -19.734 15.625 -12.953 1 56.66 12 GLY B O 1
ATOM 2633 N N . SER B 1 13 ? -21.516 17.078 -13.383 1 70.31 13 SER B N 1
ATOM 2634 C CA . SER B 1 13 ? -21.688 17.406 -11.969 1 70.31 13 SER B CA 1
ATOM 2635 C C . SER B 1 13 ? -22.188 16.203 -11.18 1 70.31 13 SER B C 1
ATOM 2637 O O . SER B 1 13 ? -21.703 15.93 -10.078 1 70.31 13 SER B O 1
ATOM 2639 N N . ALA B 1 14 ? -23.062 15.367 -11.789 1 68.56 14 ALA B N 1
ATOM 2640 C CA . ALA B 1 14 ? -23.578 14.188 -11.094 1 68.56 14 ALA B CA 1
ATOM 2641 C C . ALA B 1 14 ? -22.5 13.133 -10.914 1 68.56 14 ALA B C 1
ATOM 2643 O O . ALA B 1 14 ? -22.422 12.484 -9.867 1 68.56 14 ALA B O 1
ATOM 2644 N N . VAL B 1 15 ? -21.719 13.016 -12.008 1 77.12 15 VAL B N 1
ATOM 2645 C CA . VAL B 1 15 ? -20.625 12.039 -11.953 1 77.12 15 VAL B CA 1
ATOM 2646 C C . VAL B 1 15 ? -19.625 12.445 -10.883 1 77.12 15 VAL B C 1
ATOM 2648 O O . VAL B 1 15 ? -19.156 11.609 -10.109 1 77.12 15 VAL B O 1
ATOM 2651 N N . GLU B 1 16 ? -19.422 13.648 -10.812 1 79.38 16 GLU B N 1
ATOM 2652 C CA . GLU B 1 16 ? -18.484 14.148 -9.805 1 79.38 16 GLU B CA 1
ATOM 2653 C C . GLU B 1 16 ? -19.031 13.945 -8.398 1 79.38 16 GLU B C 1
ATOM 2655 O O . GLU B 1 16 ? -18.297 13.578 -7.484 1 79.38 16 GLU B O 1
ATOM 2660 N N . ALA B 1 17 ? -20.234 14.227 -8.227 1 77.25 17 ALA B N 1
ATOM 2661 C CA . ALA B 1 17 ? -20.875 14.047 -6.926 1 77.25 17 ALA B CA 1
ATOM 2662 C C . ALA B 1 17 ? -20.859 12.578 -6.5 1 77.25 17 ALA B C 1
ATOM 2664 O O . ALA B 1 17 ? -20.609 12.273 -5.332 1 77.25 17 ALA B O 1
ATOM 2665 N N . TYR B 1 18 ? -21.141 11.773 -7.457 1 78.56 18 TYR B N 1
ATOM 2666 C CA . TYR B 1 18 ? -21.078 10.336 -7.191 1 78.56 18 TYR B CA 1
ATOM 2667 C C . TYR B 1 18 ? -19.672 9.914 -6.777 1 78.56 18 TYR B C 1
ATOM 2669 O O . TYR B 1 18 ? -19.516 9.195 -5.789 1 78.56 18 TYR B O 1
ATOM 2677 N N . ARG B 1 19 ? -18.719 10.414 -7.461 1 82.69 19 ARG B N 1
ATOM 2678 C CA . ARG B 1 19 ? -17.344 10.016 -7.234 1 82.69 19 ARG B CA 1
ATOM 2679 C C . ARG B 1 19 ? -16.828 10.547 -5.906 1 82.69 19 ARG B C 1
ATOM 2681 O O . ARG B 1 19 ? -15.922 9.961 -5.297 1 82.69 19 ARG B O 1
ATOM 2688 N N . LYS B 1 20 ? -17.422 11.531 -5.492 1 78.62 20 LYS B N 1
ATOM 2689 C CA . LYS B 1 20 ? -17.016 12.141 -4.23 1 78.62 20 LYS B CA 1
ATOM 2690 C C . LYS B 1 20 ? -17.406 11.266 -3.045 1 78.62 20 LYS B C 1
ATOM 2692 O O . LYS B 1 20 ? -16.734 11.281 -2.01 1 78.62 20 LYS B O 1
ATOM 2697 N N . VAL B 1 21 ? -18.406 10.422 -3.246 1 80.56 21 VAL B N 1
ATOM 2698 C CA . VAL B 1 21 ? -18.906 9.703 -2.078 1 80.56 21 VAL B CA 1
ATOM 2699 C C . VAL B 1 21 ? -18.812 8.203 -2.316 1 80.56 21 VAL B C 1
ATOM 2701 O O . VAL B 1 21 ? -19.203 7.406 -1.458 1 80.56 21 VAL B O 1
ATOM 2704 N N . SER B 1 22 ? -18.297 7.859 -3.404 1 86 22 SER B N 1
ATOM 2705 C CA . SER B 1 22 ? -18.188 6.445 -3.752 1 86 22 SER B CA 1
ATOM 2706 C C . SER B 1 22 ? -16.719 6.031 -3.914 1 86 22 SER B C 1
ATOM 2708 O O . SER B 1 22 ? -15.828 6.879 -3.889 1 86 22 SER B O 1
ATOM 2710 N N . SER B 1 23 ? -16.516 4.75 -3.92 1 88.75 23 SER B N 1
ATOM 2711 C CA . SER B 1 23 ? -15.188 4.203 -4.191 1 88.75 23 SER B CA 1
ATOM 2712 C C . SER B 1 23 ? -15.125 3.57 -5.578 1 88.75 23 SER B C 1
ATOM 2714 O O . SER B 1 23 ? -16.109 3.023 -6.062 1 88.75 23 SER B O 1
ATOM 2716 N N . PRO B 1 24 ? -13.961 3.674 -6.191 1 91 24 PRO B N 1
ATOM 2717 C CA . PRO B 1 24 ? -13.836 2.98 -7.477 1 91 24 PRO B CA 1
ATOM 2718 C C . PRO B 1 24 ? -14.07 1.478 -7.363 1 91 24 PRO B C 1
ATOM 2720 O O . PRO B 1 24 ? -13.844 0.892 -6.301 1 91 24 PRO B O 1
ATOM 2723 N N . TYR B 1 25 ? -14.477 0.86 -8.477 1 88.62 25 TYR B N 1
ATOM 2724 C CA . TYR B 1 25 ? -14.703 -0.579 -8.539 1 88.62 25 TYR B CA 1
ATOM 2725 C C . TYR B 1 25 ? -13.461 -1.346 -8.094 1 88.62 25 TYR B C 1
ATOM 2727 O O . TYR B 1 25 ? -12.359 -1.068 -8.562 1 88.62 25 TYR B O 1
ATOM 2735 N N . GLY B 1 26 ? -13.641 -2.283 -7.172 1 88.5 26 GLY B N 1
ATOM 2736 C CA . GLY B 1 26 ? -12.57 -3.172 -6.754 1 88.5 26 GLY B CA 1
ATOM 2737 C C . GLY B 1 26 ? -11.734 -2.605 -5.625 1 88.5 26 GLY B C 1
ATOM 2738 O O . GLY B 1 26 ? -10.797 -3.254 -5.156 1 88.5 26 GLY B O 1
ATOM 2739 N N . PHE B 1 27 ? -12.008 -1.398 -5.289 1 89.69 27 PH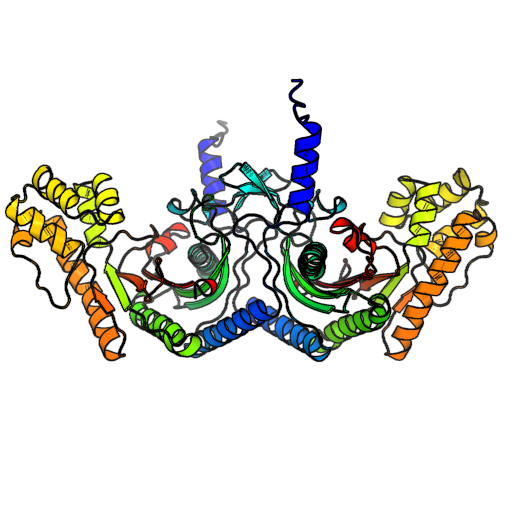E B N 1
ATOM 2740 C CA . PHE B 1 27 ? -11.305 -0.752 -4.184 1 89.69 27 PHE B CA 1
ATOM 2741 C C . PHE B 1 27 ? -12.281 -0.363 -3.082 1 89.69 27 PHE B C 1
ATOM 2743 O O . PHE B 1 27 ? -13.367 0.16 -3.359 1 89.69 27 PHE B O 1
ATOM 2750 N N . SER B 1 28 ? -11.969 -0.717 -1.897 1 82.25 28 SER B N 1
ATOM 2751 C CA . SER B 1 28 ? -12.867 -0.379 -0.793 1 82.25 28 SER B CA 1
ATOM 2752 C C . SER B 1 28 ? -12.078 -0.105 0.486 1 82.25 28 SER B C 1
ATOM 2754 O O . SER B 1 28 ? -11 -0.663 0.69 1 82.25 28 SER B O 1
ATOM 2756 N N . MET B 1 29 ? -12.672 0.717 1.264 1 85.81 29 MET B N 1
ATOM 2757 C CA . MET B 1 29 ? -12.18 0.855 2.635 1 85.81 29 MET B CA 1
ATOM 2758 C C . MET B 1 29 ? -12.711 -0.272 3.516 1 85.81 29 MET B C 1
ATOM 2760 O O . MET B 1 29 ? -13.891 -0.621 3.443 1 85.81 29 MET B O 1
ATOM 2764 N N . TYR B 1 30 ? -11.867 -0.854 4.273 1 89.38 30 TYR B N 1
ATOM 2765 C CA . TYR B 1 30 ? -12.305 -1.832 5.262 1 89.38 30 TYR B CA 1
ATOM 2766 C C . TYR B 1 30 ? -12.648 -1.153 6.582 1 89.38 30 TYR B C 1
ATOM 2768 O O . TYR B 1 30 ? -11.859 -0.362 7.105 1 89.38 30 TYR B O 1
ATOM 2776 N N . ASP B 1 31 ? -13.773 -1.458 7.09 1 90.62 31 ASP B N 1
ATOM 2777 C CA . ASP B 1 31 ? -14.195 -0.863 8.352 1 90.62 31 ASP B CA 1
ATOM 2778 C C . ASP B 1 31 ? -13.484 -1.521 9.531 1 90.62 31 ASP B C 1
ATOM 2780 O O . ASP B 1 31 ? -12.586 -2.342 9.344 1 90.62 31 ASP B O 1
ATOM 2784 N N . VAL B 1 32 ? -13.859 -1.163 10.703 1 93.88 32 VAL B N 1
ATOM 2785 C CA . VAL B 1 32 ? -13.172 -1.562 11.922 1 93.88 32 VAL B CA 1
ATOM 2786 C C . VAL B 1 32 ? -13.203 -3.082 12.062 1 93.88 32 VAL B C 1
ATOM 2788 O O . VAL B 1 32 ? -12.18 -3.713 12.328 1 93.88 32 VAL B O 1
ATOM 2791 N N . GLU B 1 33 ? -14.359 -3.658 11.844 1 94.06 33 GLU B N 1
ATOM 2792 C CA . GLU B 1 33 ? -14.516 -5.102 12.016 1 94.06 33 GLU B CA 1
ATOM 2793 C C . GLU B 1 33 ? -13.711 -5.871 10.977 1 94.06 33 GLU B C 1
ATOM 2795 O O . GLU B 1 33 ? -12.969 -6.797 11.32 1 94.06 33 GLU B O 1
ATOM 2800 N N . ALA B 1 34 ? -13.883 -5.5 9.75 1 92.69 34 ALA B N 1
ATOM 2801 C CA . ALA B 1 34 ? -13.141 -6.141 8.672 1 92.69 34 ALA B CA 1
ATOM 2802 C C . ALA B 1 34 ? -11.633 -5.961 8.867 1 92.69 34 ALA B C 1
ATOM 2804 O O . ALA B 1 34 ? -10.859 -6.898 8.656 1 92.69 34 ALA B O 1
ATOM 2805 N N . THR B 1 35 ? -11.227 -4.77 9.258 1 94.94 35 THR B N 1
ATOM 2806 C CA . THR B 1 35 ? -9.82 -4.48 9.5 1 94.94 35 THR B CA 1
ATOM 2807 C C . THR B 1 35 ? -9.266 -5.375 10.602 1 94.94 35 THR B C 1
ATOM 2809 O O . THR B 1 35 ? -8.172 -5.938 10.461 1 94.94 35 THR B O 1
ATOM 2812 N N . ALA B 1 36 ? -9.992 -5.527 11.648 1 95.75 36 ALA B N 1
ATOM 2813 C CA . ALA B 1 36 ? -9.555 -6.363 12.758 1 95.75 36 ALA B CA 1
ATOM 2814 C C . ALA B 1 36 ? -9.383 -7.816 12.32 1 95.75 36 ALA B C 1
ATOM 2816 O O . ALA B 1 36 ? -8.43 -8.484 12.727 1 95.75 36 ALA B O 1
ATOM 2817 N N . ALA B 1 37 ? -10.289 -8.273 11.5 1 95.38 37 ALA B N 1
ATOM 2818 C CA . ALA B 1 37 ? -10.227 -9.648 11 1 95.38 37 ALA B CA 1
ATOM 2819 C C . ALA B 1 37 ? -9 -9.844 10.109 1 95.38 37 ALA B C 1
ATOM 2821 O O . ALA B 1 37 ? -8.281 -10.836 10.234 1 95.38 37 ALA B O 1
ATOM 2822 N N . ILE B 1 38 ? -8.773 -8.922 9.258 1 94.56 38 ILE B N 1
ATOM 2823 C CA . ILE B 1 38 ? -7.637 -8.977 8.344 1 94.56 38 ILE B CA 1
ATOM 2824 C C . ILE B 1 38 ? -6.336 -8.945 9.141 1 94.56 38 ILE B C 1
ATOM 2826 O O . ILE B 1 38 ? -5.422 -9.734 8.883 1 94.56 38 ILE B O 1
ATOM 2830 N N . GLU B 1 39 ? -6.273 -8.031 10.047 1 94.88 39 GLU B N 1
ATOM 2831 C CA . GLU B 1 39 ? -5.07 -7.891 10.859 1 94.88 39 GLU B CA 1
ATOM 2832 C C . GLU B 1 39 ? -4.781 -9.164 11.648 1 94.88 39 GLU B C 1
ATOM 2834 O O . GLU B 1 39 ? -3.631 -9.594 11.742 1 94.88 39 GLU B O 1
ATOM 2839 N N . LYS B 1 40 ? -5.809 -9.703 12.258 1 96.38 40 LYS B N 1
ATOM 2840 C CA . LYS B 1 40 ? -5.645 -10.93 13.031 1 96.38 40 LYS B CA 1
ATOM 2841 C C . LYS B 1 40 ? -5.125 -12.062 12.156 1 96.38 40 LYS B C 1
ATOM 2843 O O . LYS B 1 40 ? -4.152 -12.734 12.508 1 96.38 40 LYS B O 1
ATOM 2848 N N . ALA B 1 41 ? -5.75 -12.281 11.047 1 97 41 ALA B N 1
ATOM 2849 C CA . ALA B 1 41 ? -5.352 -13.344 10.125 1 97 41 ALA B CA 1
ATOM 2850 C C . ALA B 1 41 ? -3.932 -13.117 9.609 1 97 41 ALA B C 1
ATOM 2852 O O . ALA B 1 41 ? -3.125 -14.047 9.562 1 97 41 ALA B O 1
ATOM 2853 N N . SER B 1 42 ? -3.67 -11.906 9.227 1 97.31 42 SER B N 1
ATOM 2854 C CA . SER B 1 42 ? -2.352 -11.562 8.711 1 97.31 42 SER B CA 1
ATOM 2855 C C . SER B 1 42 ? -1.265 -11.805 9.75 1 97.31 42 SER B C 1
ATOM 2857 O O . SER B 1 42 ? -0.218 -12.375 9.445 1 97.31 42 SER B O 1
ATOM 2859 N N . ARG B 1 43 ? -1.5 -11.344 10.914 1 96.5 43 ARG B N 1
ATOM 2860 C CA . ARG B 1 43 ? -0.523 -11.508 11.984 1 96.5 43 ARG B CA 1
ATOM 2861 C C . ARG B 1 43 ? -0.248 -12.984 12.258 1 96.5 43 ARG B C 1
ATOM 2863 O O . ARG B 1 43 ? 0.909 -13.391 12.383 1 96.5 43 ARG B O 1
ATOM 2870 N N . HIS B 1 44 ? -1.302 -13.711 12.359 1 98.19 44 HIS B N 1
ATOM 2871 C CA . HIS B 1 44 ? -1.144 -15.141 12.617 1 98.19 44 HIS B CA 1
ATOM 2872 C C . HIS B 1 44 ? -0.38 -15.82 11.492 1 98.19 44 HIS B C 1
ATOM 2874 O O . HIS B 1 44 ? 0.511 -16.641 11.742 1 98.19 44 HIS B O 1
ATOM 2880 N N . ALA B 1 45 ? -0.701 -15.539 10.266 1 98.38 45 ALA B N 1
ATOM 2881 C CA . ALA B 1 45 ? -0.005 -16.109 9.109 1 98.38 45 ALA B CA 1
ATOM 2882 C C . ALA B 1 45 ? 1.473 -15.727 9.125 1 98.38 45 ALA B C 1
ATOM 2884 O O . ALA B 1 45 ? 2.338 -16.562 8.859 1 98.38 45 ALA B O 1
ATOM 2885 N N . GLN B 1 46 ? 1.727 -14.492 9.406 1 98.31 46 GLN B N 1
ATOM 2886 C CA . GLN B 1 46 ? 3.107 -14.023 9.461 1 98.31 46 GLN B CA 1
ATOM 2887 C C . GLN B 1 46 ? 3.883 -14.734 10.57 1 98.31 46 GLN B C 1
ATOM 2889 O O . GLN B 1 46 ? 5.066 -15.031 10.406 1 98.31 46 GLN B O 1
ATOM 2894 N N . ASP B 1 47 ? 3.209 -14.922 11.672 1 98.38 47 ASP B N 1
ATOM 2895 C CA . ASP B 1 47 ? 3.852 -15.648 12.766 1 98.38 47 ASP B CA 1
ATOM 2896 C C . ASP B 1 47 ? 4.285 -17.047 12.32 1 98.38 47 ASP B C 1
ATOM 2898 O O . ASP B 1 47 ? 5.375 -17.5 12.672 1 98.38 47 ASP B O 1
ATOM 2902 N N . ILE B 1 48 ? 3.479 -17.703 11.586 1 98.56 48 ILE B N 1
ATOM 2903 C CA . ILE B 1 48 ? 3.789 -19.047 11.078 1 98.56 48 ILE B CA 1
ATOM 2904 C C . ILE B 1 48 ? 5.016 -18.969 10.172 1 98.56 48 ILE B C 1
ATOM 2906 O O . ILE B 1 48 ? 5.953 -19.75 10.328 1 98.56 48 ILE B O 1
ATOM 2910 N N . VAL B 1 49 ? 5.027 -18.047 9.258 1 98.56 49 VAL B N 1
ATOM 2911 C CA . VAL B 1 49 ? 6.113 -17.906 8.289 1 98.56 49 VAL B CA 1
ATOM 2912 C C . VAL B 1 49 ? 7.414 -17.578 9.016 1 98.56 49 VAL B C 1
ATOM 2914 O O . VAL B 1 49 ? 8.469 -18.141 8.711 1 98.56 49 VAL B O 1
ATOM 2917 N N . ARG B 1 50 ? 7.324 -16.688 9.984 1 98 50 ARG B N 1
ATOM 2918 C CA . ARG B 1 50 ? 8.492 -16.328 10.766 1 98 50 ARG B CA 1
ATOM 2919 C C . ARG B 1 50 ? 9.047 -17.516 11.531 1 98 50 ARG B C 1
ATOM 2921 O O . ARG B 1 50 ? 10.266 -17.672 11.656 1 98 50 ARG B O 1
ATOM 2928 N N . ALA B 1 51 ? 8.164 -18.281 12.07 1 98.38 51 ALA B N 1
ATOM 2929 C CA . ALA B 1 51 ? 8.57 -19.469 12.82 1 98.38 51 ALA B CA 1
ATOM 2930 C C . ALA B 1 51 ? 9.328 -20.453 11.938 1 98.38 51 ALA B C 1
ATOM 2932 O O . ALA B 1 51 ? 10.125 -21.25 12.422 1 98.38 51 ALA B O 1
ATOM 2933 N N . HIS B 1 52 ? 9.117 -20.391 10.641 1 98.12 52 HIS B N 1
ATOM 2934 C CA . HIS B 1 52 ? 9.805 -21.25 9.688 1 98.12 52 HIS B CA 1
ATOM 2935 C C . HIS B 1 52 ? 11.109 -20.609 9.211 1 98.12 52 HIS B C 1
ATOM 2937 O O . HIS B 1 52 ? 11.75 -21.109 8.289 1 98.12 52 HIS B O 1
ATOM 2943 N N . GLY B 1 53 ? 11.445 -19.422 9.75 1 97.69 53 GLY B N 1
ATOM 2944 C CA . GLY B 1 53 ? 12.766 -18.844 9.523 1 97.69 53 GLY B CA 1
ATOM 2945 C C . GLY B 1 53 ? 12.797 -17.828 8.398 1 97.69 53 GLY B C 1
ATOM 2946 O O . GLY B 1 53 ? 13.867 -17.5 7.891 1 97.69 53 GLY B O 1
ATOM 2947 N N . PHE B 1 54 ? 11.711 -17.391 7.953 1 98.25 54 PHE B N 1
ATOM 2948 C CA . PHE B 1 54 ? 11.672 -16.375 6.906 1 98.25 54 PHE B CA 1
ATOM 2949 C C . PHE B 1 54 ? 11.805 -14.977 7.496 1 98.25 54 PHE B C 1
ATOM 2951 O O . PHE B 1 54 ? 11.359 -14.727 8.617 1 98.25 54 PHE B O 1
ATOM 2958 N N . GLU B 1 55 ? 12.414 -14.086 6.691 1 97 55 GLU B N 1
ATOM 2959 C CA . GLU B 1 55 ? 12.594 -12.695 7.098 1 97 55 GLU B CA 1
ATOM 2960 C C . GLU B 1 55 ? 11.758 -11.758 6.23 1 97 55 GLU B C 1
ATOM 2962 O O . GLU B 1 55 ? 11.68 -11.93 5.012 1 97 55 GLU B O 1
ATOM 2967 N N . ARG B 1 56 ? 11.211 -10.797 6.863 1 97.31 56 ARG B N 1
ATOM 2968 C CA . ARG B 1 56 ? 10.273 -9.922 6.16 1 97.31 56 ARG B CA 1
ATOM 2969 C C . ARG B 1 56 ? 11.008 -8.859 5.355 1 97.31 56 ARG B C 1
ATOM 2971 O O . ARG B 1 56 ? 12 -8.297 5.824 1 97.31 56 ARG B O 1
ATOM 2978 N N . ILE B 1 57 ? 10.539 -8.602 4.203 1 95.88 57 ILE B N 1
ATOM 2979 C CA . ILE B 1 57 ? 10.938 -7.457 3.387 1 95.88 57 ILE B CA 1
ATOM 2980 C C . ILE B 1 57 ? 9.703 -6.656 2.979 1 95.88 57 ILE B C 1
ATOM 2982 O O . ILE B 1 57 ? 8.578 -7.164 3.037 1 95.88 57 ILE B O 1
ATOM 2986 N N . MET B 1 58 ? 9.938 -5.453 2.623 1 94.44 58 MET B N 1
ATOM 2987 C CA . MET B 1 58 ? 8.852 -4.574 2.197 1 94.44 58 MET B CA 1
ATOM 2988 C C . MET B 1 58 ? 9.148 -3.965 0.832 1 94.44 58 MET B C 1
ATOM 2990 O O . MET B 1 58 ? 9.805 -2.926 0.739 1 94.44 58 MET B O 1
ATOM 2994 N N . PRO B 1 59 ? 8.633 -4.57 -0.209 1 93.56 59 PRO B N 1
ATOM 2995 C CA . PRO B 1 59 ? 8.805 -3.99 -1.542 1 93.56 59 PRO B CA 1
ATOM 2996 C C . PRO B 1 59 ? 7.996 -2.711 -1.739 1 93.56 59 PRO B C 1
ATOM 2998 O O . PRO B 1 59 ? 6.992 -2.5 -1.056 1 93.56 59 PRO B O 1
ATOM 3001 N N . ALA B 1 60 ? 8.477 -1.951 -2.674 1 91.69 60 ALA B N 1
ATOM 3002 C CA . ALA B 1 60 ? 7.793 -0.698 -2.98 1 91.69 60 ALA B CA 1
ATOM 3003 C C . ALA B 1 60 ? 6.441 -0.959 -3.643 1 91.69 60 ALA B C 1
ATOM 3005 O O . ALA B 1 60 ? 6.277 -1.948 -4.359 1 91.69 60 ALA B O 1
ATOM 3006 N N . MET B 1 61 ? 5.566 -0.048 -3.422 1 94.5 61 MET B N 1
ATOM 3007 C CA . MET B 1 61 ? 4.246 -0.166 -4.031 1 94.5 61 MET B CA 1
ATOM 3008 C C . MET B 1 61 ? 4.305 0.163 -5.52 1 94.5 61 MET B C 1
ATOM 3010 O O . MET B 1 61 ? 3.521 -0.37 -6.309 1 94.5 61 MET B O 1
ATOM 3014 N N . VAL B 1 62 ? 5.148 1.068 -5.852 1 95.62 62 VAL B N 1
ATOM 3015 C CA . VAL B 1 62 ? 5.297 1.55 -7.219 1 95.62 62 VAL B CA 1
ATOM 3016 C C . VAL B 1 62 ? 6.672 1.16 -7.758 1 95.62 62 VAL B C 1
ATOM 3018 O O . VAL B 1 62 ? 7.672 1.231 -7.039 1 95.62 62 VAL B O 1
ATOM 3021 N N . ASP B 1 63 ? 6.691 0.681 -8.984 1 95.75 63 ASP B N 1
ATOM 3022 C CA . ASP B 1 63 ? 7.926 0.315 -9.672 1 95.75 63 ASP B CA 1
ATOM 3023 C C . ASP B 1 63 ? 7.824 0.596 -11.172 1 95.75 63 ASP B C 1
ATOM 3025 O O . ASP B 1 63 ? 6.797 1.081 -11.648 1 95.75 63 ASP B O 1
ATOM 3029 N N . PHE B 1 64 ? 8.969 0.416 -11.859 1 95.31 64 PHE B N 1
ATOM 3030 C CA . PHE B 1 64 ? 8.922 0.484 -13.32 1 95.31 64 PHE B CA 1
ATOM 3031 C C . PHE B 1 64 ? 8.148 -0.694 -13.891 1 95.31 64 PHE B C 1
ATOM 3033 O O . PHE B 1 64 ? 8.258 -1.817 -13.398 1 95.31 64 PHE B O 1
ATOM 3040 N N . PRO B 1 65 ? 7.363 -0.43 -14.984 1 94.88 65 PRO B N 1
ATOM 3041 C CA . PRO B 1 65 ? 6.668 -1.545 -15.625 1 94.88 65 PRO B CA 1
ATOM 3042 C C . PRO B 1 65 ? 7.609 -2.676 -16.031 1 94.88 65 PRO B C 1
ATOM 3044 O O . PRO B 1 65 ? 7.215 -3.846 -16.016 1 94.88 65 PRO B O 1
ATOM 3047 N N . GLU B 1 66 ? 8.852 -2.393 -16.328 1 93.19 66 GLU B N 1
ATOM 3048 C CA . GLU B 1 66 ? 9.844 -3.344 -16.812 1 93.19 66 GLU B CA 1
ATOM 3049 C C . GLU B 1 66 ? 10.219 -4.352 -15.734 1 93.19 66 GLU B C 1
ATOM 3051 O O . GLU B 1 66 ? 10.812 -5.391 -16.016 1 93.19 66 GLU B O 1
ATOM 3056 N N . THR B 1 67 ? 9.891 -3.975 -14.523 1 93.12 67 THR B N 1
ATOM 3057 C CA . THR B 1 67 ? 10.164 -4.887 -13.414 1 93.12 67 THR B CA 1
ATOM 3058 C C . THR B 1 67 ? 9.312 -6.148 -13.531 1 93.12 67 THR B C 1
ATOM 3060 O O . THR B 1 67 ? 9.75 -7.234 -13.141 1 93.12 67 THR B O 1
ATOM 3063 N N . PHE B 1 68 ? 8.188 -6.02 -14.141 1 92.12 68 PHE B N 1
ATOM 3064 C CA . PHE B 1 68 ? 7.199 -7.094 -14.102 1 92.12 68 PHE B CA 1
ATOM 3065 C C . PHE B 1 68 ? 7.164 -7.836 -15.438 1 92.12 68 PHE B C 1
ATOM 3067 O O . PHE B 1 68 ? 7.48 -7.266 -16.484 1 92.12 68 PHE B O 1
ATOM 3074 N N . SER B 1 69 ? 6.762 -9.078 -15.297 1 81.5 69 SER B N 1
ATOM 3075 C CA . SER B 1 69 ? 6.707 -9.93 -16.484 1 81.5 69 SER B CA 1
ATOM 3076 C C . SER B 1 69 ? 5.703 -9.398 -17.5 1 81.5 69 SER B C 1
ATOM 3078 O O . SER B 1 69 ? 4.66 -8.859 -17.125 1 81.5 69 SER B O 1
ATOM 3080 N N . GLU B 1 70 ? 5.98 -9.711 -18.672 1 74.06 70 GLU B N 1
ATOM 3081 C CA . GLU B 1 70 ? 5.184 -9.203 -19.781 1 74.06 70 GLU B CA 1
ATOM 3082 C C . GLU B 1 70 ? 3.756 -9.742 -19.719 1 74.06 70 GLU B C 1
ATOM 3084 O O . GLU B 1 70 ? 2.809 -9.039 -20.078 1 74.06 70 GLU B O 1
ATOM 3089 N N . GLY B 1 71 ? 3.611 -10.883 -19.328 1 71.88 71 GLY B N 1
ATOM 3090 C CA . GLY B 1 71 ? 2.297 -11.5 -19.281 1 71.88 71 GLY B CA 1
ATOM 3091 C C . GLY B 1 71 ? 1.34 -10.805 -18.344 1 71.88 71 GLY B C 1
ATOM 3092 O O . GLY B 1 71 ? 0.126 -11 -18.422 1 71.88 71 GLY B O 1
ATOM 3093 N N . THR B 1 72 ? 1.831 -9.891 -17.547 1 74.44 72 THR B N 1
ATOM 3094 C CA . THR B 1 72 ? 0.979 -9.242 -16.562 1 74.44 72 THR B CA 1
ATOM 3095 C C . THR B 1 72 ? 0.666 -7.809 -16.969 1 74.44 72 THR B C 1
ATOM 3097 O O . THR B 1 72 ? -0.11 -7.117 -16.297 1 74.44 72 THR B O 1
ATOM 3100 N N . HIS B 1 73 ? 1.166 -7.41 -18.047 1 77.5 73 HIS B N 1
ATOM 3101 C CA . HIS B 1 73 ? 1.091 -6.004 -18.422 1 77.5 73 HIS B CA 1
ATOM 3102 C C . HIS B 1 73 ? -0.341 -5.598 -18.766 1 77.5 73 HIS B C 1
ATOM 3104 O O . HIS B 1 73 ? -0.734 -4.449 -18.547 1 77.5 73 HIS B O 1
ATOM 3110 N N . ALA B 1 74 ? -1.046 -6.578 -19.188 1 80.75 74 ALA B N 1
ATOM 3111 C CA . ALA B 1 74 ? -2.416 -6.266 -19.594 1 80.75 74 ALA B CA 1
ATOM 3112 C C . ALA B 1 74 ? -3.262 -5.859 -18.391 1 80.75 74 ALA B C 1
ATOM 3114 O O . ALA B 1 74 ? -4.234 -5.113 -18.531 1 80.75 74 ALA B O 1
ATOM 3115 N N . GLN B 1 75 ? -2.836 -6.25 -17.234 1 87.5 75 GLN B N 1
ATOM 3116 C CA . GLN B 1 75 ? -3.613 -5.965 -16.031 1 87.5 75 GLN B CA 1
ATOM 3117 C C . GLN B 1 75 ? -2.861 -5.012 -15.109 1 87.5 75 GLN B C 1
ATOM 3119 O O . GLN B 1 75 ? -3.102 -4.996 -13.898 1 87.5 75 GLN B O 1
ATOM 3124 N N . MET B 1 76 ? -2.068 -4.328 -15.727 1 93.25 76 MET B N 1
ATOM 3125 C CA . MET B 1 76 ? -1.233 -3.459 -14.906 1 93.25 76 MET B CA 1
ATOM 3126 C C . MET B 1 76 ? -1.8 -2.043 -14.867 1 93.25 76 MET B C 1
ATOM 3128 O O . MET B 1 76 ? -2.221 -1.508 -15.891 1 93.25 76 MET B O 1
ATOM 3132 N N . PHE B 1 77 ? -1.9 -1.462 -13.664 1 96.06 77 PHE B N 1
ATOM 3133 C CA . PHE B 1 77 ? -2.156 -0.032 -13.539 1 96.06 77 PHE B CA 1
ATOM 3134 C C . PHE B 1 77 ? -0.89 0.771 -13.812 1 96.06 77 PHE B C 1
ATOM 3136 O O . PHE B 1 77 ? 0.121 0.6 -13.133 1 96.06 77 PHE B O 1
ATOM 3143 N N . THR B 1 78 ? -0.981 1.606 -14.758 1 95.88 78 THR B N 1
ATOM 3144 C CA . THR B 1 78 ? 0.18 2.428 -15.086 1 95.88 78 THR B CA 1
ATOM 3145 C C . THR B 1 78 ? -0.138 3.908 -14.914 1 95.88 78 THR B C 1
ATOM 3147 O O . THR B 1 78 ? -1.303 4.309 -14.953 1 95.88 78 THR B O 1
ATOM 3150 N N . MET B 1 79 ? 0.887 4.68 -14.664 1 96.19 79 MET B N 1
ATOM 3151 C CA . MET B 1 79 ? 0.77 6.125 -14.508 1 96.19 79 MET B CA 1
ATOM 3152 C C . MET B 1 79 ? 2.043 6.828 -14.969 1 96.19 79 MET B C 1
ATOM 3154 O O . MET B 1 79 ? 3.055 6.18 -15.234 1 96.19 79 MET B O 1
ATOM 3158 N N . LYS B 1 80 ? 1.92 8.133 -15.133 1 94.69 80 LYS B N 1
ATOM 3159 C CA . LYS B 1 80 ? 3.08 8.977 -15.398 1 94.69 80 LYS B CA 1
ATOM 3160 C C . LYS B 1 80 ? 3.336 9.938 -14.242 1 94.69 80 LYS B C 1
ATOM 3162 O O . LYS B 1 80 ? 2.398 10.539 -13.711 1 94.69 80 LYS B O 1
ATOM 3167 N N . ASP B 1 81 ? 4.574 9.977 -13.938 1 92.75 81 ASP B N 1
ATOM 3168 C CA . ASP B 1 81 ? 4.875 10.961 -12.898 1 92.75 81 ASP B CA 1
ATOM 3169 C C . ASP B 1 81 ? 5.062 12.352 -13.5 1 92.75 81 ASP B C 1
ATOM 3171 O O . ASP B 1 81 ? 4.875 12.547 -14.703 1 92.75 81 ASP B O 1
ATOM 3175 N N . ASN B 1 82 ? 5.422 13.297 -12.641 1 88.94 82 ASN B N 1
ATOM 3176 C CA . ASN B 1 82 ? 5.484 14.695 -13.062 1 88.94 82 ASN B CA 1
ATOM 3177 C C . ASN B 1 82 ? 6.609 14.914 -14.07 1 88.94 82 ASN B C 1
ATOM 3179 O O . ASN B 1 82 ? 6.633 15.93 -14.766 1 88.94 82 ASN B O 1
ATOM 3183 N N . SER B 1 83 ? 7.555 14.023 -14.164 1 88.5 83 SER B N 1
ATOM 3184 C CA . SER B 1 83 ? 8.625 14.133 -15.141 1 88.5 83 SER B CA 1
ATOM 3185 C C . SER B 1 83 ? 8.281 13.398 -16.438 1 88.5 83 SER B C 1
ATOM 3187 O O . SER B 1 83 ? 9.055 13.414 -17.391 1 88.5 83 SER B O 1
ATOM 3189 N N . GLY B 1 84 ? 7.191 12.703 -16.375 1 91.69 84 GLY B N 1
ATOM 3190 C CA . GLY B 1 84 ? 6.766 11.953 -17.547 1 91.69 84 GLY B CA 1
ATOM 3191 C C . GLY B 1 84 ? 7.211 10.5 -17.531 1 91.69 84 GLY B C 1
ATOM 3192 O O . GLY B 1 84 ? 6.945 9.75 -18.469 1 91.69 84 GLY B O 1
ATOM 3193 N N . GLU B 1 85 ? 7.844 10.164 -16.5 1 92.38 85 GLU B N 1
ATOM 3194 C CA . GLU B 1 85 ? 8.305 8.789 -16.359 1 92.38 85 GLU B CA 1
ATOM 3195 C C . GLU B 1 85 ? 7.133 7.832 -16.141 1 92.38 85 GLU B C 1
ATOM 3197 O O . GLU B 1 85 ? 6.258 8.094 -15.305 1 92.38 85 GLU B O 1
ATOM 3202 N N . ARG B 1 86 ? 7.199 6.719 -16.891 1 94.5 86 ARG B N 1
ATOM 3203 C CA . ARG B 1 86 ? 6.145 5.719 -16.766 1 94.5 86 ARG B CA 1
ATOM 3204 C C . ARG B 1 86 ? 6.379 4.828 -15.547 1 94.5 86 ARG B C 1
ATOM 3206 O O . ARG B 1 86 ? 7.457 4.25 -15.398 1 94.5 86 ARG B O 1
ATOM 3213 N N . LEU B 1 87 ? 5.379 4.742 -14.711 1 96.19 87 LEU B N 1
ATOM 3214 C CA . LEU B 1 87 ? 5.402 3.93 -13.5 1 96.19 87 LEU B CA 1
ATOM 3215 C C . LEU B 1 87 ? 4.234 2.949 -13.477 1 96.19 87 LEU B C 1
ATOM 3217 O O . LEU B 1 87 ? 3.307 3.064 -14.281 1 96.19 87 LEU B O 1
ATOM 3221 N N . ALA B 1 88 ? 4.32 1.973 -12.625 1 96.62 88 ALA B N 1
ATOM 3222 C CA . ALA B 1 88 ? 3.248 0.991 -12.469 1 96.62 88 ALA B CA 1
ATOM 3223 C C . ALA B 1 88 ? 3.016 0.655 -11 1 96.62 88 ALA B C 1
ATOM 3225 O O . ALA B 1 88 ? 3.961 0.612 -10.211 1 96.62 88 ALA B O 1
ATOM 3226 N N . LEU B 1 89 ? 1.729 0.455 -10.641 1 96.69 89 LEU B N 1
ATOM 3227 C CA . LEU B 1 89 ? 1.467 -0.246 -9.383 1 96.69 89 LEU B CA 1
ATOM 3228 C C . LEU B 1 89 ? 1.941 -1.693 -9.469 1 96.69 89 LEU B C 1
ATOM 3230 O O . LEU B 1 89 ? 1.762 -2.355 -10.492 1 96.69 89 LEU B O 1
ATOM 3234 N N . ARG B 1 90 ? 2.498 -2.102 -8.375 1 96.12 90 ARG B N 1
ATOM 3235 C CA . ARG B 1 90 ? 2.986 -3.477 -8.391 1 96.12 90 ARG B CA 1
ATOM 3236 C C . ARG B 1 90 ? 1.844 -4.461 -8.625 1 96.12 90 ARG B C 1
ATOM 3238 O O . ARG B 1 90 ? 0.776 -4.336 -8.023 1 96.12 90 ARG B O 1
ATOM 3245 N N . ASN B 1 91 ? 2.055 -5.438 -9.438 1 94.5 91 ASN B N 1
ATOM 3246 C CA . ASN B 1 91 ? 1.07 -6.488 -9.672 1 94.5 91 ASN B CA 1
ATOM 3247 C C . ASN B 1 91 ? 1.658 -7.871 -9.422 1 94.5 91 ASN B C 1
ATOM 3249 O O . ASN B 1 91 ? 0.997 -8.883 -9.656 1 94.5 91 ASN B O 1
ATOM 3253 N N . ASP B 1 92 ? 2.918 -7.871 -8.977 1 94.75 92 ASP B N 1
ATOM 3254 C CA . ASP B 1 92 ? 3.646 -9.086 -8.641 1 94.75 92 ASP B CA 1
ATOM 3255 C C . ASP B 1 92 ? 4.82 -8.789 -7.707 1 94.75 92 ASP B C 1
ATOM 3257 O O . ASP B 1 92 ? 5.816 -8.195 -8.125 1 94.75 92 ASP B O 1
ATOM 3261 N N . ILE B 1 93 ? 4.785 -9.289 -6.543 1 96.44 93 ILE B N 1
ATOM 3262 C CA . ILE B 1 93 ? 5.809 -8.953 -5.555 1 96.44 93 ILE B CA 1
ATOM 3263 C C . ILE B 1 93 ? 7.027 -9.844 -5.754 1 96.44 93 ILE B C 1
ATOM 3265 O O . ILE B 1 93 ? 8.164 -9.43 -5.504 1 96.44 93 ILE B O 1
ATOM 3269 N N . THR B 1 94 ? 6.84 -11.055 -6.277 1 96.06 94 THR B N 1
ATOM 3270 C CA . THR B 1 94 ? 7.949 -11.969 -6.523 1 96.06 94 THR B CA 1
ATOM 3271 C C . THR B 1 94 ? 9.008 -11.312 -7.406 1 96.06 94 THR B C 1
ATOM 3273 O O . THR B 1 94 ? 10.203 -11.367 -7.102 1 96.06 94 THR B O 1
ATOM 3276 N N . SER B 1 95 ? 8.57 -10.711 -8.461 1 94.44 95 SER B N 1
ATOM 3277 C CA . SER B 1 95 ? 9.484 -10.031 -9.367 1 94.44 95 SER B CA 1
ATOM 3278 C C . SER B 1 95 ? 10.305 -8.969 -8.641 1 94.44 95 SER B C 1
ATOM 3280 O O . SER B 1 95 ? 11.508 -8.852 -8.867 1 94.44 95 SER B O 1
ATOM 3282 N N . GLN B 1 96 ? 9.664 -8.234 -7.781 1 95 96 GLN B N 1
ATOM 3283 C CA . GLN B 1 96 ? 10.352 -7.172 -7.051 1 95 96 GLN B CA 1
ATOM 3284 C C . GLN B 1 96 ? 11.367 -7.75 -6.066 1 95 96 GLN B C 1
ATOM 3286 O O . GLN B 1 96 ? 12.461 -7.203 -5.898 1 95 96 GLN B O 1
ATOM 3291 N N . VAL B 1 97 ? 11.008 -8.82 -5.398 1 94.44 97 VAL B N 1
ATOM 3292 C CA . VAL B 1 97 ? 11.898 -9.445 -4.422 1 94.44 97 VAL B CA 1
ATOM 3293 C C . VAL B 1 97 ? 13.156 -9.953 -5.117 1 94.44 97 VAL B C 1
ATOM 3295 O O . VAL B 1 97 ? 14.273 -9.719 -4.652 1 94.44 97 VAL B O 1
ATOM 3298 N N . ILE B 1 98 ? 12.961 -10.609 -6.219 1 92.31 98 ILE B N 1
ATOM 3299 C CA . ILE B 1 98 ? 14.094 -11.172 -6.945 1 92.31 98 ILE B CA 1
ATOM 3300 C C . ILE B 1 98 ? 14.961 -10.047 -7.496 1 92.31 98 ILE B C 1
ATOM 3302 O O . ILE B 1 98 ? 16.188 -10.109 -7.43 1 92.31 98 ILE B O 1
ATOM 3306 N N . LYS B 1 99 ? 14.352 -9.016 -8.047 1 91 99 LYS B N 1
ATOM 3307 C CA . LYS B 1 99 ? 15.07 -7.828 -8.492 1 91 99 LYS B CA 1
ATOM 3308 C C . LYS B 1 99 ? 15.922 -7.246 -7.363 1 91 99 LYS B C 1
ATOM 3310 O O . LYS B 1 99 ? 17.094 -6.914 -7.57 1 91 99 LYS B O 1
ATOM 3315 N N . GLY B 1 100 ? 15.352 -7.113 -6.176 1 87.5 100 GLY B N 1
ATOM 3316 C CA . GLY B 1 100 ? 16.078 -6.598 -5.02 1 87.5 100 GLY B CA 1
ATOM 3317 C C . GLY B 1 100 ? 17.219 -7.496 -4.578 1 87.5 100 GLY B C 1
ATOM 3318 O O . GLY B 1 100 ? 18.281 -7.012 -4.207 1 87.5 100 GLY B O 1
ATOM 3319 N N . TYR B 1 101 ? 17.031 -8.766 -4.559 1 83.81 101 TYR B N 1
ATOM 3320 C CA . TYR B 1 101 ? 18.047 -9.75 -4.18 1 83.81 101 TYR B CA 1
ATOM 3321 C C . TYR B 1 101 ? 19.25 -9.664 -5.098 1 83.81 101 TYR B C 1
ATOM 3323 O O . TYR B 1 101 ? 20.391 -9.648 -4.629 1 83.81 101 TYR B O 1
ATOM 3331 N N . VAL B 1 102 ? 18.984 -9.609 -6.34 1 83.06 102 VAL B N 1
ATOM 3332 C CA . VAL B 1 102 ? 20.062 -9.617 -7.32 1 83.06 102 VAL B CA 1
ATOM 3333 C C . VAL B 1 102 ? 20.891 -8.344 -7.188 1 83.06 102 VAL B C 1
ATOM 3335 O O . VAL B 1 102 ? 22.109 -8.367 -7.379 1 83.06 102 VAL B O 1
ATOM 3338 N N . ARG B 1 103 ? 20.188 -7.305 -6.887 1 77.75 103 ARG B N 1
ATOM 3339 C CA . ARG B 1 103 ? 20.891 -6.047 -6.684 1 77.75 103 ARG B CA 1
ATOM 3340 C C . ARG B 1 103 ? 21.828 -6.133 -5.484 1 77.75 103 ARG B C 1
ATOM 3342 O O . ARG B 1 103 ? 22.922 -5.566 -5.508 1 77.75 103 ARG B O 1
ATOM 3349 N N . GLN B 1 104 ? 21.422 -6.836 -4.504 1 71.75 104 GLN B N 1
ATOM 3350 C CA . GLN B 1 104 ? 22.219 -6.949 -3.283 1 71.75 104 GLN B CA 1
ATOM 3351 C C . GLN B 1 104 ? 23.391 -7.914 -3.477 1 71.75 104 GLN B C 1
ATOM 3353 O O . GLN B 1 104 ? 24.469 -7.703 -2.922 1 71.75 104 GLN B O 1
ATOM 3358 N N . ILE B 1 105 ? 23.188 -9.062 -4.059 1 64.62 105 ILE B N 1
ATOM 3359 C CA . ILE B 1 105 ? 24.234 -10.07 -4.234 1 64.62 105 ILE B CA 1
ATOM 3360 C C . ILE B 1 105 ? 25.266 -9.57 -5.238 1 64.62 105 ILE B C 1
ATOM 3362 O O . ILE B 1 105 ? 26.453 -9.93 -5.156 1 64.62 105 ILE B O 1
ATOM 3366 N N . SER B 1 106 ? 24.859 -9.008 -6.305 1 56.84 106 SER B N 1
ATOM 3367 C CA . SER B 1 106 ? 25.859 -8.5 -7.227 1 56.84 106 SER B CA 1
ATOM 3368 C C . SER B 1 106 ? 26.922 -7.672 -6.492 1 56.84 106 SER B C 1
ATOM 3370 O O . SER B 1 106 ? 28.062 -7.602 -6.922 1 56.84 106 SER B O 1
ATOM 3372 N N . GLU B 1 107 ? 26.5 -7.121 -5.391 1 54.09 107 GLU B N 1
ATOM 3373 C CA . GLU B 1 107 ? 27.438 -6.309 -4.629 1 54.09 107 GLU B CA 1
ATOM 3374 C C . GLU B 1 107 ? 28.281 -7.168 -3.688 1 54.09 107 GLU B C 1
ATOM 3376 O O . GLU B 1 107 ? 29.391 -6.793 -3.318 1 54.09 107 GLU B O 1
ATOM 3381 N N . LYS B 1 108 ? 27.609 -8.18 -3.072 1 52.69 108 LYS B N 1
ATOM 3382 C CA . LYS B 1 108 ? 28.344 -8.945 -2.072 1 52.69 108 LYS B CA 1
ATOM 3383 C C . LYS B 1 108 ? 28.703 -10.328 -2.596 1 52.69 108 LYS B C 1
ATOM 3385 O O . LYS B 1 108 ? 28.172 -10.781 -3.604 1 52.69 108 LYS B O 1
ATOM 3390 N N . SER B 1 109 ? 29.547 -11.086 -1.928 1 46.66 109 SER B N 1
ATOM 3391 C CA . SER B 1 109 ? 30.172 -12.406 -2.031 1 46.66 109 SER B CA 1
ATOM 3392 C C . SER B 1 109 ? 29.125 -13.508 -1.926 1 46.66 109 SER B C 1
ATOM 3394 O O . SER B 1 109 ? 28.281 -13.484 -1.027 1 46.66 109 SER B O 1
ATOM 3396 N N . GLY B 1 110 ? 28.875 -14.383 -2.875 1 58.06 110 GLY B N 1
ATOM 3397 C CA . GLY B 1 110 ? 28.359 -15.719 -3.148 1 58.06 110 GLY B CA 1
ATOM 3398 C C . GLY B 1 110 ? 26.859 -15.812 -3.107 1 58.06 110 GLY B C 1
ATOM 3399 O O . GLY B 1 110 ? 26.188 -14.891 -2.641 1 58.06 110 GLY B O 1
ATOM 3400 N N . GLN B 1 111 ? 26.203 -16.734 -3.877 1 67.56 111 GLN B N 1
ATOM 3401 C CA . GLN B 1 111 ? 24.797 -17.094 -4.035 1 67.56 111 GLN B CA 1
ATOM 3402 C C . GLN B 1 111 ? 24.25 -17.766 -2.785 1 67.56 111 GLN B C 1
ATOM 3404 O O . GLN B 1 111 ? 23.859 -18.938 -2.83 1 67.56 111 GLN B O 1
ATOM 3409 N N . LYS B 1 112 ? 24.266 -17.031 -1.618 1 80.69 112 LYS B N 1
ATOM 3410 C CA . LYS B 1 112 ? 23.75 -17.594 -0.366 1 80.69 112 LYS B CA 1
ATOM 3411 C C . LYS B 1 112 ? 22.234 -17.703 -0.396 1 80.69 112 LYS B C 1
ATOM 3413 O O . LYS B 1 112 ? 21.562 -16.844 -0.982 1 80.69 112 LYS B O 1
ATOM 3418 N N . LEU B 1 113 ? 21.781 -18.844 0.206 1 91.06 113 LEU B N 1
ATOM 3419 C CA . LEU B 1 113 ? 20.359 -19.094 0.317 1 91.06 113 LEU B CA 1
ATOM 3420 C C . LEU B 1 113 ? 19.672 -18.047 1.2 1 91.06 113 LEU B C 1
ATOM 3422 O O . LEU B 1 113 ? 20.125 -17.797 2.318 1 91.06 113 LEU B O 1
ATOM 3426 N N . ARG B 1 114 ? 18.672 -17.391 0.688 1 93.62 114 ARG B N 1
ATOM 3427 C CA . ARG B 1 114 ? 17.891 -16.406 1.423 1 93.62 114 ARG B CA 1
ATOM 3428 C C . ARG B 1 114 ? 16.422 -16.766 1.433 1 93.62 114 ARG B C 1
ATOM 3430 O O . ARG B 1 114 ? 15.891 -17.266 0.443 1 93.62 114 ARG B O 1
ATOM 3437 N N . ARG B 1 115 ? 15.758 -16.531 2.551 1 97.31 115 ARG B N 1
ATOM 3438 C CA . ARG B 1 115 ? 14.328 -16.75 2.752 1 97.31 115 ARG B CA 1
ATOM 3439 C C . ARG B 1 115 ? 13.617 -15.461 3.131 1 97.31 115 ARG B C 1
ATOM 3441 O O . ARG B 1 115 ? 13.812 -14.93 4.227 1 97.31 115 ARG B O 1
ATOM 3448 N N . PHE B 1 116 ? 12.797 -14.984 2.238 1 97.5 116 PHE B N 1
ATOM 3449 C CA . PHE B 1 116 ? 12.07 -13.742 2.455 1 97.5 116 PHE B CA 1
ATOM 3450 C C . PHE B 1 116 ? 10.57 -14 2.533 1 97.5 116 PHE B C 1
ATOM 3452 O O . PHE B 1 116 ? 10.078 -14.977 1.973 1 97.5 116 PHE B O 1
ATOM 3459 N N . TYR B 1 117 ? 9.883 -13.164 3.266 1 98.31 117 TYR B N 1
ATOM 3460 C CA . TYR B 1 117 ? 8.43 -13.133 3.129 1 98.31 117 TYR B CA 1
ATOM 3461 C C . TYR B 1 117 ? 7.918 -11.695 3.117 1 98.31 117 TYR B C 1
ATOM 3463 O O . TYR B 1 117 ? 8.648 -10.766 3.467 1 98.31 117 TYR B O 1
ATOM 3471 N N . TYR B 1 118 ? 6.785 -11.539 2.641 1 97.88 118 TYR B N 1
ATOM 3472 C CA . TYR B 1 118 ? 6.098 -10.258 2.623 1 97.88 118 TYR B CA 1
ATOM 3473 C C . TYR B 1 118 ? 4.617 -10.422 2.959 1 97.88 118 TYR B C 1
ATOM 3475 O O . TYR B 1 118 ? 4.074 -11.523 2.857 1 97.88 118 TYR B O 1
ATOM 3483 N N . ALA B 1 119 ? 4.031 -9.43 3.484 1 97.19 119 ALA B N 1
ATOM 3484 C CA . ALA B 1 119 ? 2.596 -9.266 3.682 1 97.19 119 ALA B CA 1
ATOM 3485 C C . ALA B 1 119 ? 2.117 -7.918 3.135 1 97.19 119 ALA B C 1
ATOM 3487 O O . ALA B 1 119 ? 2.283 -6.883 3.783 1 97.19 119 ALA B O 1
ATOM 3488 N N . ALA B 1 120 ? 1.614 -7.941 1.968 1 95.75 120 ALA B N 1
ATOM 3489 C CA . ALA B 1 120 ? 1.312 -6.695 1.274 1 95.75 120 ALA B CA 1
ATOM 3490 C C . ALA B 1 120 ? 0.356 -6.93 0.11 1 95.75 120 ALA B C 1
ATOM 3492 O O . ALA B 1 120 ? 0.241 -8.055 -0.39 1 95.75 120 ALA B O 1
ATOM 3493 N N . PRO B 1 121 ? -0.296 -5.91 -0.335 1 95.06 121 PRO B N 1
ATOM 3494 C CA . PRO B 1 121 ? -1.225 -6.07 -1.457 1 95.06 121 PRO B CA 1
ATOM 3495 C C . PRO B 1 121 ? -0.526 -6.004 -2.814 1 95.06 121 PRO B C 1
ATOM 3497 O O . PRO B 1 121 ? 0.557 -5.422 -2.928 1 95.06 121 PRO B O 1
ATOM 3500 N N . VAL B 1 122 ? -1.119 -6.613 -3.812 1 95.25 122 VAL B N 1
ATOM 3501 C CA . VAL B 1 122 ? -0.854 -6.387 -5.23 1 95.25 122 VAL B CA 1
ATOM 3502 C C . VAL B 1 122 ? -2.113 -5.859 -5.914 1 95.25 122 VAL B C 1
ATOM 3504 O O . VAL B 1 122 ? -3.217 -5.988 -5.379 1 95.25 122 VAL B O 1
ATOM 3507 N N . TYR B 1 123 ? -1.905 -5.285 -7.078 1 94.69 123 TYR B N 1
ATOM 3508 C CA . TYR B 1 123 ? -3.01 -4.629 -7.77 1 94.69 123 TYR B CA 1
ATOM 3509 C C . TYR B 1 123 ? -3.129 -5.129 -9.203 1 94.69 123 TYR B C 1
ATOM 3511 O O . TYR B 1 123 ? -2.133 -5.207 -9.93 1 94.69 123 TYR B O 1
ATOM 3519 N N . LYS B 1 124 ? -4.32 -5.449 -9.562 1 92.38 124 LYS B N 1
ATOM 3520 C CA . LYS B 1 124 ? -4.59 -5.914 -10.922 1 92.38 124 LYS B CA 1
ATOM 3521 C C . LYS B 1 124 ? -5.75 -5.141 -11.539 1 92.38 124 LYS B C 1
ATOM 3523 O O . LYS B 1 124 ? -6.836 -5.062 -10.961 1 92.38 124 LYS B O 1
ATOM 3528 N N . ASP B 1 125 ? -5.48 -4.586 -12.672 1 93.06 125 ASP B N 1
ATOM 3529 C CA . ASP B 1 125 ? -6.5 -3.842 -13.406 1 93.06 125 ASP B CA 1
ATOM 3530 C C . ASP B 1 125 ? -7.418 -4.785 -14.18 1 93.06 125 ASP B C 1
ATOM 3532 O O . ASP B 1 125 ? -7.332 -4.875 -15.406 1 93.06 125 ASP B O 1
ATOM 3536 N N . VAL B 1 126 ? -8.312 -5.391 -13.445 1 85.5 126 VAL B N 1
ATOM 3537 C CA . VAL B 1 126 ? -9.25 -6.324 -14.062 1 85.5 126 VAL B CA 1
ATOM 3538 C C . VAL B 1 126 ? -10.523 -5.586 -14.469 1 85.5 126 VAL B C 1
ATOM 3540 O O . VAL B 1 126 ? -10.875 -4.574 -13.859 1 85.5 126 VAL B O 1
ATOM 3543 N N . ARG B 1 127 ? -11.086 -6.062 -15.414 1 74.5 127 ARG B N 1
ATOM 3544 C CA . ARG B 1 127 ? -12.297 -5.43 -15.93 1 74.5 127 ARG B CA 1
ATOM 3545 C C . ARG B 1 127 ? -13.461 -5.617 -14.961 1 74.5 127 ARG B C 1
ATOM 3547 O O . ARG B 1 127 ? -13.508 -6.602 -14.219 1 74.5 127 ARG B O 1
ATOM 3554 N N . LYS B 1 128 ? -14.391 -4.617 -14.805 1 65.5 128 LYS B N 1
ATOM 3555 C CA . LYS B 1 128 ? -15.508 -4.492 -13.875 1 65.5 128 LYS B CA 1
ATOM 3556 C C . LYS B 1 128 ? -16.359 -5.758 -13.883 1 65.5 128 LYS B C 1
ATOM 3558 O O . LYS B 1 128 ? -16.906 -6.145 -12.844 1 65.5 128 LYS B O 1
ATOM 3563 N N . ASN B 1 129 ? -16.406 -6.543 -14.898 1 59.69 129 ASN B N 1
ATOM 3564 C CA . ASN B 1 129 ? -17.297 -7.699 -14.961 1 59.69 129 ASN B CA 1
ATOM 3565 C C . ASN B 1 129 ? -16.578 -8.977 -14.523 1 59.69 129 ASN B C 1
ATOM 3567 O O . ASN B 1 129 ? -17.188 -10.055 -14.523 1 59.69 129 ASN B O 1
ATOM 3571 N N . TYR B 1 130 ? -15.5 -8.758 -13.977 1 59.19 130 TYR B N 1
ATOM 3572 C CA . TYR B 1 130 ? -14.773 -9.898 -13.422 1 59.19 130 TYR B CA 1
ATOM 3573 C C . TYR B 1 130 ? -14.766 -9.844 -11.898 1 59.19 130 TYR B C 1
ATOM 3575 O O . TYR B 1 130 ? -14.477 -8.805 -11.312 1 59.19 130 TYR B O 1
ATOM 3583 N N . PRO B 1 131 ? -15.398 -10.727 -11.266 1 61.06 131 PRO B N 1
ATOM 3584 C CA . PRO B 1 131 ? -15.539 -10.742 -9.805 1 61.06 131 PRO B CA 1
ATOM 3585 C C . PRO B 1 131 ? -14.195 -10.805 -9.086 1 61.06 131 PRO B C 1
ATOM 3587 O O . PRO B 1 131 ? -14.023 -11.594 -8.156 1 61.06 131 PRO B O 1
ATOM 3590 N N . LEU B 1 132 ? -13.172 -10.305 -9.734 1 66 132 LEU B N 1
ATOM 3591 C CA . LEU B 1 132 ? -11.898 -10.359 -9.031 1 66 132 LEU B CA 1
ATOM 3592 C C . LEU B 1 132 ? -11.57 -9.008 -8.398 1 66 132 LEU B C 1
ATOM 3594 O O . LEU B 1 132 ? -11.891 -7.961 -8.953 1 66 132 LEU B O 1
ATOM 3598 N N . PRO B 1 133 ? -10.992 -9.156 -7.27 1 78.5 133 PRO B N 1
ATOM 3599 C CA . PRO B 1 133 ? -10.562 -7.918 -6.617 1 78.5 133 PRO B CA 1
ATOM 3600 C C . PRO B 1 133 ? -9.391 -7.25 -7.328 1 78.5 133 PRO B C 1
ATOM 3602 O O . PRO B 1 133 ? -8.602 -7.926 -7.988 1 78.5 133 PRO B O 1
ATOM 3605 N N . ARG B 1 134 ? -9.406 -5.977 -7.324 1 91.75 134 ARG B N 1
ATOM 3606 C CA . ARG B 1 134 ? -8.305 -5.219 -7.914 1 91.75 134 ARG B CA 1
ATOM 3607 C C . ARG B 1 134 ? -7.188 -4.996 -6.895 1 91.75 134 ARG B C 1
ATOM 3609 O O . ARG B 1 134 ? -6.059 -4.672 -7.266 1 91.75 134 ARG B O 1
ATOM 3616 N N . GLU B 1 135 ? -7.527 -5.062 -5.668 1 91.75 135 GLU B N 1
ATOM 3617 C CA . GLU B 1 135 ? -6.578 -5.055 -4.555 1 91.75 135 GLU B CA 1
ATOM 3618 C C . GLU B 1 135 ? -6.551 -6.402 -3.842 1 91.75 135 GLU B C 1
ATOM 3620 O O . GLU B 1 135 ? -7.547 -6.816 -3.246 1 91.75 135 GLU B O 1
ATOM 3625 N N . ILE B 1 136 ? -5.426 -7.098 -3.91 1 92.25 136 ILE B N 1
ATOM 3626 C CA . ILE B 1 136 ? -5.281 -8.445 -3.373 1 92.25 136 ILE B CA 1
ATOM 3627 C C . ILE B 1 136 ? -4.215 -8.453 -2.277 1 92.25 136 ILE B C 1
ATOM 3629 O O . ILE B 1 136 ? -3.029 -8.266 -2.557 1 92.25 136 ILE B O 1
ATOM 3633 N N . TYR B 1 137 ? -4.617 -8.68 -1.052 1 93.69 137 TYR B N 1
ATOM 3634 C CA . TYR B 1 137 ? -3.662 -8.766 0.047 1 93.69 137 TYR B CA 1
ATOM 3635 C C . TYR B 1 137 ? -3.027 -10.148 0.118 1 93.69 137 TYR B C 1
ATOM 3637 O O . TYR B 1 137 ? -3.727 -11.148 0.298 1 93.69 137 TYR B O 1
ATOM 3645 N N . GLN B 1 138 ? -1.737 -10.148 0.008 1 96.38 138 GLN B N 1
ATOM 3646 C CA . GLN B 1 138 ? -1.037 -11.43 -0.089 1 96.38 138 GLN B CA 1
ATOM 3647 C C . GLN B 1 138 ? -0.053 -11.602 1.063 1 96.38 138 GLN B C 1
ATOM 3649 O O . GLN B 1 138 ? 0.533 -10.633 1.541 1 96.38 138 GLN B O 1
ATOM 3654 N N . ILE B 1 139 ? 0.062 -12.828 1.444 1 97.69 139 ILE B N 1
ATOM 3655 C CA . ILE B 1 139 ? 1.232 -13.297 2.18 1 97.69 139 ILE B CA 1
ATOM 3656 C C . ILE B 1 139 ? 2.078 -14.203 1.284 1 97.69 139 ILE B C 1
ATOM 3658 O O . ILE B 1 139 ? 1.584 -15.203 0.759 1 97.69 139 ILE B O 1
ATOM 3662 N N . GLY B 1 140 ? 3.303 -13.82 1.1 1 98.12 140 GLY B N 1
ATOM 3663 C CA . GLY B 1 140 ? 4.137 -14.602 0.197 1 98.12 140 GLY B CA 1
ATOM 3664 C C . GLY B 1 140 ? 5.508 -14.906 0.767 1 98.12 140 GLY B C 1
ATOM 3665 O O . GLY B 1 140 ? 5.984 -14.203 1.662 1 98.12 140 GLY B O 1
ATOM 3666 N N . CYS B 1 141 ? 6.066 -15.945 0.289 1 98.62 141 CYS B N 1
ATOM 3667 C CA . CYS B 1 141 ? 7.41 -16.391 0.631 1 98.62 141 CYS B CA 1
ATOM 3668 C C . CYS B 1 141 ? 8.258 -16.594 -0.623 1 98.62 141 CYS B C 1
ATOM 3670 O O . CYS B 1 141 ? 7.758 -17.078 -1.639 1 98.62 141 CYS B O 1
ATOM 3672 N N . GLU B 1 142 ? 9.469 -16.156 -0.521 1 97.88 142 GLU B N 1
ATOM 3673 C CA . GLU B 1 142 ? 10.438 -16.328 -1.6 1 97.88 142 GLU B CA 1
ATOM 3674 C C . GLU B 1 142 ? 11.734 -16.938 -1.082 1 97.88 142 GLU B C 1
ATOM 3676 O O . GLU B 1 142 ? 12.289 -16.469 -0.078 1 97.88 142 GLU B O 1
ATOM 3681 N N . VAL B 1 143 ? 12.164 -17.938 -1.725 1 97.44 143 VAL B N 1
ATOM 3682 C CA . VAL B 1 143 ? 13.461 -18.547 -1.438 1 97.44 143 VAL B CA 1
ATOM 3683 C C . VAL B 1 143 ? 14.367 -18.438 -2.662 1 97.44 143 VAL B C 1
ATOM 3685 O O . VAL B 1 143 ? 13.984 -18.844 -3.764 1 97.44 143 VAL B O 1
ATOM 3688 N N . VAL B 1 144 ? 15.531 -17.922 -2.459 1 94.5 144 VAL B N 1
ATOM 3689 C CA . VAL B 1 144 ? 16.438 -17.703 -3.58 1 94.5 144 VAL B CA 1
ATOM 3690 C C . VAL B 1 144 ? 17.875 -18.062 -3.164 1 94.5 144 VAL B C 1
ATOM 3692 O O . VAL B 1 144 ? 18.266 -17.844 -2.014 1 94.5 144 VAL B O 1
ATOM 3695 N N . GLY B 1 145 ? 18.656 -18.547 -4.145 1 91.69 145 GLY B N 1
ATOM 3696 C CA . GLY B 1 145 ? 20.031 -18.906 -3.9 1 91.69 145 GLY B CA 1
ATOM 3697 C C . GLY B 1 145 ? 20.328 -20.375 -4.152 1 91.69 145 GLY B C 1
ATOM 3698 O O . GLY B 1 145 ? 19.578 -21.047 -4.852 1 91.69 145 GLY B O 1
ATOM 3699 N N . GLU B 1 146 ? 21.406 -20.844 -3.59 1 88.56 146 GLU B N 1
ATOM 3700 C CA . GLU B 1 146 ? 21.844 -22.219 -3.799 1 88.56 146 GLU B CA 1
ATOM 3701 C C . GLU B 1 146 ? 20.859 -23.219 -3.189 1 88.56 146 GLU B C 1
ATOM 3703 O O . GLU B 1 146 ? 20.453 -23.062 -2.033 1 88.56 146 GLU B O 1
ATOM 3708 N N . LYS B 1 147 ? 20.375 -24.156 -3.959 1 91.25 147 LYS B N 1
ATOM 3709 C CA . LYS B 1 147 ? 19.516 -25.266 -3.555 1 91.25 147 LYS B CA 1
ATOM 3710 C C . LYS B 1 147 ? 18.141 -24.781 -3.131 1 91.25 147 LYS B C 1
ATOM 3712 O O . LYS B 1 147 ? 17.484 -25.391 -2.293 1 91.25 147 LYS B O 1
ATOM 3717 N N . ALA B 1 148 ? 17.75 -23.641 -3.605 1 94.56 148 ALA B N 1
ATOM 3718 C CA . ALA B 1 148 ? 16.438 -23.094 -3.25 1 94.56 148 ALA B CA 1
ATOM 3719 C C . ALA B 1 148 ? 15.312 -24.031 -3.656 1 94.56 148 ALA B C 1
ATOM 3721 O O . ALA B 1 148 ? 14.297 -24.141 -2.965 1 94.56 148 ALA B O 1
ATOM 3722 N N . SER B 1 149 ? 15.492 -24.781 -4.707 1 93.19 149 SER B N 1
ATOM 3723 C CA . SER B 1 149 ? 14.445 -25.641 -5.234 1 93.19 149 SER B CA 1
ATOM 3724 C C . SER B 1 149 ? 14.102 -26.75 -4.246 1 93.19 149 SER B C 1
ATOM 3726 O O . SER B 1 149 ? 12.969 -27.25 -4.23 1 93.19 149 SER B O 1
ATOM 3728 N N . ALA B 1 150 ? 15.039 -27.109 -3.443 1 94.06 150 ALA B N 1
ATOM 3729 C CA . ALA B 1 150 ? 14.836 -28.156 -2.453 1 94.06 150 ALA B CA 1
ATOM 3730 C C . ALA B 1 150 ? 13.82 -27.734 -1.402 1 94.06 150 ALA B C 1
ATOM 3732 O O . ALA B 1 150 ? 13.266 -28.578 -0.689 1 94.06 150 ALA B O 1
ATOM 3733 N N . GLU B 1 151 ? 13.508 -26.469 -1.36 1 95.75 151 GLU B N 1
ATOM 3734 C CA . GLU B 1 151 ? 12.617 -25.938 -0.33 1 95.75 151 GLU B CA 1
ATOM 3735 C C . GLU B 1 151 ? 11.164 -25.906 -0.811 1 95.75 151 GLU B C 1
ATOM 3737 O O . GLU B 1 151 ? 10.258 -25.594 -0.041 1 95.75 151 GLU B O 1
ATOM 3742 N N . LEU B 1 152 ? 10.875 -26.297 -2.018 1 96.62 152 LEU B N 1
ATOM 3743 C CA . LEU B 1 152 ? 9.523 -26.188 -2.564 1 96.62 152 LEU B CA 1
ATOM 3744 C C . LEU B 1 152 ? 8.531 -27 -1.749 1 96.62 152 LEU B C 1
ATOM 3746 O O . LEU B 1 152 ? 7.41 -26.562 -1.495 1 96.62 152 LEU B O 1
ATOM 3750 N N . GLY B 1 153 ? 8.938 -28.203 -1.379 1 95.44 153 GLY B N 1
ATOM 3751 C CA . GLY B 1 153 ? 8.078 -29.016 -0.522 1 95.44 153 GLY B CA 1
ATOM 3752 C C . GLY B 1 153 ? 7.711 -28.312 0.774 1 95.44 153 GLY B C 1
ATOM 3753 O O . GLY B 1 153 ? 6.562 -28.359 1.212 1 95.44 153 GLY B O 1
ATOM 3754 N N . ARG B 1 154 ? 8.68 -27.703 1.38 1 95.81 154 ARG B N 1
ATOM 3755 C CA . ARG B 1 154 ? 8.469 -26.938 2.611 1 95.81 154 ARG B CA 1
ATOM 3756 C C . ARG B 1 154 ? 7.508 -25.781 2.383 1 95.81 154 ARG B C 1
ATOM 3758 O O . ARG B 1 154 ? 6.66 -25.5 3.232 1 95.81 154 ARG B O 1
ATOM 3765 N N . LEU B 1 155 ? 7.625 -25.125 1.288 1 97.75 155 LEU B N 1
ATOM 3766 C CA . LEU B 1 155 ? 6.762 -24 0.958 1 97.75 155 LEU B CA 1
ATOM 3767 C C . LEU B 1 155 ? 5.316 -24.453 0.799 1 97.75 155 LEU B C 1
ATOM 3769 O O . LEU B 1 155 ? 4.395 -23.766 1.258 1 97.75 155 LEU B O 1
ATOM 3773 N N . ILE B 1 156 ? 5.129 -25.547 0.149 1 97.44 156 ILE B N 1
ATOM 3774 C CA . ILE B 1 156 ? 3.791 -26.125 0.037 1 97.44 156 ILE B CA 1
ATOM 3775 C C . ILE B 1 156 ? 3.23 -26.406 1.43 1 97.44 156 ILE B C 1
ATOM 3777 O O . ILE B 1 156 ? 2.07 -26.094 1.712 1 97.44 156 ILE B O 1
ATOM 3781 N N . ALA B 1 157 ? 4.047 -26.922 2.32 1 97.25 157 ALA B N 1
ATOM 3782 C CA . ALA B 1 157 ? 3.631 -27.234 3.682 1 97.25 157 ALA B CA 1
ATOM 3783 C C . ALA B 1 157 ? 3.27 -25.969 4.457 1 97.25 157 ALA B C 1
ATOM 3785 O O . ALA B 1 157 ? 2.295 -25.969 5.215 1 97.25 157 ALA B O 1
ATOM 3786 N N . ILE B 1 158 ? 4.051 -24.953 4.332 1 97.81 158 ILE B N 1
ATOM 3787 C CA . ILE B 1 158 ? 3.793 -23.688 5.016 1 97.81 158 ILE B CA 1
ATOM 3788 C C . ILE B 1 158 ? 2.455 -23.109 4.551 1 97.81 158 ILE B C 1
ATOM 3790 O O . ILE B 1 158 ? 1.647 -22.672 5.367 1 97.81 158 ILE B O 1
ATOM 3794 N N . SER B 1 159 ? 2.252 -23.125 3.254 1 97.69 159 SER B N 1
ATOM 3795 C CA . SER B 1 159 ? 0.983 -22.656 2.707 1 97.69 159 SER B CA 1
ATOM 3796 C C . SER B 1 159 ? -0.19 -23.438 3.285 1 97.69 159 SER B C 1
ATOM 3798 O O . SER B 1 159 ? -1.196 -22.859 3.689 1 97.69 159 SER B O 1
ATOM 3800 N N . ASP B 1 160 ? -0.061 -24.703 3.338 1 97.44 160 ASP B N 1
ATOM 3801 C CA . ASP B 1 160 ? -1.101 -25.562 3.896 1 97.44 160 ASP B CA 1
ATOM 3802 C C . ASP B 1 160 ? -1.312 -25.281 5.379 1 97.44 160 ASP B C 1
ATOM 3804 O O . ASP B 1 160 ? -2.449 -25.25 5.859 1 97.44 160 ASP B O 1
ATOM 3808 N N . GLU B 1 161 ? -0.252 -25.125 6.098 1 97.56 161 GLU B N 1
ATOM 3809 C CA . GLU B 1 161 ? -0.317 -24.828 7.527 1 97.56 161 GLU B CA 1
ATOM 3810 C C . GLU B 1 161 ? -1.094 -23.547 7.785 1 97.56 161 GLU B C 1
ATOM 3812 O O . GLU B 1 161 ? -1.927 -23.484 8.695 1 97.56 161 GLU B O 1
ATOM 3817 N N . ILE B 1 162 ? -0.848 -22.531 7.02 1 98.12 162 ILE B N 1
ATOM 3818 C CA . ILE B 1 162 ? -1.563 -21.266 7.164 1 98.12 162 ILE B CA 1
ATOM 3819 C C . ILE B 1 162 ? -3.057 -21.484 6.941 1 98.12 162 ILE B C 1
ATOM 3821 O O . ILE B 1 162 ? -3.885 -21.031 7.734 1 98.12 162 ILE B O 1
ATOM 3825 N N . LEU B 1 163 ? -3.395 -22.203 5.902 1 97.38 163 LEU B N 1
ATOM 3826 C CA . LEU B 1 163 ? -4.797 -22.438 5.578 1 97.38 163 LEU B CA 1
ATOM 3827 C C . LEU B 1 163 ? -5.496 -23.203 6.695 1 97.38 163 LEU B C 1
ATOM 3829 O O . LEU B 1 163 ? -6.633 -22.875 7.059 1 97.38 163 LEU B O 1
ATOM 3833 N N . LYS B 1 164 ? -4.852 -24.141 7.266 1 96.81 164 LYS B N 1
ATOM 3834 C CA . LYS B 1 164 ? -5.434 -24.969 8.32 1 96.81 164 LYS B CA 1
ATOM 3835 C C . LYS B 1 164 ? -5.5 -24.203 9.641 1 96.81 164 LYS B C 1
ATOM 3837 O O . LYS B 1 164 ? -6.555 -24.156 10.281 1 96.81 164 LYS B O 1
ATOM 3842 N N . LYS B 1 165 ? -4.445 -23.547 10.047 1 97.56 165 LYS B N 1
ATOM 3843 C CA . LYS B 1 165 ? -4.336 -23 11.391 1 97.56 165 LYS B CA 1
ATOM 3844 C C . LYS B 1 165 ? -4.98 -21.609 11.477 1 97.56 165 LYS B C 1
ATOM 3846 O O . LYS B 1 165 ? -5.516 -21.234 12.516 1 97.56 165 LYS B O 1
ATOM 3851 N N . VAL B 1 166 ? -4.848 -20.859 10.43 1 97.62 166 VAL B N 1
ATOM 3852 C CA . VAL B 1 166 ? -5.355 -19.5 10.469 1 97.62 166 VAL B CA 1
ATOM 3853 C C . VAL B 1 166 ? -6.82 -19.484 10.039 1 97.62 166 VAL B C 1
ATOM 3855 O O . VAL B 1 166 ? -7.637 -18.766 10.625 1 97.62 166 VAL B O 1
ATOM 3858 N N . PHE B 1 167 ? -7.164 -20.328 9.078 1 95.56 167 PHE B N 1
ATOM 3859 C CA . PHE B 1 167 ? -8.477 -20.172 8.461 1 95.56 167 PHE B CA 1
ATOM 3860 C C . PHE B 1 167 ? -9.32 -21.422 8.664 1 95.56 167 PHE B C 1
ATOM 3862 O O . PHE B 1 167 ? -10.492 -21.469 8.273 1 95.56 167 PHE B O 1
ATOM 3869 N N . SER B 1 168 ? -8.789 -22.484 9.188 1 95.31 168 SER B N 1
ATOM 3870 C CA . SER B 1 168 ? -9.484 -23.75 9.391 1 95.31 168 SER B CA 1
ATOM 3871 C C . SER B 1 168 ? -10.07 -24.281 8.086 1 95.31 168 SER B C 1
ATOM 3873 O O . SER B 1 168 ? -11.219 -24.734 8.047 1 95.31 168 SER B O 1
ATOM 3875 N N . LEU B 1 169 ? -9.289 -24.188 7.078 1 94.06 169 LEU B N 1
ATOM 3876 C CA . LEU B 1 169 ? -9.734 -24.625 5.762 1 94.06 169 LEU B CA 1
ATOM 3877 C C . LEU B 1 169 ? -8.992 -25.891 5.336 1 94.06 169 LEU B C 1
ATOM 3879 O O . LEU B 1 169 ? -7.801 -26.031 5.602 1 94.06 169 LEU B O 1
ATOM 3883 N N . GLN B 1 170 ? -9.719 -26.688 4.672 1 93.19 170 GLN B N 1
ATOM 3884 C CA . GLN B 1 170 ? -9.133 -27.828 3.975 1 93.19 170 GLN B CA 1
ATOM 3885 C C . GLN B 1 170 ? -8.945 -27.531 2.488 1 93.19 170 GLN B C 1
ATOM 3887 O O . GLN B 1 170 ? -9.891 -27.141 1.808 1 93.19 170 GLN B O 1
ATOM 3892 N N . ALA B 1 171 ? -7.719 -27.766 2.098 1 95.69 171 ALA B N 1
ATOM 3893 C CA . ALA B 1 171 ? -7.398 -27.406 0.719 1 95.69 171 ALA B CA 1
ATOM 3894 C C . ALA B 1 171 ? -6.785 -28.594 -0.026 1 95.69 171 ALA B C 1
ATOM 3896 O O . ALA B 1 171 ? -6.445 -29.609 0.583 1 95.69 171 ALA B O 1
ATOM 3897 N N . VAL B 1 172 ? -6.863 -28.484 -1.287 1 95.5 172 VAL B N 1
ATOM 3898 C CA . VAL B 1 172 ? -6.176 -29.438 -2.164 1 95.5 172 VAL B CA 1
ATOM 3899 C C . VAL B 1 172 ? -5.184 -28.688 -3.051 1 95.5 172 VAL B C 1
ATOM 3901 O O . VAL B 1 172 ? -5.52 -27.641 -3.627 1 95.5 172 VAL B O 1
ATOM 3904 N N . THR B 1 173 ? -4 -29.203 -3.072 1 96.44 173 THR B N 1
ATOM 3905 C CA . THR B 1 173 ? -2.953 -28.562 -3.857 1 96.44 173 THR B CA 1
ATOM 3906 C C . THR B 1 173 ? -2.66 -29.359 -5.125 1 96.44 173 THR B C 1
ATOM 3908 O O . THR B 1 173 ? -2.326 -30.547 -5.059 1 96.44 173 THR B O 1
ATOM 3911 N N . GLN B 1 174 ? -2.85 -28.688 -6.27 1 95.12 174 GLN B N 1
ATOM 3912 C CA . GLN B 1 174 ? -2.49 -29.219 -7.574 1 95.12 174 GLN B CA 1
ATOM 3913 C C . GLN B 1 174 ? -1.019 -28.969 -7.887 1 95.12 174 GLN B C 1
ATOM 3915 O O . GLN B 1 174 ? -0.546 -27.828 -7.801 1 95.12 174 GLN B O 1
ATOM 3920 N N . ILE B 1 175 ? -0.282 -30.031 -8.227 1 96.06 175 ILE B N 1
ATOM 3921 C CA . ILE B 1 175 ? 1.141 -29.922 -8.523 1 96.06 175 ILE B CA 1
ATOM 3922 C C . ILE B 1 175 ? 1.387 -30.281 -9.992 1 96.06 175 ILE B C 1
ATOM 3924 O O . ILE B 1 175 ? 0.904 -31.297 -10.477 1 96.06 175 ILE B O 1
ATOM 3928 N N . THR B 1 176 ? 2.055 -29.359 -10.68 1 95.19 176 THR B N 1
ATOM 3929 C CA . THR B 1 176 ? 2.381 -29.547 -12.086 1 95.19 176 THR B CA 1
ATOM 3930 C C . THR B 1 176 ? 3.834 -29.172 -12.359 1 95.19 176 THR B C 1
ATOM 3932 O O . THR B 1 176 ? 4.508 -28.609 -11.492 1 95.19 176 THR B O 1
ATOM 3935 N N . GLU B 1 177 ? 4.344 -29.656 -13.445 1 94.25 177 GLU B N 1
ATOM 3936 C CA . GLU B 1 177 ? 5.664 -29.25 -13.93 1 94.25 177 GLU B CA 1
ATOM 3937 C C . GLU B 1 177 ? 5.594 -28.75 -15.367 1 94.25 177 GLU B C 1
ATOM 3939 O O . GLU B 1 177 ? 4.875 -29.312 -16.203 1 94.25 177 GLU B O 1
ATOM 3944 N N . VAL B 1 178 ? 6.324 -27.719 -15.664 1 93.38 178 VAL B N 1
ATOM 3945 C CA . VAL B 1 178 ? 6.086 -26.859 -16.812 1 93.38 178 VAL B CA 1
ATOM 3946 C C . VAL B 1 178 ? 6.508 -27.562 -18.094 1 93.38 178 VAL B C 1
ATOM 3948 O O . VAL B 1 178 ? 6.031 -27.234 -19.188 1 93.38 178 VAL B O 1
ATOM 3951 N N . SER B 1 179 ? 7.391 -28.516 -18.109 1 92.81 179 SER B N 1
ATOM 3952 C CA . SER B 1 179 ? 8.039 -29.062 -19.297 1 92.81 179 SER B CA 1
ATOM 3953 C C . SER B 1 179 ? 7.012 -29.625 -20.281 1 92.81 179 SER B C 1
ATOM 3955 O O . SER B 1 179 ? 7.164 -29.469 -21.484 1 92.81 179 SER B O 1
ATOM 3957 N N . LEU B 1 180 ? 6.016 -30.281 -19.719 1 94.75 180 LEU B N 1
ATOM 3958 C CA . LEU B 1 180 ? 5.031 -30.891 -20.609 1 94.75 180 LEU B CA 1
ATOM 3959 C C . LEU B 1 180 ? 4.25 -29.828 -21.375 1 94.75 180 LEU B C 1
ATOM 3961 O O . LEU B 1 180 ? 4.039 -29.938 -22.578 1 94.75 180 LEU B O 1
ATOM 3965 N N . TYR B 1 181 ? 3.807 -28.812 -20.672 1 96.06 181 TYR B N 1
ATOM 3966 C CA . TYR B 1 181 ? 3.113 -27.719 -21.328 1 96.06 181 TYR B CA 1
ATOM 3967 C C . TYR B 1 181 ? 3.979 -27.109 -22.422 1 96.06 181 TYR B C 1
ATOM 3969 O O . TYR B 1 181 ? 3.506 -26.875 -23.531 1 96.06 181 TYR B O 1
ATOM 3977 N N . ASN B 1 182 ? 5.215 -26.906 -22.125 1 94.12 182 ASN B N 1
ATOM 3978 C CA . ASN B 1 182 ? 6.129 -26.297 -23.094 1 94.12 182 ASN B CA 1
ATOM 3979 C C . ASN B 1 182 ? 6.273 -27.172 -24.328 1 94.12 182 ASN B C 1
ATOM 3981 O O . ASN B 1 182 ? 6.277 -26.656 -25.453 1 94.12 182 ASN B O 1
ATOM 3985 N N . ALA B 1 183 ? 6.445 -28.391 -24.141 1 96 183 ALA B N 1
ATOM 3986 C CA . ALA B 1 183 ? 6.609 -29.312 -25.25 1 96 183 ALA B CA 1
ATOM 3987 C C . ALA B 1 183 ? 5.375 -29.312 -26.156 1 96 183 ALA B C 1
ATOM 3989 O O . ALA B 1 183 ? 5.496 -29.266 -27.375 1 96 183 ALA B O 1
ATOM 3990 N N . PHE B 1 184 ? 4.199 -29.375 -25.531 1 96.81 184 PHE B N 1
ATOM 3991 C CA . PHE B 1 184 ? 2.963 -29.312 -26.297 1 96.81 184 PHE B CA 1
ATOM 3992 C C . PHE B 1 184 ? 2.832 -27.984 -27.016 1 96.81 184 PHE B C 1
ATOM 3994 O O . PHE B 1 184 ? 2.346 -27.922 -28.156 1 96.81 184 PHE B O 1
ATOM 4001 N N . PHE B 1 185 ? 3.207 -26.953 -26.328 1 95.62 185 PHE B N 1
ATOM 4002 C CA . PHE B 1 185 ? 3.072 -25.609 -26.922 1 95.62 185 PHE B CA 1
ATOM 4003 C C . PHE B 1 185 ? 3.961 -25.469 -28.156 1 95.62 185 PHE B C 1
ATOM 4005 O O . PHE B 1 185 ? 3.574 -24.828 -29.125 1 95.62 185 PHE B O 1
ATOM 4012 N N . GLU B 1 186 ? 5.137 -25.969 -28.078 1 95.31 186 GLU B N 1
ATOM 4013 C CA . GLU B 1 186 ? 6.035 -25.938 -29.234 1 95.31 186 GLU B CA 1
ATOM 4014 C C . GLU B 1 186 ? 5.406 -26.656 -30.438 1 95.31 186 GLU B C 1
ATOM 4016 O O . GLU B 1 186 ? 5.586 -26.219 -31.578 1 95.31 186 GLU B O 1
ATOM 4021 N N . ALA B 1 187 ? 4.723 -27.656 -30.188 1 95.56 187 ALA B N 1
ATOM 4022 C CA . ALA B 1 187 ? 4.16 -28.484 -31.25 1 95.56 187 ALA B CA 1
ATOM 4023 C C . ALA B 1 187 ? 2.832 -27.922 -31.75 1 95.56 187 ALA B C 1
ATOM 4025 O O . ALA B 1 187 ? 2.52 -28 -32.938 1 95.56 187 ALA B O 1
ATOM 4026 N N . LEU B 1 188 ? 2.033 -27.391 -30.828 1 96.56 188 LEU B N 1
ATOM 4027 C CA . LEU B 1 188 ? 0.647 -27.094 -31.156 1 96.56 188 LEU B CA 1
ATOM 4028 C C . LEU B 1 188 ? 0.421 -25.578 -31.203 1 96.56 188 LEU B C 1
ATOM 4030 O O . LEU B 1 188 ? -0.568 -25.109 -31.766 1 96.56 188 LEU B O 1
ATOM 4034 N N . GLY B 1 189 ? 1.168 -24.844 -30.438 1 94.5 189 GLY B N 1
ATOM 4035 C CA . GLY B 1 189 ? 1.065 -23.391 -30.453 1 94.5 189 GLY B CA 1
ATOM 4036 C C . GLY B 1 189 ? -0.124 -22.875 -29.672 1 94.5 189 GLY B C 1
ATOM 4037 O O . GLY B 1 189 ? -0.478 -23.422 -28.625 1 94.5 189 GLY B O 1
ATOM 4038 N N . ALA B 1 190 ? -0.707 -21.75 -30.141 1 93.44 190 ALA B N 1
ATOM 4039 C CA . ALA B 1 190 ? -1.747 -20.984 -29.469 1 93.44 190 ALA B CA 1
ATOM 4040 C C . ALA B 1 190 ? -2.988 -21.828 -29.219 1 93.44 190 ALA B C 1
ATOM 4042 O O . ALA B 1 190 ? -3.652 -21.688 -28.188 1 93.44 190 ALA B O 1
ATOM 4043 N N . PRO B 1 191 ? -3.291 -22.703 -30.109 1 95.38 191 PRO B N 1
ATOM 4044 C CA . PRO B 1 191 ? -4.473 -23.531 -29.875 1 95.38 191 PRO B CA 1
ATOM 4045 C C . PRO B 1 191 ? -4.375 -24.344 -28.594 1 95.38 191 PRO B C 1
ATOM 4047 O O . PRO B 1 191 ? -5.391 -24.609 -27.938 1 95.38 191 PRO B O 1
ATOM 4050 N N . LEU B 1 192 ? -3.168 -24.719 -28.172 1 96.19 192 LEU B N 1
ATOM 4051 C CA . LEU B 1 192 ? -2.994 -25.422 -26.906 1 96.19 192 LEU B CA 1
ATOM 4052 C C . LEU B 1 192 ? -3.455 -24.562 -25.75 1 96.19 192 LEU B C 1
ATOM 4054 O O . LEU B 1 192 ? -4.172 -25.031 -24.859 1 96.19 192 LEU B O 1
ATOM 4058 N N . ALA B 1 193 ? -2.953 -23.375 -25.781 1 93.38 193 ALA B N 1
ATOM 4059 C CA . ALA B 1 193 ? -3.279 -22.453 -24.688 1 93.38 193 ALA B CA 1
ATOM 4060 C C . ALA B 1 193 ? -4.789 -22.328 -24.5 1 93.38 193 ALA B C 1
ATOM 4062 O O . ALA B 1 193 ? -5.289 -22.359 -23.375 1 93.38 193 ALA B O 1
ATOM 4063 N N . GLU B 1 194 ? -5.48 -22.25 -25.547 1 94.12 194 GLU B N 1
ATOM 4064 C CA . GLU B 1 194 ? -6.938 -22.156 -25.5 1 94.12 194 GLU B CA 1
ATOM 4065 C C . GLU B 1 194 ? -7.562 -23.422 -24.938 1 94.12 194 GLU B C 1
ATOM 4067 O O . GLU B 1 194 ? -8.445 -23.359 -24.078 1 94.12 194 GLU B O 1
ATOM 4072 N N . ALA B 1 195 ? -7.105 -24.531 -25.406 1 95.69 195 ALA B N 1
ATOM 4073 C CA . ALA B 1 195 ? -7.648 -25.812 -24.984 1 95.69 195 ALA B CA 1
ATOM 4074 C C . ALA B 1 195 ? -7.43 -26.031 -23.484 1 95.69 195 ALA B C 1
ATOM 4076 O O . ALA B 1 195 ? -8.328 -26.484 -22.781 1 95.69 195 ALA B O 1
ATOM 4077 N N . VAL B 1 196 ? -6.262 -25.688 -23.047 1 94.88 196 VAL B N 1
ATOM 4078 C CA . VAL B 1 196 ? -5.895 -25.906 -21.656 1 94.88 196 VAL B CA 1
ATOM 4079 C C . VAL B 1 196 ? -6.633 -24.922 -20.766 1 94.88 196 VAL B C 1
ATOM 4081 O O . VAL B 1 196 ? -7.176 -25.297 -19.719 1 94.88 196 VAL B O 1
ATOM 4084 N N . ALA B 1 197 ? -6.688 -23.656 -21.188 1 89.12 197 ALA B N 1
ATOM 4085 C CA . ALA B 1 197 ? -7.371 -22.625 -20.406 1 89.12 197 ALA B CA 1
ATOM 4086 C C . ALA B 1 197 ? -8.844 -22.969 -20.219 1 89.12 197 ALA B C 1
ATOM 4088 O O . ALA B 1 197 ? -9.406 -22.734 -19.156 1 89.12 197 ALA B O 1
ATOM 4089 N N . ARG B 1 198 ? -9.422 -23.516 -21.219 1 91.69 198 ARG B N 1
ATOM 4090 C CA . ARG B 1 198 ? -10.844 -23.844 -21.172 1 91.69 198 ARG B CA 1
ATOM 4091 C C . ARG B 1 198 ? -11.055 -25.266 -20.656 1 91.69 198 ARG B C 1
ATOM 4093 O O . ARG B 1 198 ? -12.195 -25.719 -20.5 1 91.69 198 ARG B O 1
ATOM 4100 N N . ARG B 1 199 ? -9.992 -25.938 -20.5 1 93.19 199 ARG B N 1
ATOM 4101 C CA . ARG B 1 199 ? -10.055 -27.359 -20.156 1 93.19 199 ARG B CA 1
ATOM 4102 C C . ARG B 1 199 ? -10.938 -28.125 -21.125 1 93.19 199 ARG B C 1
ATOM 4104 O O . ARG B 1 199 ? -11.812 -28.875 -20.719 1 93.19 199 ARG B O 1
ATOM 4111 N N . ASP B 1 200 ? -10.75 -27.812 -22.375 1 96.19 200 ASP B N 1
ATOM 4112 C CA . ASP B 1 200 ? -11.547 -28.359 -23.469 1 96.19 200 ASP B CA 1
ATOM 4113 C C . ASP B 1 200 ? -10.922 -29.656 -24 1 96.19 200 ASP B C 1
ATOM 4115 O O . ASP B 1 200 ? -10.25 -29.641 -25.031 1 96.19 200 ASP B O 1
ATOM 4119 N N . ALA B 1 201 ? -11.367 -30.766 -23.391 1 95 201 ALA B N 1
ATOM 4120 C CA . ALA B 1 201 ? -10.758 -32.062 -23.719 1 95 201 ALA B CA 1
ATOM 4121 C C . ALA B 1 201 ? -11.086 -32.438 -25.156 1 95 201 ALA B C 1
ATOM 4123 O O . ALA B 1 201 ? -10.211 -32.906 -25.891 1 95 201 ALA B O 1
ATOM 4124 N N . PRO B 1 202 ? -12.32 -32.25 -25.625 1 95.69 202 PRO B N 1
ATOM 4125 C CA . PRO B 1 202 ? -12.617 -32.625 -27.016 1 95.69 202 PRO B CA 1
ATOM 4126 C C . PRO B 1 202 ? -11.781 -31.812 -28.016 1 95.69 202 PRO B C 1
ATOM 4128 O O . PRO B 1 202 ? -11.242 -32.375 -28.969 1 95.69 202 PRO B O 1
ATOM 4131 N N . TYR B 1 203 ? -11.719 -30.594 -27.75 1 96.88 203 TYR B N 1
ATOM 4132 C CA . TYR B 1 203 ? -10.922 -29.75 -28.641 1 96.88 203 TYR B CA 1
ATOM 4133 C C . TYR B 1 203 ? -9.453 -30.156 -28.594 1 96.88 203 TYR B C 1
ATOM 4135 O O . TYR B 1 203 ? -8.805 -30.281 -29.641 1 96.88 203 TYR B O 1
ATOM 4143 N N . PHE B 1 204 ? -8.953 -30.359 -27.484 1 97.06 204 PHE B N 1
ATOM 4144 C CA . PHE B 1 204 ? -7.566 -30.797 -27.344 1 97.06 204 PHE B CA 1
ATOM 4145 C C . PHE B 1 204 ? -7.336 -32.125 -28.047 1 97.06 204 PHE B C 1
ATOM 4147 O O . PHE B 1 204 ? -6.32 -32.312 -28.719 1 97.06 204 PHE B O 1
ATOM 4154 N N . GLY B 1 205 ? -8.234 -33.031 -27.906 1 96.31 205 GLY B N 1
ATOM 4155 C CA . GLY B 1 205 ? -8.164 -34.281 -28.625 1 96.31 205 GLY B CA 1
ATOM 4156 C C . GLY B 1 205 ? -8.078 -34.125 -30.125 1 96.31 205 GLY B C 1
ATOM 4157 O O . GLY B 1 205 ? -7.305 -34.812 -30.781 1 96.31 205 GLY B O 1
ATOM 4158 N N . SER B 1 206 ? -8.867 -33.219 -30.594 1 96.81 206 SER B N 1
ATOM 4159 C CA . SER B 1 206 ? -8.844 -32.969 -32.031 1 96.81 206 SER B CA 1
ATOM 4160 C C . SER B 1 206 ? -7.48 -32.438 -32.469 1 96.81 206 SER B C 1
ATOM 4162 O O . SER B 1 206 ? -7.004 -32.781 -33.562 1 96.81 206 SER B O 1
ATOM 4164 N N . LEU B 1 207 ? -6.883 -31.609 -31.656 1 96.94 207 LEU B N 1
ATOM 4165 C CA . LEU B 1 207 ? -5.551 -31.094 -31.953 1 96.94 207 LEU B CA 1
ATOM 4166 C C . LEU B 1 207 ? -4.523 -32.219 -31.984 1 96.94 207 LEU B C 1
ATOM 4168 O O . LEU B 1 207 ? -3.654 -32.25 -32.844 1 96.94 207 LEU B O 1
ATOM 4172 N N . LEU B 1 208 ? -4.621 -33.125 -31.047 1 96.56 208 LEU B N 1
ATOM 4173 C CA . LEU B 1 208 ? -3.707 -34.25 -30.969 1 96.56 208 LEU B CA 1
ATOM 4174 C C . LEU B 1 208 ? -3.809 -35.125 -32.219 1 96.56 208 LEU B C 1
ATOM 4176 O O . LEU B 1 208 ? -2.791 -35.531 -32.781 1 96.56 208 LEU B O 1
ATOM 4180 N N . ALA B 1 209 ? -4.992 -35.344 -32.625 1 95.12 209 ALA B N 1
ATOM 4181 C CA . ALA B 1 209 ? -5.227 -36.188 -33.812 1 95.12 209 ALA B CA 1
ATOM 4182 C C . ALA B 1 209 ? -4.754 -35.5 -35.094 1 95.12 209 ALA B C 1
ATOM 4184 O O . ALA B 1 209 ? -4.047 -36.125 -35.875 1 95.12 209 ALA B O 1
ATOM 4185 N N . GLU B 1 210 ? -5.117 -34.344 -35.219 1 95.25 210 GLU B N 1
ATOM 4186 C CA . GLU B 1 210 ? -4.883 -33.594 -36.469 1 95.25 210 GLU B CA 1
ATOM 4187 C C . GLU B 1 210 ? -3.414 -33.219 -36.594 1 95.25 210 GLU B C 1
ATOM 4189 O O . GLU B 1 210 ? -2.854 -33.281 -37.688 1 95.25 210 GLU B O 1
ATOM 4194 N N . LYS B 1 211 ? -2.83 -32.844 -35.531 1 95.25 211 LYS B N 1
ATOM 4195 C CA . LYS B 1 211 ? -1.521 -32.219 -35.625 1 95.25 211 LYS B CA 1
ATOM 4196 C C . LYS B 1 211 ? -0.409 -33.156 -35.188 1 95.25 211 LYS B C 1
ATOM 4198 O O . LYS B 1 211 ? 0.743 -33 -35.594 1 95.25 211 LYS B O 1
ATOM 4203 N N . LEU B 1 212 ? -0.729 -34.094 -34.344 1 95.12 212 LEU B N 1
ATOM 4204 C CA . LEU B 1 212 ? 0.335 -34.938 -33.844 1 95.12 212 LEU B CA 1
ATOM 4205 C C . LEU B 1 212 ? 0.158 -36.375 -34.312 1 95.12 212 LEU B C 1
ATOM 4207 O O . LEU B 1 212 ? 0.966 -37.25 -33.969 1 95.12 212 LEU B O 1
ATOM 4211 N N . GLY B 1 213 ? -0.944 -36.688 -35 1 91.56 213 GLY B N 1
ATOM 4212 C CA . GLY B 1 213 ? -1.128 -37.969 -35.625 1 91.56 213 GLY B CA 1
ATOM 4213 C C . GLY B 1 213 ? -1.589 -39.031 -34.625 1 91.56 213 GLY B C 1
ATOM 4214 O O . GLY B 1 213 ? -1.474 -40.25 -34.906 1 91.56 213 GLY B O 1
ATOM 4215 N N . VAL B 1 214 ? -2.033 -38.625 -33.562 1 92.5 214 VAL B N 1
ATOM 4216 C CA . VAL B 1 214 ? -2.609 -39.562 -32.594 1 92.5 214 VAL B CA 1
ATOM 4217 C C . VAL B 1 214 ? -3.959 -40.062 -33.125 1 92.5 214 VAL B C 1
ATOM 4219 O O . VAL B 1 214 ? -4.742 -39.281 -33.656 1 92.5 214 VAL B O 1
ATOM 4222 N N . THR B 1 215 ? -4.207 -41.375 -32.969 1 91.25 215 THR B N 1
ATOM 4223 C CA . THR B 1 215 ? -5.492 -41.906 -33.406 1 91.25 215 THR B CA 1
ATOM 4224 C C . THR B 1 215 ? -6.645 -41.25 -32.656 1 91.25 215 THR B C 1
ATOM 4226 O O . THR B 1 215 ? -6.512 -40.938 -31.469 1 91.25 215 THR B O 1
ATOM 4229 N N . THR B 1 216 ? -7.762 -41.094 -33.312 1 86.69 216 THR B N 1
ATOM 4230 C CA . THR B 1 216 ? -8.906 -40.406 -32.719 1 86.69 216 THR B CA 1
ATOM 4231 C C . THR B 1 216 ? -9.328 -41.031 -31.422 1 86.69 216 THR B C 1
ATOM 4233 O O . THR B 1 216 ? -9.625 -40.344 -30.438 1 86.69 216 THR B O 1
ATOM 4236 N N . ALA B 1 217 ? -9.359 -42.312 -31.453 1 84.19 217 ALA B N 1
ATOM 4237 C CA . ALA B 1 217 ? -9.758 -43.031 -30.234 1 84.19 217 ALA B CA 1
ATOM 4238 C C . ALA B 1 217 ? -8.773 -42.781 -29.094 1 84.19 217 ALA B C 1
ATOM 4240 O O . ALA B 1 217 ? -9.188 -42.562 -27.953 1 84.19 217 ALA B O 1
ATOM 4241 N N . SER B 1 218 ? -7.566 -42.719 -29.438 1 91.38 218 SER B N 1
ATOM 4242 C CA . SER B 1 218 ? -6.52 -42.531 -28.453 1 91.38 218 SER B CA 1
ATOM 4243 C C . SER B 1 218 ? -6.422 -41.094 -28.016 1 91.38 218 SER B C 1
ATOM 4245 O O . SER B 1 218 ? -6.082 -40.781 -26.859 1 91.38 218 SER B O 1
ATOM 4247 N N . ALA B 1 219 ? -6.785 -40.25 -28.953 1 94.31 219 ALA B N 1
ATOM 4248 C CA . ALA B 1 219 ? -6.656 -38.812 -28.703 1 94.31 219 ALA B CA 1
ATOM 4249 C C . ALA B 1 219 ? -7.605 -38.344 -27.609 1 94.31 219 ALA B C 1
ATOM 4251 O O . ALA B 1 219 ? -7.238 -37.531 -26.766 1 94.31 219 ALA B O 1
ATOM 4252 N N . SER B 1 220 ? -8.805 -38.844 -27.656 1 92.62 220 SER B N 1
ATOM 4253 C CA . SER B 1 220 ? -9.805 -38.5 -26.656 1 92.62 220 SER B CA 1
ATOM 4254 C C . SER B 1 220 ? -9.383 -38.938 -25.266 1 92.62 220 SER B C 1
ATOM 4256 O O . SER B 1 220 ? -9.461 -38.156 -24.312 1 92.62 220 SER B O 1
ATOM 4258 N N . SER B 1 221 ? -8.984 -40.156 -25.156 1 91.69 221 SER B N 1
ATOM 4259 C CA . SER B 1 221 ? -8.57 -40.688 -23.859 1 91.69 221 SER B CA 1
ATOM 4260 C C . SER B 1 221 ? -7.34 -39.969 -23.328 1 91.69 221 SER B C 1
ATOM 4262 O O . SER B 1 221 ? -7.242 -39.688 -22.141 1 91.69 221 SER B O 1
ATOM 4264 N N . LEU B 1 222 ? -6.449 -39.688 -24.172 1 94.31 222 LEU B N 1
ATOM 4265 C CA . LEU B 1 222 ? -5.23 -39 -23.781 1 94.31 222 LEU B CA 1
ATOM 4266 C C . LEU B 1 222 ? -5.543 -37.562 -23.312 1 94.31 222 LEU B C 1
ATOM 4268 O O . LEU B 1 222 ? -5.027 -37.125 -22.281 1 94.31 222 LEU B O 1
ATOM 4272 N N . ALA B 1 223 ? -6.355 -36.875 -24.062 1 95.81 223 ALA B N 1
ATOM 4273 C CA . ALA B 1 223 ? -6.754 -35.531 -23.703 1 95.81 223 ALA B CA 1
ATOM 4274 C C . ALA B 1 223 ? -7.438 -35.5 -22.344 1 95.81 223 ALA B C 1
ATOM 4276 O O . ALA B 1 223 ? -7.168 -34.625 -21.531 1 95.81 223 ALA B O 1
ATOM 4277 N N . LEU B 1 224 ? -8.328 -36.406 -22.094 1 93.81 224 LEU B N 1
ATOM 4278 C CA . LEU B 1 224 ? -9.047 -36.5 -20.812 1 93.81 224 LEU B CA 1
ATOM 4279 C C . LEU B 1 224 ? -8.086 -36.75 -19.656 1 93.81 224 LEU B C 1
ATOM 4281 O O . LEU B 1 224 ? -8.219 -36.125 -18.594 1 93.81 224 LEU B O 1
ATOM 4285 N N . TRP B 1 225 ? -7.172 -37.625 -19.859 1 94.31 225 TRP B N 1
ATOM 4286 C CA . TRP B 1 225 ? -6.211 -37.938 -18.812 1 94.31 225 TRP B CA 1
ATOM 4287 C C . TRP B 1 225 ? -5.309 -36.75 -18.516 1 94.31 225 TRP B C 1
ATOM 4289 O O . TRP B 1 225 ? -5.008 -36.469 -17.359 1 94.31 225 TRP B O 1
ATOM 4299 N N . LEU B 1 226 ? -4.863 -36.062 -19.5 1 95.31 226 LEU B N 1
ATOM 4300 C CA . LEU B 1 226 ? -3.941 -34.938 -19.344 1 95.31 226 LEU B CA 1
ATOM 4301 C C . LEU B 1 226 ? -4.625 -33.781 -18.656 1 95.31 226 LEU B C 1
ATOM 4303 O O . LEU B 1 226 ? -3.996 -33.062 -17.859 1 95.31 226 LEU B O 1
ATOM 4307 N N . LEU B 1 227 ? -5.914 -33.594 -18.922 1 94.88 227 LEU B N 1
ATOM 4308 C CA . LEU B 1 227 ? -6.617 -32.406 -18.406 1 94.88 227 LEU B CA 1
ATOM 4309 C C . LEU B 1 227 ? -7.402 -32.75 -17.141 1 94.88 227 LEU B C 1
ATOM 4311 O O . LEU B 1 227 ? -7.668 -31.875 -16.312 1 94.88 227 LEU B O 1
ATOM 4315 N N . TYR B 1 228 ? -7.801 -34.031 -17.016 1 92.75 228 TYR B N 1
ATOM 4316 C CA . TYR B 1 228 ? -8.625 -34.469 -15.891 1 92.75 228 TYR B CA 1
ATOM 4317 C C . TYR B 1 228 ? -8.102 -35.75 -15.305 1 92.75 228 TYR B C 1
ATOM 4319 O O . TYR B 1 228 ? -8.828 -36.75 -15.234 1 92.75 228 TYR B O 1
ATOM 4327 N N . PRO B 1 229 ? -6.926 -35.656 -14.773 1 89.12 229 PRO B N 1
ATOM 4328 C CA . PRO B 1 229 ? -6.406 -36.906 -14.211 1 89.12 229 PRO B CA 1
ATOM 4329 C C . PRO B 1 229 ? -7.172 -37.375 -12.977 1 89.12 229 PRO B C 1
ATOM 4331 O O . PRO B 1 229 ? -7.598 -36.531 -12.164 1 89.12 229 PRO B O 1
ATOM 4334 N N . GLN B 1 230 ? -7.441 -38.625 -12.93 1 83.25 230 GLN B N 1
ATOM 4335 C CA . GLN B 1 230 ? -8.008 -39.188 -11.719 1 83.25 230 GLN B CA 1
ATOM 4336 C C . GLN B 1 230 ? -6.91 -39.656 -10.758 1 83.25 230 GLN B C 1
ATOM 4338 O O . GLN B 1 230 ? -5.781 -39.906 -11.18 1 83.25 230 GLN B O 1
ATOM 4343 N N . GLU B 1 231 ? -7.273 -39.656 -9.484 1 76.25 231 GLU B N 1
ATOM 4344 C CA . GLU B 1 231 ? -6.312 -40.094 -8.484 1 76.25 231 GLU B CA 1
ATOM 4345 C C . GLU B 1 231 ? -5.781 -41.5 -8.812 1 76.25 231 GLU B C 1
ATOM 4347 O O . GLU B 1 231 ? -6.559 -42.406 -9.078 1 76.25 231 GLU B O 1
ATOM 4352 N N . ASN B 1 232 ? -4.484 -41.688 -8.906 1 70.44 232 ASN B N 1
ATOM 4353 C CA . ASN B 1 232 ? -3.775 -42.938 -9.117 1 70.44 232 ASN B CA 1
ATOM 4354 C C . ASN B 1 232 ? -4.059 -43.531 -10.5 1 70.44 232 ASN B C 1
ATOM 4356 O O . ASN B 1 232 ? -3.898 -44.719 -10.711 1 70.44 232 ASN B O 1
ATOM 4360 N N . GLU B 1 233 ? -4.523 -42.719 -11.359 1 80.81 233 GLU B N 1
ATOM 4361 C CA . GLU B 1 233 ? -4.762 -43.188 -12.711 1 80.81 233 GLU B CA 1
ATOM 4362 C C . GLU B 1 233 ? -3.457 -43.344 -13.492 1 80.81 233 GLU B C 1
ATOM 4364 O O . GLU B 1 233 ? -2.631 -42.438 -13.5 1 80.81 233 GLU B O 1
ATOM 4369 N N . ALA B 1 234 ? -3.287 -44.469 -14.031 1 82.56 234 ALA B N 1
ATOM 4370 C CA . ALA B 1 234 ? -2.102 -44.688 -14.852 1 82.56 234 ALA B CA 1
ATOM 4371 C C . ALA B 1 234 ? -2.215 -43.969 -16.203 1 82.56 234 ALA B C 1
ATOM 4373 O O . ALA B 1 234 ? -3.32 -43.75 -16.688 1 82.56 234 ALA B O 1
ATOM 4374 N N . ALA B 1 235 ? -1.097 -43.688 -16.766 1 87.75 235 ALA B N 1
ATOM 4375 C CA . ALA B 1 235 ? -1.062 -43.094 -18.094 1 87.75 235 ALA B CA 1
ATOM 4376 C C . ALA B 1 235 ? -1.625 -44.031 -19.141 1 87.75 235 ALA B C 1
ATOM 4378 O O . ALA B 1 235 ? -1.343 -45.25 -19.109 1 87.75 235 ALA B O 1
ATOM 4379 N N . PRO B 1 236 ? -2.416 -43.562 -20 1 88.12 236 PRO B N 1
ATOM 4380 C CA . PRO B 1 236 ? -2.941 -44.406 -21.062 1 88.12 236 PRO B CA 1
ATOM 4381 C C . PRO B 1 236 ? -1.856 -44.875 -22.031 1 88.12 236 PRO B C 1
ATOM 4383 O O . PRO B 1 236 ? -0.839 -44.219 -22.203 1 88.12 236 PRO B O 1
ATOM 4386 N N . ALA B 1 237 ? -2.178 -45.938 -22.672 1 87.5 237 ALA B N 1
ATOM 4387 C CA . ALA B 1 237 ? -1.255 -46.531 -23.641 1 87.5 237 ALA B CA 1
ATOM 4388 C C . ALA B 1 237 ? -0.998 -45.562 -24.781 1 87.5 237 ALA B C 1
ATOM 4390 O O . ALA B 1 237 ? 0.083 -45.562 -25.391 1 87.5 237 ALA B O 1
ATOM 4391 N N . ALA B 1 238 ? -1.936 -44.75 -25.031 1 88.38 238 ALA B N 1
ATOM 4392 C CA . ALA B 1 238 ? -1.896 -43.812 -26.141 1 88.38 238 ALA B CA 1
ATOM 4393 C C . ALA B 1 238 ? -0.729 -42.844 -25.984 1 88.38 238 ALA B C 1
ATOM 4395 O O . ALA B 1 238 ? -0.359 -42.156 -26.938 1 88.38 238 ALA B O 1
ATOM 4396 N N . VAL B 1 239 ? -0.102 -42.75 -24.859 1 92.5 239 VAL B N 1
ATOM 4397 C CA . VAL B 1 239 ? 1.061 -41.906 -24.609 1 92.5 239 VAL B CA 1
ATOM 4398 C C . VAL B 1 239 ? 2.182 -42.281 -25.578 1 92.5 239 VAL B C 1
ATOM 4400 O O . VAL B 1 239 ? 2.949 -41.438 -26.016 1 92.5 239 VAL B O 1
ATOM 4403 N N . ALA B 1 240 ? 2.15 -43.562 -25.938 1 90.44 240 ALA B N 1
ATOM 4404 C CA . ALA B 1 240 ? 3.189 -44.062 -26.828 1 90.44 240 ALA B CA 1
ATOM 4405 C C . ALA B 1 240 ? 3.072 -43.438 -28.219 1 90.44 240 ALA B C 1
ATOM 4407 O O . ALA B 1 240 ? 4.043 -43.406 -28.984 1 90.44 240 ALA B O 1
ATOM 4408 N N . ASP B 1 241 ? 1.946 -42.938 -28.594 1 89.81 241 ASP B N 1
ATOM 4409 C CA . ASP B 1 241 ? 1.692 -42.375 -29.906 1 89.81 241 ASP B CA 1
ATOM 4410 C C . ASP B 1 241 ? 2.213 -40.938 -29.984 1 89.81 241 ASP B C 1
ATOM 4412 O O . ASP B 1 241 ? 2.311 -40.375 -31.078 1 89.81 241 ASP B O 1
ATOM 4416 N N . LEU B 1 242 ? 2.604 -40.375 -28.875 1 94.56 242 LEU B N 1
ATOM 4417 C CA . LEU B 1 2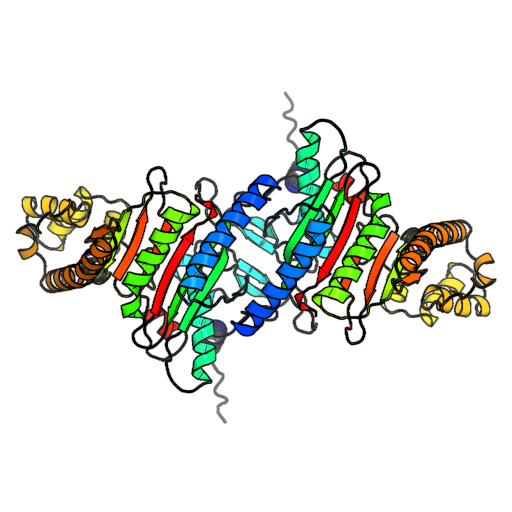42 ? 3.074 -39 -28.859 1 94.56 242 LEU B CA 1
ATOM 4418 C C . LEU B 1 242 ? 4.504 -38.906 -29.375 1 94.56 242 LEU B C 1
ATOM 4420 O O . LEU B 1 242 ? 5.273 -39.875 -29.281 1 94.56 242 LEU B O 1
ATOM 4424 N N . PRO B 1 243 ? 4.77 -37.75 -29.969 1 94.25 243 PRO B N 1
ATOM 4425 C CA . PRO B 1 243 ? 6.16 -37.5 -30.359 1 94.25 243 PRO B CA 1
ATOM 4426 C C . PRO B 1 243 ? 7.141 -37.719 -29.203 1 94.25 243 PRO B C 1
ATOM 4428 O O . PRO B 1 243 ? 6.801 -37.438 -28.047 1 94.25 243 PRO B O 1
ATOM 4431 N N . GLU B 1 244 ? 8.359 -38.094 -29.547 1 94.69 244 GLU B N 1
ATOM 4432 C CA . GLU B 1 244 ? 9.391 -38.438 -28.562 1 94.69 244 GLU B CA 1
ATOM 4433 C C . GLU B 1 244 ? 9.656 -37.281 -27.609 1 94.69 244 GLU B C 1
ATOM 4435 O O . GLU B 1 244 ? 9.797 -37.469 -26.406 1 94.69 244 GLU B O 1
ATOM 4440 N N . ALA B 1 245 ? 9.727 -36.125 -28.141 1 94.94 245 ALA B N 1
ATOM 4441 C CA . ALA B 1 245 ? 10.008 -34.938 -27.328 1 94.94 245 ALA B CA 1
ATOM 4442 C C . ALA B 1 245 ? 8.938 -34.75 -26.25 1 94.94 245 ALA B C 1
ATOM 4444 O O . ALA B 1 245 ? 9.242 -34.375 -25.109 1 94.94 245 ALA B O 1
ATOM 4445 N N . ILE B 1 246 ? 7.711 -35 -26.562 1 96.25 246 ILE B N 1
ATOM 4446 C CA . ILE B 1 246 ? 6.59 -34.844 -25.641 1 96.25 246 ILE B CA 1
ATOM 4447 C C . ILE B 1 246 ? 6.578 -35.969 -24.609 1 96.25 246 ILE B C 1
ATOM 4449 O O . ILE B 1 246 ? 6.316 -35.75 -23.438 1 96.25 246 ILE B O 1
ATOM 4453 N N . ARG B 1 247 ? 6.891 -37.125 -25.016 1 95.88 247 ARG B N 1
ATOM 4454 C CA . ARG B 1 247 ? 6.98 -38.25 -24.094 1 95.88 247 ARG B CA 1
ATOM 4455 C C . ARG B 1 247 ? 8.07 -38.031 -23.047 1 95.88 247 ARG B C 1
ATOM 4457 O O . ARG B 1 247 ? 7.879 -38.312 -21.875 1 95.88 247 ARG B O 1
ATOM 4464 N N . ARG B 1 248 ? 9.156 -37.562 -23.484 1 95.62 248 ARG B N 1
ATOM 4465 C CA . ARG B 1 248 ? 10.25 -37.25 -22.562 1 95.62 248 ARG B CA 1
ATOM 4466 C C . ARG B 1 248 ? 9.844 -36.188 -21.562 1 95.62 248 ARG B C 1
ATOM 4468 O O . ARG B 1 248 ? 10.148 -36.281 -20.375 1 95.62 248 ARG B O 1
ATOM 4475 N N . ALA B 1 249 ? 9.219 -35.156 -22.078 1 95.94 249 ALA B N 1
ATOM 4476 C CA . ALA B 1 249 ? 8.734 -34.094 -21.203 1 95.94 249 ALA B CA 1
ATOM 4477 C C . ALA B 1 249 ? 7.727 -34.625 -20.188 1 95.94 249 ALA B C 1
ATOM 4479 O O . ALA B 1 249 ? 7.727 -34.219 -19.031 1 95.94 249 ALA B O 1
ATOM 4480 N N . LEU B 1 250 ? 6.848 -35.5 -20.641 1 95.06 250 LEU B N 1
ATOM 4481 C CA . LEU B 1 250 ? 5.867 -36.125 -19.766 1 95.06 250 LEU B CA 1
ATOM 4482 C C . LEU B 1 250 ? 6.555 -36.875 -18.641 1 95.06 250 LEU B C 1
ATOM 4484 O O . LEU B 1 250 ? 6.168 -36.781 -17.484 1 95.06 250 LEU B O 1
ATOM 4488 N N . GLN B 1 251 ? 7.551 -37.656 -19 1 93.81 251 GLN B N 1
ATOM 4489 C CA . GLN B 1 251 ? 8.297 -38.438 -18.016 1 93.81 251 GLN B CA 1
ATOM 4490 C C . GLN B 1 251 ? 8.984 -37.531 -17 1 93.81 251 GLN B C 1
ATOM 4492 O O . GLN B 1 251 ? 8.969 -37.781 -15.805 1 93.81 251 GLN B O 1
ATOM 4497 N N . GLN B 1 252 ? 9.539 -36.531 -17.5 1 92.69 252 GLN B N 1
ATOM 4498 C CA . GLN B 1 252 ? 10.195 -35.562 -16.641 1 92.69 252 GLN B CA 1
ATOM 4499 C C . GLN B 1 252 ? 9.203 -34.906 -15.688 1 92.69 252 GLN B C 1
ATOM 4501 O O . GLN B 1 252 ? 9.461 -34.812 -14.484 1 92.69 252 GLN B O 1
ATOM 4506 N N . SER B 1 253 ? 8.148 -34.438 -16.25 1 92.81 253 SER B N 1
ATOM 4507 C CA . SER B 1 253 ? 7.109 -33.781 -15.477 1 92.81 253 SER B CA 1
ATOM 4508 C C . SER B 1 253 ? 6.555 -34.688 -14.391 1 92.81 253 SER B C 1
ATOM 4510 O O . SER B 1 253 ? 6.426 -34.281 -13.234 1 92.81 253 SER B O 1
ATOM 4512 N N . GLU B 1 254 ? 6.227 -35.906 -14.766 1 90.88 254 GLU B N 1
ATOM 4513 C CA . GLU B 1 254 ? 5.695 -36.875 -13.82 1 90.88 254 GLU B CA 1
ATOM 4514 C C . GLU B 1 254 ? 6.672 -37.125 -12.68 1 90.88 254 GLU B C 1
ATOM 4516 O O . GLU B 1 254 ? 6.285 -37.125 -11.508 1 90.88 254 GLU B O 1
ATOM 4521 N N . GLY B 1 255 ? 7.895 -37.312 -12.984 1 91.31 255 GLY B N 1
ATOM 4522 C CA . GLY B 1 255 ? 8.906 -37.594 -11.977 1 91.31 255 GLY B CA 1
ATOM 4523 C C . GLY B 1 255 ? 9.055 -36.469 -10.969 1 91.31 255 GLY B C 1
ATOM 4524 O O . GLY B 1 255 ? 9.031 -36.688 -9.758 1 91.31 255 GLY B O 1
ATOM 4525 N N . ALA B 1 256 ? 9.203 -35.312 -11.477 1 91.69 256 ALA B N 1
ATOM 4526 C CA . ALA B 1 256 ? 9.43 -34.156 -10.633 1 91.69 256 ALA B CA 1
ATOM 4527 C C . ALA B 1 256 ? 8.211 -33.844 -9.773 1 91.69 256 ALA B C 1
ATOM 4529 O O . ALA B 1 256 ? 8.328 -33.594 -8.57 1 91.69 256 ALA B O 1
ATOM 4530 N N . ALA B 1 257 ? 7.066 -33.875 -10.336 1 90.81 257 ALA B N 1
ATOM 4531 C CA . ALA B 1 257 ? 5.828 -33.531 -9.641 1 90.81 257 ALA B CA 1
ATOM 4532 C C . ALA B 1 257 ? 5.461 -34.594 -8.625 1 90.81 257 ALA B C 1
ATOM 4534 O O . ALA B 1 257 ? 5.051 -34.281 -7.504 1 90.81 257 ALA B O 1
ATOM 4535 N N . GLN B 1 258 ? 5.621 -35.781 -9.016 1 87.81 258 GLN B N 1
ATOM 4536 C CA . GLN B 1 258 ? 5.234 -36.906 -8.133 1 87.81 258 GLN B CA 1
ATOM 4537 C C . GLN B 1 258 ? 6.125 -36.938 -6.898 1 87.81 258 GLN B C 1
ATOM 4539 O O . GLN B 1 258 ? 5.668 -37.312 -5.812 1 87.81 258 GLN B O 1
ATOM 4544 N N . ALA B 1 259 ? 7.309 -36.594 -7.062 1 90.44 259 ALA B N 1
ATOM 4545 C CA . ALA B 1 259 ? 8.188 -36.531 -5.898 1 90.44 259 ALA B CA 1
ATOM 4546 C C . ALA B 1 259 ? 7.648 -35.531 -4.871 1 90.44 259 ALA B C 1
ATOM 4548 O O . ALA B 1 259 ? 7.688 -35.812 -3.666 1 90.44 259 ALA B O 1
ATOM 4549 N N . LYS B 1 260 ? 7.137 -34.438 -5.344 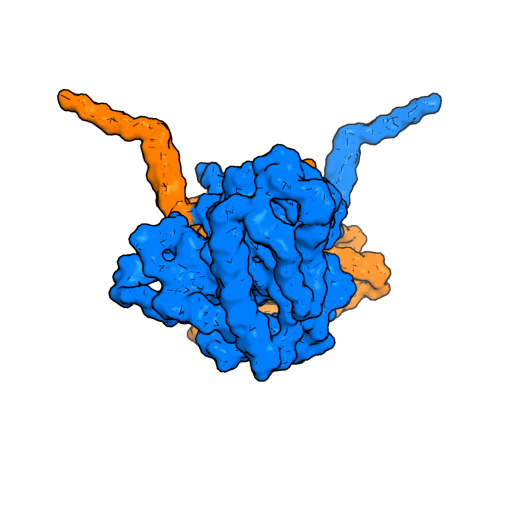1 92 260 LYS B N 1
ATOM 4550 C CA . LYS B 1 260 ? 6.562 -33.438 -4.453 1 92 260 LYS B CA 1
ATOM 4551 C C . LYS B 1 260 ? 5.254 -33.906 -3.838 1 92 260 LYS B C 1
ATOM 4553 O O . LYS B 1 260 ? 4.973 -33.656 -2.67 1 92 260 LYS B O 1
ATOM 4558 N N . VAL B 1 261 ? 4.496 -34.625 -4.629 1 88.56 261 VAL B N 1
ATOM 4559 C CA . VAL B 1 261 ? 3.25 -35.188 -4.133 1 88.56 261 VAL B CA 1
ATOM 4560 C C . VAL B 1 261 ? 3.549 -36.188 -3.002 1 88.56 261 VAL B C 1
ATOM 4562 O O . VAL B 1 261 ? 2.898 -36.125 -1.954 1 88.56 261 VAL B O 1
ATOM 4565 N N . ALA B 1 262 ? 4.492 -36.938 -3.211 1 88.25 262 ALA B N 1
ATOM 4566 C CA . ALA B 1 262 ? 4.879 -37.938 -2.205 1 88.25 262 ALA B CA 1
ATOM 4567 C C . ALA B 1 262 ? 5.352 -37.25 -0.924 1 88.25 262 ALA B C 1
ATOM 4569 O O . ALA B 1 262 ? 4.996 -37.656 0.179 1 88.25 262 ALA B O 1
ATOM 4570 N N . ASP B 1 263 ? 6.129 -36.281 -1.072 1 90.12 263 ASP B N 1
ATOM 4571 C CA . ASP B 1 263 ? 6.617 -35.5 0.074 1 90.12 263 ASP B CA 1
ATOM 4572 C C . ASP B 1 263 ? 5.465 -34.875 0.846 1 90.12 263 ASP B C 1
ATOM 4574 O O . ASP B 1 263 ? 5.453 -34.906 2.078 1 90.12 263 ASP B O 1
ATOM 4578 N N . ALA B 1 264 ? 4.535 -34.312 0.121 1 90.81 264 ALA B N 1
ATOM 4579 C CA . ALA B 1 264 ? 3.369 -33.688 0.729 1 90.81 264 ALA B CA 1
ATOM 4580 C C . ALA B 1 264 ? 2.535 -34.688 1.513 1 90.81 264 ALA B C 1
ATOM 4582 O O . ALA B 1 264 ? 2.01 -34.375 2.582 1 90.81 264 ALA B O 1
ATOM 4583 N N . ALA B 1 265 ? 2.443 -35.844 0.957 1 86.69 265 ALA B N 1
ATOM 4584 C CA . ALA B 1 265 ? 1.666 -36.906 1.603 1 86.69 265 ALA B CA 1
ATOM 4585 C C . ALA B 1 265 ? 2.248 -37.25 2.969 1 86.69 265 ALA B C 1
ATOM 4587 O O . ALA B 1 265 ? 1.504 -37.5 3.918 1 86.69 265 ALA B O 1
ATOM 4588 N N . LYS B 1 266 ? 3.502 -37.219 3.125 1 90.31 266 LYS B N 1
ATOM 4589 C CA . LYS B 1 266 ? 4.164 -37.469 4.398 1 90.31 266 LYS B CA 1
ATOM 4590 C C . LYS B 1 266 ? 3.756 -36.469 5.457 1 90.31 266 LYS B C 1
ATOM 4592 O O . LYS B 1 266 ? 3.771 -36.75 6.652 1 90.31 266 LYS B O 1
ATOM 4597 N N . ASN B 1 267 ? 3.377 -35.312 5.043 1 89.44 267 ASN B N 1
ATOM 4598 C CA . ASN B 1 267 ? 2.994 -34.25 5.941 1 89.44 267 ASN B CA 1
ATOM 4599 C C . ASN B 1 267 ? 1.479 -34.094 6.012 1 89.44 267 ASN B C 1
ATOM 4601 O O . ASN B 1 267 ? 0.98 -33.062 6.473 1 89.44 267 ASN B O 1
ATOM 4605 N N . LYS B 1 268 ? 0.705 -35.062 5.418 1 92.44 268 LYS B N 1
ATOM 4606 C CA . LYS B 1 268 ? -0.754 -35.094 5.457 1 92.44 268 LYS B CA 1
ATOM 4607 C C . LYS B 1 268 ? -1.351 -33.906 4.707 1 92.44 268 LYS B C 1
ATOM 4609 O O . LYS B 1 268 ? -2.301 -33.281 5.184 1 92.44 268 LYS B O 1
ATOM 4614 N N . ILE B 1 269 ? -0.722 -33.562 3.648 1 95.75 269 ILE B N 1
ATOM 4615 C CA . ILE B 1 269 ? -1.225 -32.531 2.754 1 95.75 269 ILE B CA 1
ATOM 4616 C C . ILE B 1 269 ? -1.89 -33.156 1.54 1 95.75 269 ILE B C 1
ATOM 4618 O O . ILE B 1 269 ? -1.307 -34.031 0.897 1 95.75 269 ILE B O 1
ATOM 4622 N N . ARG B 1 270 ? -3.096 -32.781 1.284 1 94.5 270 ARG B N 1
ATOM 4623 C CA . ARG B 1 270 ? -3.807 -33.312 0.124 1 94.5 270 ARG B CA 1
ATOM 4624 C C . ARG B 1 270 ? -3.289 -32.688 -1.166 1 94.5 270 ARG B C 1
ATOM 4626 O O . ARG B 1 270 ? -3.445 -31.484 -1.382 1 94.5 270 ARG B O 1
ATOM 4633 N N . THR B 1 271 ? -2.676 -33.469 -1.967 1 94.62 271 THR B N 1
ATOM 4634 C CA . THR B 1 271 ? -2.141 -33.031 -3.244 1 94.62 271 THR B CA 1
ATOM 4635 C C . THR B 1 271 ? -2.504 -34 -4.363 1 94.62 271 THR B C 1
ATOM 4637 O O . THR B 1 271 ? -2.932 -35.125 -4.098 1 94.62 271 THR B O 1
ATOM 4640 N N . PHE B 1 272 ? -2.424 -33.531 -5.605 1 91.69 272 PHE B N 1
ATOM 4641 C CA . PHE B 1 272 ? -2.484 -34.406 -6.766 1 91.69 272 PHE B CA 1
ATOM 4642 C C . PHE B 1 272 ? -1.659 -33.844 -7.918 1 91.69 272 PHE B C 1
ATOM 4644 O O . PHE B 1 272 ? -1.429 -32.625 -7.988 1 91.69 272 PHE B O 1
ATOM 4651 N N . TRP B 1 273 ? -1.214 -34.75 -8.695 1 93.75 273 TRP B N 1
ATOM 4652 C CA . TRP B 1 273 ? -0.46 -34.344 -9.875 1 93.75 273 TRP B CA 1
ATOM 4653 C C . TRP B 1 273 ? -1.398 -34.031 -11.031 1 93.75 273 TRP B C 1
ATOM 4655 O O . TRP B 1 273 ? -2.279 -34.812 -11.375 1 93.75 273 TRP B O 1
ATOM 4665 N N . GLN B 1 274 ? -1.274 -32.844 -11.586 1 94.25 274 GLN B N 1
ATOM 4666 C CA . GLN B 1 274 ? -1.92 -32.406 -12.812 1 94.25 274 GLN B CA 1
ATOM 4667 C C . GLN B 1 274 ? -0.939 -32.406 -13.984 1 94.25 274 GLN B C 1
ATOM 4669 O O . GLN B 1 274 ? -0.082 -31.531 -14.094 1 94.25 274 GLN B O 1
ATOM 4674 N N . PRO B 1 275 ? -1.122 -33.344 -14.836 1 94.12 275 PRO B N 1
ATOM 4675 C CA . PRO B 1 275 ? -0.114 -33.469 -15.891 1 94.12 275 PRO B CA 1
ATOM 4676 C C . PRO B 1 275 ? 0.02 -32.219 -16.75 1 94.12 275 PRO B C 1
ATOM 4678 O O . PRO B 1 275 ? 1.137 -31.812 -17.062 1 94.12 275 PRO B O 1
ATOM 4681 N N . LEU B 1 276 ? -1.115 -31.641 -17.125 1 95.62 276 LEU B N 1
ATOM 4682 C CA . LEU B 1 276 ? -1.072 -30.516 -18.062 1 95.62 276 LEU B CA 1
ATOM 4683 C C . LEU B 1 276 ? -1.877 -29.344 -17.531 1 95.62 276 LEU B C 1
ATOM 4685 O O . LEU B 1 276 ? -3.09 -29.453 -17.344 1 95.62 276 LEU B O 1
ATOM 4689 N N . ALA B 1 277 ? -1.18 -28.312 -17.297 1 94.12 277 ALA B N 1
ATOM 4690 C CA . ALA B 1 277 ? -1.769 -27.031 -16.906 1 94.12 277 ALA B CA 1
ATOM 4691 C C . ALA B 1 277 ? -0.917 -25.859 -17.406 1 94.12 277 ALA B C 1
ATOM 4693 O O . ALA B 1 277 ? 0.306 -25.984 -17.516 1 94.12 277 ALA B O 1
ATOM 4694 N N . GLU B 1 278 ? -1.593 -24.797 -17.719 1 90.75 278 GLU B N 1
ATOM 4695 C CA . GLU B 1 278 ? -0.864 -23.578 -18.094 1 90.75 278 GLU B CA 1
ATOM 4696 C C . GLU B 1 278 ? -0.394 -22.828 -16.844 1 90.75 278 GLU B C 1
ATOM 4698 O O . GLU B 1 278 ? -1.188 -22.531 -15.953 1 90.75 278 GLU B O 1
ATOM 4703 N N . PRO B 1 279 ? 0.879 -22.578 -16.797 1 85.12 279 PRO B N 1
ATOM 4704 C CA . PRO B 1 279 ? 1.322 -21.734 -15.68 1 85.12 279 PRO B CA 1
ATOM 4705 C C . PRO B 1 279 ? 0.768 -20.312 -15.75 1 85.12 279 PRO B C 1
ATOM 4707 O O . PRO B 1 279 ? 0.753 -19.719 -16.828 1 85.12 279 PRO B O 1
ATOM 4710 N N . ARG B 1 280 ? 0.281 -19.812 -14.672 1 77.56 280 ARG B N 1
ATOM 4711 C CA . ARG B 1 280 ? -0.286 -18.469 -14.641 1 77.56 280 ARG B CA 1
ATOM 4712 C C . ARG B 1 280 ? 0.802 -17.406 -14.805 1 77.56 280 ARG B C 1
ATOM 4714 O O . ARG B 1 280 ? 0.568 -16.344 -15.398 1 77.56 280 ARG B O 1
ATOM 4721 N N . SER B 1 281 ? 1.899 -17.688 -14.25 1 79.19 281 SER B N 1
ATOM 4722 C CA . SER B 1 281 ? 3.031 -16.781 -14.445 1 79.19 281 SER B CA 1
ATOM 4723 C C . SER B 1 281 ? 4.043 -17.375 -15.422 1 79.19 281 SER B C 1
ATOM 4725 O O . SER B 1 281 ? 4.453 -18.531 -15.273 1 79.19 281 SER B O 1
ATOM 4727 N N . SER B 1 282 ? 4.488 -16.562 -16.297 1 77.5 282 SER B N 1
ATOM 4728 C CA . SER B 1 282 ? 5.363 -17.031 -17.375 1 77.5 282 SER B CA 1
ATOM 4729 C C . SER B 1 282 ? 6.77 -17.312 -16.859 1 77.5 282 SER B C 1
ATOM 4731 O O . SER B 1 282 ? 7.57 -17.938 -17.562 1 77.5 282 SER B O 1
ATOM 4733 N N . TYR B 1 283 ? 6.973 -16.938 -15.641 1 85.19 283 TYR B N 1
ATOM 4734 C CA . TYR B 1 283 ? 8.359 -17.094 -15.203 1 85.19 283 TYR B CA 1
ATOM 4735 C C . TYR B 1 283 ? 8.57 -18.438 -14.516 1 85.19 283 TYR B C 1
ATOM 4737 O O . TYR B 1 283 ? 9.703 -18.781 -14.156 1 85.19 283 TYR B O 1
ATOM 4745 N N . TYR B 1 284 ? 7.574 -19.234 -14.367 1 89.69 284 TYR B N 1
ATOM 4746 C CA . TYR B 1 284 ? 7.793 -20.547 -13.781 1 89.69 284 TYR B CA 1
ATOM 4747 C C . TYR B 1 284 ? 8.664 -21.406 -14.688 1 89.69 284 TYR B C 1
ATOM 4749 O O . TYR B 1 284 ? 8.477 -21.438 -15.906 1 89.69 284 TYR B O 1
ATOM 4757 N N . SER B 1 285 ? 9.633 -22.109 -14.117 1 91.38 285 SER B N 1
ATOM 4758 C CA . SER B 1 285 ? 10.609 -22.844 -14.906 1 91.38 285 SER B CA 1
ATOM 4759 C C . SER B 1 285 ? 10.719 -24.297 -14.43 1 91.38 285 SER B C 1
ATOM 4761 O O . SER B 1 285 ? 11.648 -25.016 -14.812 1 91.38 285 SER B O 1
ATOM 4763 N N . GLY B 1 286 ? 9.875 -24.781 -13.656 1 93.38 286 GLY B N 1
ATOM 4764 C CA . GLY B 1 286 ? 9.828 -26.125 -13.117 1 93.38 286 GLY B CA 1
ATOM 4765 C C . GLY B 1 286 ? 8.484 -26.484 -12.508 1 93.38 286 GLY B C 1
ATOM 4766 O O . GLY B 1 286 ? 7.445 -26.297 -13.148 1 93.38 286 GLY B O 1
ATOM 4767 N N . VAL B 1 287 ? 8.609 -27.125 -11.344 1 96.19 287 VAL B N 1
ATOM 4768 C CA . VAL B 1 287 ? 7.383 -27.516 -10.648 1 96.19 287 VAL B CA 1
ATOM 4769 C C . VAL B 1 287 ? 6.648 -26.266 -10.164 1 96.19 287 VAL B C 1
ATOM 4771 O O . VAL B 1 287 ? 7.27 -25.344 -9.641 1 96.19 287 VAL B O 1
ATOM 4774 N N . PHE B 1 288 ? 5.359 -26.219 -10.398 1 96.5 288 PHE B N 1
ATOM 4775 C CA . PHE B 1 288 ? 4.496 -25.188 -9.836 1 96.5 288 PHE B CA 1
ATOM 4776 C C . PHE B 1 288 ? 3.219 -25.797 -9.273 1 96.5 288 PHE B C 1
ATOM 4778 O O . PHE B 1 288 ? 2.918 -26.969 -9.523 1 96.5 288 PHE B O 1
ATOM 4785 N N . PHE B 1 289 ? 2.57 -25.031 -8.414 1 96.81 289 PHE B N 1
ATOM 4786 C CA . PHE B 1 289 ? 1.384 -25.578 -7.77 1 96.81 289 PHE B CA 1
ATOM 4787 C C . PHE B 1 289 ? 0.319 -24.5 -7.594 1 96.81 289 PHE B C 1
ATOM 4789 O O . PHE B 1 289 ? 0.625 -23.312 -7.617 1 96.81 289 PHE B O 1
ATOM 4796 N N . GLU B 1 290 ? -0.879 -24.875 -7.488 1 95.88 290 GLU B N 1
ATOM 4797 C CA . GLU B 1 290 ? -2.057 -24.078 -7.141 1 95.88 290 GLU B CA 1
ATOM 4798 C C . GLU B 1 290 ? -2.883 -24.781 -6.059 1 95.88 290 GLU B C 1
ATOM 4800 O O . GLU B 1 290 ? -3.057 -26 -6.086 1 95.88 290 GLU B O 1
ATOM 4805 N N . THR B 1 291 ? -3.279 -24 -5.148 1 96.56 291 THR B N 1
ATOM 4806 C CA . THR B 1 291 ? -4.062 -24.547 -4.051 1 96.56 291 THR B CA 1
ATOM 4807 C C . THR B 1 291 ? -5.516 -24.094 -4.141 1 96.56 291 THR B C 1
ATOM 4809 O O . THR B 1 291 ? -5.789 -22.906 -4.277 1 96.56 291 THR B O 1
ATOM 4812 N N . PHE B 1 292 ? -6.387 -25.094 -3.973 1 94.94 292 PHE B N 1
ATOM 4813 C CA . PHE B 1 292 ? -7.816 -24.844 -4.117 1 94.94 292 PHE B CA 1
ATOM 4814 C C . PHE B 1 292 ? -8.555 -25.156 -2.824 1 94.94 292 PHE B C 1
ATOM 4816 O O . PHE B 1 292 ? -8.18 -26.094 -2.102 1 94.94 292 PHE B O 1
ATOM 4823 N N . VAL B 1 293 ? -9.516 -24.391 -2.561 1 93.88 293 VAL B N 1
ATOM 4824 C CA . VAL B 1 293 ? -10.453 -24.609 -1.459 1 93.88 293 VAL B CA 1
ATOM 4825 C C . VAL B 1 293 ? -11.875 -24.672 -1.995 1 93.88 293 VAL B C 1
ATOM 4827 O O . VAL B 1 293 ? -12.242 -23.906 -2.891 1 93.88 293 VAL B O 1
ATOM 4830 N N . ALA B 1 294 ? -12.609 -25.578 -1.431 1 89.56 294 ALA B N 1
ATOM 4831 C CA . ALA B 1 294 ? -14 -25.703 -1.851 1 89.56 294 ALA B CA 1
ATOM 4832 C C . ALA B 1 294 ? -14.758 -24.406 -1.635 1 89.56 294 ALA B C 1
ATOM 4834 O O . ALA B 1 294 ? -14.617 -23.766 -0.594 1 89.56 294 ALA B O 1
ATOM 4835 N N . GLY B 1 295 ? -15.5 -24.031 -2.693 1 84.94 295 GLY B N 1
ATOM 4836 C CA . GLY B 1 295 ? -16.297 -22.828 -2.584 1 84.94 295 GLY B CA 1
ATOM 4837 C C . GLY B 1 295 ? -15.648 -21.609 -3.229 1 84.94 295 GLY B C 1
ATOM 4838 O O . GLY B 1 295 ? -16.297 -20.594 -3.453 1 84.94 295 GLY B O 1
ATOM 4839 N N . PHE B 1 296 ? -14.406 -21.781 -3.461 1 82.5 296 PHE B N 1
ATOM 4840 C CA . PHE B 1 296 ? -13.711 -20.703 -4.152 1 82.5 296 PHE B CA 1
ATOM 4841 C C . PHE B 1 296 ? -13.477 -21.062 -5.613 1 82.5 296 PHE B C 1
ATOM 4843 O O . PHE B 1 296 ? -13.156 -22.203 -5.938 1 82.5 296 PHE B O 1
ATOM 4850 N N . THR B 1 297 ? -13.641 -20.078 -6.445 1 78.81 297 THR B N 1
ATOM 4851 C CA . THR B 1 297 ? -13.508 -20.328 -7.875 1 78.81 297 THR B CA 1
ATOM 4852 C C . THR B 1 297 ? -12.039 -20.281 -8.297 1 78.81 297 THR B C 1
ATOM 4854 O O . THR B 1 297 ? -11.617 -21.047 -9.172 1 78.81 297 THR B O 1
ATOM 4857 N N . ASP B 1 298 ? -11.289 -19.438 -7.703 1 85.69 298 ASP B N 1
ATOM 4858 C CA . ASP B 1 298 ? -9.883 -19.266 -8.055 1 85.69 298 ASP B CA 1
ATOM 4859 C C . ASP B 1 298 ? -8.977 -19.891 -7 1 85.69 298 ASP B C 1
ATOM 4861 O O . ASP B 1 298 ? -9.375 -20.047 -5.844 1 85.69 298 ASP B O 1
ATOM 4865 N N . PRO B 1 299 ? -7.812 -20.281 -7.457 1 92.25 299 PRO B N 1
ATOM 4866 C CA . PRO B 1 299 ? -6.875 -20.766 -6.438 1 92.25 299 PRO B CA 1
ATOM 4867 C C . PRO B 1 299 ? -6.57 -19.703 -5.371 1 92.25 299 PRO B C 1
ATOM 4869 O O . PRO B 1 299 ? -6.457 -18.516 -5.684 1 92.25 299 PRO B O 1
ATOM 4872 N N . ILE B 1 300 ? -6.422 -20.172 -4.184 1 94.5 300 ILE B N 1
ATOM 4873 C CA . ILE B 1 300 ? -6.207 -19.266 -3.062 1 94.5 300 ILE B CA 1
ATOM 4874 C C . ILE B 1 300 ? -4.711 -19.031 -2.861 1 94.5 300 ILE B C 1
ATOM 4876 O O . ILE B 1 300 ? -4.301 -18.062 -2.229 1 94.5 300 ILE B O 1
ATOM 4880 N N . ALA B 1 301 ? -3.887 -20 -3.361 1 96 301 ALA B N 1
ATOM 4881 C CA . ALA B 1 301 ? -2.432 -19.875 -3.314 1 96 301 ALA B CA 1
ATOM 4882 C C . ALA B 1 301 ? -1.794 -20.406 -4.598 1 96 301 ALA B C 1
ATOM 4884 O O . ALA B 1 301 ? -2.326 -21.312 -5.23 1 96 301 ALA B O 1
ATOM 4885 N N . ARG B 1 302 ? -0.726 -19.781 -4.961 1 96.19 302 ARG B N 1
ATOM 4886 C CA . ARG B 1 302 ? 0.07 -20.188 -6.113 1 96.19 302 ARG B CA 1
ATOM 4887 C C . ARG B 1 302 ? 1.562 -20.078 -5.816 1 96.19 302 ARG B C 1
ATOM 4889 O O . ARG B 1 302 ? 1.997 -19.172 -5.117 1 96.19 302 ARG B O 1
ATOM 4896 N N . GLY B 1 303 ? 2.291 -21 -6.383 1 96.81 303 GLY B N 1
ATOM 4897 C CA . GLY B 1 303 ? 3.736 -20.969 -6.207 1 96.81 303 GLY B CA 1
ATOM 4898 C C . GLY B 1 303 ? 4.465 -21.938 -7.125 1 96.81 303 GLY B C 1
ATOM 4899 O O . GLY B 1 303 ? 3.838 -22.625 -7.941 1 96.81 303 GLY B O 1
ATOM 4900 N N . GLY B 1 304 ? 5.781 -21.891 -7.004 1 97 304 GLY B N 1
ATOM 4901 C CA . GLY B 1 304 ? 6.586 -22.781 -7.832 1 97 304 GLY B CA 1
ATOM 4902 C C . GLY B 1 304 ? 8.016 -22.297 -7.988 1 97 304 GLY B C 1
ATOM 4903 O O . GLY B 1 304 ? 8.477 -21.438 -7.242 1 97 304 GLY B O 1
ATOM 4904 N N . GLU B 1 305 ? 8.664 -23.031 -8.859 1 96.44 305 GLU B N 1
ATOM 4905 C CA . GLU B 1 305 ? 10.047 -22.719 -9.211 1 96.44 305 GLU B CA 1
ATOM 4906 C C . GLU B 1 305 ? 10.117 -21.703 -10.352 1 96.44 305 GLU B C 1
ATOM 4908 O O . GLU B 1 305 ? 9.375 -21.812 -11.336 1 96.44 305 GLU B O 1
ATOM 4913 N N . TYR B 1 306 ? 11 -20.688 -10.211 1 94.69 306 TYR B N 1
ATOM 4914 C CA . TYR B 1 306 ? 11.117 -19.672 -11.25 1 94.69 306 TYR B CA 1
ATOM 4915 C C . TYR B 1 306 ? 12.562 -19.203 -11.398 1 94.69 306 TYR B C 1
ATOM 4917 O O . TYR B 1 306 ? 12.844 -18.016 -11.344 1 94.69 306 TYR B O 1
ATOM 4925 N N . HIS B 1 307 ? 13.422 -20.047 -11.781 1 91.81 307 HIS B N 1
ATOM 4926 C CA . HIS B 1 307 ? 14.852 -19.812 -11.898 1 91.81 307 HIS B CA 1
ATOM 4927 C C . HIS B 1 307 ? 15.156 -18.781 -12.977 1 91.81 307 HIS B C 1
ATOM 4929 O O . HIS B 1 307 ? 16.078 -17.984 -12.844 1 91.81 307 HIS B O 1
ATOM 4935 N N . GLU B 1 308 ? 14.375 -18.812 -13.969 1 87.75 308 GLU B N 1
ATOM 4936 C CA . GLU B 1 308 ? 14.617 -17.938 -15.109 1 87.75 308 GLU B CA 1
ATOM 4937 C C . GLU B 1 308 ? 14.344 -16.469 -14.758 1 87.75 308 GLU B C 1
ATOM 4939 O O . GLU B 1 308 ? 14.875 -15.57 -15.398 1 87.75 308 GLU B O 1
ATOM 4944 N N . LEU B 1 309 ? 13.508 -16.281 -13.766 1 90.31 309 LEU B N 1
ATOM 4945 C CA . LEU B 1 309 ? 13.219 -14.922 -13.328 1 90.31 309 LEU B CA 1
ATOM 4946 C C . LEU B 1 309 ? 14.484 -14.234 -12.828 1 90.31 309 LEU B C 1
ATOM 4948 O O . LEU B 1 309 ? 14.664 -13.031 -13.047 1 90.31 309 LEU B O 1
ATOM 4952 N N . VAL B 1 310 ? 15.336 -14.992 -12.18 1 88.81 310 VAL B N 1
ATOM 4953 C CA . VAL B 1 310 ? 16.594 -14.445 -11.664 1 88.81 310 VAL B CA 1
ATOM 4954 C C . VAL B 1 310 ? 17.438 -13.922 -12.82 1 88.81 310 VAL B C 1
ATOM 4956 O O . VAL B 1 310 ? 18 -12.828 -12.742 1 88.81 310 VAL B O 1
ATOM 4959 N N . LYS B 1 311 ? 17.406 -14.594 -13.898 1 87.25 311 LYS B N 1
ATOM 4960 C CA . LYS B 1 311 ? 18.234 -14.258 -15.055 1 87.25 311 LYS B CA 1
ATOM 4961 C C . LYS B 1 311 ? 17.734 -12.992 -15.742 1 87.25 311 LYS B C 1
ATOM 4963 O O . LYS B 1 311 ? 18.469 -12.344 -16.484 1 87.25 311 LYS B O 1
ATOM 4968 N N . ARG B 1 312 ? 16.547 -12.781 -15.508 1 87.25 312 ARG B N 1
ATOM 4969 C CA . ARG B 1 312 ? 15.953 -11.586 -16.094 1 87.25 312 ARG B CA 1
ATOM 4970 C C . ARG B 1 312 ? 16.625 -10.32 -15.547 1 87.25 312 ARG B C 1
ATOM 4972 O O . ARG B 1 312 ? 16.734 -9.32 -16.25 1 87.25 312 ARG B O 1
ATOM 4979 N N . TYR B 1 313 ? 17.062 -10.367 -14.359 1 88.69 313 TYR B N 1
ATOM 4980 C CA . TYR B 1 313 ? 17.547 -9.156 -13.703 1 88.69 313 TYR B CA 1
ATOM 4981 C C . TYR B 1 313 ? 19.078 -9.148 -13.633 1 88.69 313 TYR B C 1
ATOM 4983 O O . TYR B 1 313 ? 19.688 -8.094 -13.477 1 88.69 313 TYR B O 1
ATOM 4991 N N . ALA B 1 314 ? 19.672 -10.258 -13.594 1 80.62 314 ALA B N 1
ATOM 4992 C CA . ALA B 1 314 ? 21.141 -10.367 -13.578 1 80.62 314 ALA B CA 1
ATOM 4993 C C . ALA B 1 314 ? 21.594 -11.625 -14.312 1 80.62 314 ALA B C 1
ATOM 4995 O O . ALA B 1 314 ? 20.891 -12.633 -14.336 1 80.62 314 ALA B O 1
ATOM 4996 N N . PRO B 1 315 ? 22.797 -11.469 -14.859 1 80.75 315 PRO B N 1
ATOM 4997 C CA . PRO B 1 315 ? 23.344 -12.648 -15.539 1 80.75 315 PRO B CA 1
ATOM 4998 C C . PRO B 1 315 ? 23.922 -13.672 -14.562 1 80.75 315 PRO B C 1
ATOM 5000 O O . PRO B 1 315 ? 25.109 -14.031 -14.664 1 80.75 315 PRO B O 1
ATOM 5003 N N . VAL B 1 316 ? 23.25 -13.977 -13.57 1 78.75 316 VAL B N 1
ATOM 5004 C CA . VAL B 1 316 ? 23.672 -14.953 -12.562 1 78.75 316 VAL B CA 1
ATOM 5005 C C . VAL B 1 316 ? 22.688 -16.125 -12.539 1 78.75 316 VAL B C 1
ATOM 5007 O O . VAL B 1 316 ? 21.516 -15.961 -12.844 1 78.75 316 VAL B O 1
ATOM 5010 N N . GLU B 1 317 ? 23.312 -17.25 -12.281 1 82.94 317 GLU B N 1
ATOM 5011 C CA . GLU B 1 317 ? 22.5 -18.453 -12.117 1 82.94 317 GLU B CA 1
ATOM 5012 C C . GLU B 1 317 ? 22.188 -18.703 -10.641 1 82.94 317 GLU B C 1
ATOM 5014 O O . GLU B 1 317 ? 23.094 -18.781 -9.812 1 82.94 317 GLU B O 1
ATOM 5019 N N . ALA B 1 318 ? 20.953 -18.656 -10.367 1 88.31 318 ALA B N 1
ATOM 5020 C CA . ALA B 1 318 ? 20.5 -18.984 -9.023 1 88.31 318 ALA B CA 1
ATOM 5021 C C . ALA B 1 318 ? 19.125 -19.672 -9.062 1 88.31 318 ALA B C 1
ATOM 5023 O O . ALA B 1 318 ? 18.328 -19.406 -9.961 1 88.31 318 ALA B O 1
ATOM 5024 N N . GLU B 1 319 ? 18.922 -20.531 -8.117 1 93.62 319 GLU B N 1
ATOM 5025 C CA . GLU B 1 319 ? 17.609 -21.141 -7.977 1 93.62 319 GLU B CA 1
ATOM 5026 C C . GLU B 1 319 ? 16.656 -20.25 -7.199 1 93.62 319 GLU B C 1
ATOM 5028 O O . GLU B 1 319 ? 17.094 -19.438 -6.371 1 93.62 319 GLU B O 1
ATOM 5033 N N . ALA B 1 320 ? 15.398 -20.344 -7.527 1 95.94 320 ALA B N 1
ATOM 5034 C CA . ALA B 1 320 ? 14.383 -19.578 -6.809 1 95.94 320 ALA B CA 1
ATOM 5035 C C . ALA B 1 320 ? 13.039 -20.281 -6.824 1 95.94 320 ALA B C 1
ATOM 5037 O O . ALA B 1 320 ? 12.664 -20.906 -7.824 1 95.94 320 ALA B O 1
ATOM 5038 N N . CYS B 1 321 ? 12.297 -20.234 -5.801 1 97.5 321 CYS B N 1
ATOM 5039 C CA . CYS B 1 321 ? 10.922 -20.719 -5.68 1 97.5 321 CYS B CA 1
ATOM 5040 C C . CYS B 1 321 ? 10.164 -19.953 -4.602 1 97.5 321 CYS B C 1
ATOM 5042 O O . CYS B 1 321 ? 10.773 -19.266 -3.777 1 97.5 321 CYS B O 1
ATOM 5044 N N . GLY B 1 322 ? 8.898 -20.031 -4.613 1 97.81 322 GLY B N 1
ATOM 5045 C CA . GLY B 1 322 ? 8.07 -19.312 -3.658 1 97.81 322 GLY B CA 1
ATOM 5046 C C . GLY B 1 322 ? 6.586 -19.547 -3.842 1 97.81 322 GLY B C 1
ATOM 5047 O O . GLY B 1 322 ? 6.188 -20.422 -4.613 1 97.81 322 GLY B O 1
ATOM 5048 N N . PHE B 1 323 ? 5.801 -18.844 -3.031 1 97.94 323 PHE B N 1
ATOM 5049 C CA . PHE B 1 323 ? 4.352 -18.859 -3.188 1 97.94 323 PHE B CA 1
ATOM 5050 C C . PHE B 1 323 ? 3.742 -17.562 -2.682 1 97.94 323 PHE B C 1
ATOM 5052 O O . PHE B 1 323 ? 4.406 -16.781 -1.992 1 97.94 323 PHE B O 1
ATOM 5059 N N . ALA B 1 324 ? 2.578 -17.297 -3.062 1 97.25 324 ALA B N 1
ATOM 5060 C CA . ALA B 1 324 ? 1.731 -16.234 -2.531 1 97.25 324 ALA B CA 1
ATOM 5061 C C . ALA B 1 324 ? 0.332 -16.75 -2.213 1 97.25 324 ALA B C 1
ATOM 5063 O O . ALA B 1 324 ? -0.253 -17.5 -2.998 1 97.25 324 ALA B O 1
ATOM 5064 N N . LEU B 1 325 ? -0.103 -16.406 -1.073 1 97.38 325 LEU B N 1
ATOM 5065 C CA . LEU B 1 325 ? -1.447 -16.734 -0.611 1 97.38 325 LEU B CA 1
ATOM 5066 C C . LEU B 1 325 ? -2.318 -15.492 -0.546 1 97.38 325 LEU B C 1
ATOM 5068 O O . LEU B 1 325 ? -1.916 -14.477 0.029 1 97.38 325 LEU B O 1
ATOM 5072 N N . ASP B 1 326 ? -3.475 -15.539 -1.125 1 94.31 326 ASP B N 1
ATOM 5073 C CA . ASP B 1 326 ? -4.406 -14.422 -1.122 1 94.31 326 ASP B CA 1
ATOM 5074 C C . ASP B 1 326 ? -5.27 -14.43 0.138 1 94.31 326 ASP B C 1
ATOM 5076 O O . ASP B 1 326 ? -6.27 -15.148 0.209 1 94.31 326 ASP B O 1
ATOM 5080 N N . LEU B 1 327 ? -5.004 -13.531 0.982 1 91.75 327 LEU B N 1
ATOM 5081 C CA . LEU B 1 327 ? -5.629 -13.531 2.301 1 91.75 327 LEU B CA 1
ATOM 5082 C C . LEU B 1 327 ? -7.082 -13.07 2.215 1 91.75 327 LEU B C 1
ATOM 5084 O O . LEU B 1 327 ? -7.961 -13.656 2.855 1 91.75 327 LEU B O 1
ATOM 5088 N N . LEU B 1 328 ? -7.348 -12.047 1.386 1 81.81 328 LEU B N 1
ATOM 5089 C CA . LEU B 1 328 ? -8.672 -11.438 1.356 1 81.81 328 LEU B CA 1
ATOM 5090 C C . LEU B 1 328 ? -9.664 -12.328 0.618 1 81.81 328 LEU B C 1
ATOM 5092 O O . LEU B 1 328 ? -10.883 -12.141 0.735 1 81.81 328 LEU B O 1
ATOM 5096 N N . ALA B 1 329 ? -9.195 -13.234 -0.13 1 73.81 329 ALA B N 1
ATOM 5097 C CA . ALA B 1 329 ? -10.086 -14.164 -0.814 1 73.81 329 ALA B CA 1
ATOM 5098 C C . ALA B 1 329 ? -10.797 -15.07 0.183 1 73.81 329 ALA B C 1
ATOM 5100 O O . ALA B 1 329 ? -11.859 -15.625 -0.121 1 73.81 329 ALA B O 1
ATOM 5101 N N . ILE B 1 330 ? -10.258 -15.195 1.324 1 77.88 330 ILE B N 1
ATOM 5102 C CA . ILE B 1 330 ? -10.758 -16.125 2.326 1 77.88 330 ILE B CA 1
ATOM 5103 C C . ILE B 1 330 ? -11.703 -15.398 3.279 1 77.88 330 ILE B C 1
ATOM 5105 O O . ILE B 1 330 ? -12.719 -15.961 3.703 1 77.88 330 ILE B O 1
#